Protein 2PY8 (pdb70)

Organism: Synechocystis sp. (strain ATCC 27184 / PCC 6803 / Kazusa) (NCBI:txid1111708)

Sequence (460 aa):
QTKHIAQATVKVLQSYLTYQAVLRIQSELGETNPPQAIWLNQYLASHSIQNGETFLTELLDENKELVLRILAVREDIAESVLDFLPGMTRNSLAESNIAHRRHLLERLTRTVAEVDNFPSQTKHIAQATVKVLQSYLTYQAVLRIQSELGETNPPQAIWLNQYLASHSIQNGETFLTELLDENKELVLRILAVREDIAESVLDFLPGMTRNSLAESNIAHRRHLLERLTRTVAEQTKHIAQATVKVLQSYLTYQAVLRIQSELGETNPPQAIWLNQYLASHSIQNGETFLTELLDENKELVLRILAVREDIAESVLDFLPGMTRNSLAESNIAHRRHLLERLTRTVAEVDNFPSETSQTKHIAQATVKVLQSYLTYQAVLRIQSELGETNPPQAIWLNQYLASHSIQNGETFLTELLDENKELVLRILAVREDIAESVLDFLPGMTRNSLAESNIAHRRH

Radius of gyration: 33.24 Å; Cα contacts (8 Å, |Δi|>4): 296; chains: 4; bounding box: 84×90×62 Å

InterPro domains:
  IPR003435 Chaperonin-like RbcX [PF02341] (3-113)
  IPR003435 Chaperonin-like RbcX [PTHR33791] (8-128)
  IPR038052 Chaperonin-like RbcX superfamily [G3DSA:1.10.1200.210] (3-117)
  IPR038052 Chaperonin-like RbcX superfamily [SSF158615] (5-117)
  IPR046381 RuBisCO chaperone RbcX [MF_00855] (3-136)

Secondary structure (DSSP, 8-state):
-HHHHHHHHHHHHHHHHHHHHHHHHHHHHHHH-HHHHHHHHHHHHHS--SSHHHHHHHHHTT-HHHHHHHHHHHHHHHHHHGGGHHHHHHHHHHHHHHHHHHHHHHHHHHHHHHHHTS--/-HHHHHHHHHHHHHHHHHHHHHHHHHHHHTTS-HHHHHHHHHHHHHS--SSHHHHHHHHHTT-HHHHHHHHHHHHHHHHHHGGGHHHHHHHHHHHHHHHHHHHHHHHHHHHHH-/-HHHHHHHHHHHHHHHHHHHHHHHHHHHHHHH-HHHHHHHHHHHHHS--SSHHHHHHHHTTT-HHHHHHHHHHHHHHHHHHGGGHHHHHHHHHHHHHHHHHHHHHHHHHHHHHHHHTTTSS--/-HHHHHHHHHHHHHHHHHHHHHHHHHHHHHHH-HHHHHHHHHHHHHS--SSHHHHHHHHTTT-HHHHHHHHHHHHHHHHHHTTTHHHHHHHHHHHHHHHHT--

Structure (mmCIF, N/CA/C/O backbone):
data_2PY8
#
_entry.id   2PY8
#
_cell.length_a   129.832
_cell.length_b   129.832
_cell.length_c   92.742
_cell.angle_alpha   90.000
_cell.angle_beta   90.000
_cell.angle_gamma   90.000
#
_symmetry.space_group_name_H-M   'P 43 21 2'
#
loop_
_entity.id
_entity.type
_entity.pdbx_description
1 polymer 'Hypothetical protein rbcX'
2 non-polymer 'CHLORIDE ION'
3 non-polymer 2-{2-[2-(2-{2-[2-(2-ETHOXY-ETHOXY)-ETHOXY]-ETHOXY}-ETHOXY)-ETHOXY]-ETHOXY}-ETHANOL
4 water water
#
loop_
_atom_site.group_PDB
_atom_site.id
_atom_site.type_symbol
_atom_site.label_atom_id
_atom_site.label_alt_id
_atom_site.label_comp_id
_atom_site.label_asym_id
_atom_site.label_entity_id
_atom_site.label_seq_id
_atom_site.pdbx_PDB_ins_code
_atom_site.Cartn_x
_atom_site.Cartn_y
_atom_site.Cartn_z
_atom_site.occupancy
_atom_site.B_iso_or_equiv
_atom_site.auth_seq_id
_atom_site.auth_comp_id
_atom_site.auth_asym_id
_atom_site.auth_atom_id
_atom_site.pdbx_PDB_model_num
ATOM 1 N N . GLN A 1 2 ? 29.822 52.284 38.395 1.00 109.79 2 GLN A N 1
ATOM 2 C CA . GLN A 1 2 ? 28.666 51.594 39.038 1.00 107.61 2 GLN A CA 1
ATOM 3 C C . GLN A 1 2 ? 29.203 50.380 39.815 1.00 107.60 2 GLN A C 1
ATOM 4 O O . GLN A 1 2 ? 30.407 50.298 40.085 1.00 105.56 2 GLN A O 1
ATOM 10 N N . THR A 1 3 ? 28.314 49.452 40.174 1.00 104.34 3 THR A N 1
ATOM 11 C CA . THR A 1 3 ? 28.682 48.214 40.870 1.00 100.77 3 THR A CA 1
ATOM 12 C C . THR A 1 3 ? 29.669 47.329 40.098 1.00 98.17 3 THR A C 1
ATOM 13 O O . THR A 1 3 ? 30.692 46.910 40.640 1.00 94.91 3 THR A O 1
ATOM 17 N N . LYS A 1 4 ? 29.354 47.034 38.840 1.00 97.80 4 LYS A N 1
ATOM 18 C CA . LYS A 1 4 ? 30.170 46.107 38.052 1.00 95.92 4 LYS A CA 1
ATOM 19 C C . LYS A 1 4 ? 31.595 46.640 37.846 1.00 89.96 4 LYS A C 1
ATOM 20 O O . LYS A 1 4 ? 32.562 45.877 37.913 1.00 80.57 4 LYS A O 1
ATOM 26 N N . HIS A 1 5 ? 31.718 47.947 37.616 1.00 88.07 5 HIS A N 1
ATOM 27 C CA . HIS A 1 5 ? 33.027 48.591 37.449 1.00 86.98 5 HIS A CA 1
ATOM 28 C C . HIS A 1 5 ? 33.907 48.486 38.695 1.00 80.59 5 HIS A C 1
ATOM 29 O O . HIS A 1 5 ? 35.128 48.319 38.589 1.00 79.52 5 HIS A O 1
ATOM 36 N N . ILE A 1 6 ? 33.295 48.577 39.869 1.00 74.92 6 ILE A N 1
ATOM 37 C CA . ILE A 1 6 ? 34.033 48.399 41.113 1.00 73.39 6 ILE A CA 1
ATOM 38 C C . ILE A 1 6 ? 34.554 46.967 41.203 1.00 70.15 6 ILE A C 1
ATOM 39 O O . ILE A 1 6 ? 35.706 46.743 41.574 1.00 69.47 6 ILE A O 1
ATOM 44 N N . ALA A 1 7 ? 33.696 46.010 40.865 1.00 68.34 7 ALA A N 1
ATOM 45 C CA . ALA A 1 7 ? 34.072 44.599 40.866 1.00 68.26 7 ALA A CA 1
ATOM 46 C C . ALA A 1 7 ? 35.242 44.343 39.912 1.00 66.32 7 ALA A C 1
ATOM 47 O O . ALA A 1 7 ? 36.184 43.646 40.263 1.00 69.82 7 ALA A O 1
ATOM 49 N N . GLN A 1 8 ? 35.177 44.913 38.710 1.00 68.60 8 GLN A N 1
ATOM 50 C CA . GLN A 1 8 ? 36.250 44.762 37.722 1.00 68.92 8 GLN A CA 1
ATOM 51 C C . GLN A 1 8 ? 37.556 45.301 38.277 1.00 71.19 8 GLN A C 1
ATOM 52 O O . GLN A 1 8 ? 38.592 44.625 38.250 1.00 75.07 8 GLN A O 1
ATOM 58 N N . ALA A 1 9 ? 37.498 46.520 38.803 1.00 68.76 9 ALA A N 1
ATOM 59 C CA . ALA A 1 9 ? 38.665 47.150 39.380 1.00 63.16 9 ALA A CA 1
ATOM 60 C C . ALA A 1 9 ? 39.263 46.267 40.479 1.00 68.18 9 ALA A C 1
ATOM 61 O O . ALA A 1 9 ? 40.490 46.098 40.563 1.00 67.83 9 ALA A O 1
ATOM 63 N N . THR A 1 10 ? 38.388 45.698 41.304 1.00 65.11 10 THR A N 1
ATOM 64 C CA . THR A 1 10 ? 38.798 44.838 42.404 1.00 66.65 10 THR A CA 1
ATOM 65 C C . THR A 1 10 ? 39.463 43.554 41.901 1.00 65.15 10 THR A C 1
ATOM 66 O O . THR A 1 10 ? 40.419 43.066 42.493 1.00 62.04 10 THR A O 1
ATOM 70 N N . VAL A 1 11 ? 38.959 43.010 40.807 1.00 64.60 11 VAL A N 1
ATOM 71 C CA . VAL A 1 11 ? 39.535 41.788 40.264 1.00 66.46 11 VAL A CA 1
ATOM 72 C C . VAL A 1 11 ? 40.988 42.010 39.819 1.00 67.86 11 VAL A C 1
ATOM 73 O O . VAL A 1 11 ? 41.851 41.202 40.147 1.00 65.30 11 VAL A O 1
ATOM 77 N N . LYS A 1 12 ? 41.252 43.114 39.117 1.00 68.71 12 LYS A N 1
ATOM 78 C CA . LYS A 1 12 ? 42.614 43.449 38.675 1.00 72.71 12 LYS A CA 1
ATOM 79 C C . LYS A 1 12 ? 43.580 43.545 39.839 1.00 71.05 12 LYS A C 1
ATOM 80 O O . LYS A 1 12 ? 44.703 43.036 39.772 1.00 69.55 12 LYS A O 1
ATOM 86 N N . VAL A 1 13 ? 43.137 44.204 40.903 1.00 70.38 13 VAL A N 1
ATOM 87 C CA . VAL A 1 13 ? 43.954 44.347 42.096 1.00 66.65 13 VAL A CA 1
ATOM 88 C C . VAL A 1 13 ? 44.226 42.967 42.676 1.00 61.48 13 VAL A C 1
ATOM 89 O O . VAL A 1 13 ? 45.352 42.648 42.999 1.00 65.79 13 VAL A O 1
ATOM 93 N N . LEU A 1 14 ? 43.185 42.152 42.779 1.00 64.11 14 LEU A N 1
ATOM 94 C CA . LEU A 1 14 ? 43.303 40.791 43.296 1.00 66.69 14 LEU A CA 1
ATOM 95 C C . LEU A 1 14 ? 44.319 40.023 42.469 1.00 66.82 14 LEU A C 1
ATOM 96 O O . LEU A 1 14 ? 45.266 39.441 42.990 1.00 65.76 14 LEU A O 1
ATOM 101 N N . GLN A 1 15 ? 44.118 40.047 41.161 1.00 69.29 15 GLN A N 1
ATOM 102 C CA . GLN A 1 15 ? 44.981 39.331 40.236 1.00 67.07 15 GLN A CA 1
ATOM 103 C C . GLN A 1 15 ? 46.421 39.793 40.350 1.00 65.46 15 GLN A C 1
ATOM 104 O O . GLN A 1 15 ? 47.347 38.986 40.299 1.00 66.51 15 GLN A O 1
ATOM 110 N N . SER A 1 16 ? 46.623 41.093 40.487 1.00 62.90 16 SER A N 1
ATOM 111 C CA . SER A 1 16 ? 47.978 41.598 40.633 1.00 65.92 16 SER A CA 1
ATOM 112 C C . SER A 1 16 ? 48.590 41.096 41.918 1.00 62.23 16 SER A C 1
ATOM 113 O O . SER A 1 16 ? 49.740 40.703 41.941 1.00 67.81 16 SER A O 1
ATOM 116 N N . TYR A 1 17 ? 47.812 41.109 42.987 1.00 61.77 17 TYR A N 1
ATOM 117 C CA . TYR A 1 17 ? 48.312 40.656 44.269 1.00 64.83 17 TYR A CA 1
ATOM 118 C C . TYR A 1 17 ? 48.713 39.170 44.217 1.00 62.78 17 TYR A C 1
ATOM 119 O O . TYR A 1 17 ? 49.750 38.793 44.750 1.00 64.59 17 TYR A O 1
ATOM 128 N N . LEU A 1 18 ? 47.905 38.349 43.553 1.00 65.68 18 LEU A N 1
ATOM 129 C CA . LEU A 1 18 ? 48.223 36.923 43.362 1.00 69.87 18 LEU A CA 1
ATOM 130 C C . LEU A 1 18 ? 49.483 36.709 42.505 1.00 69.22 18 LEU A C 1
ATOM 131 O O . LEU A 1 18 ? 50.257 35.764 42.736 1.00 62.14 18 LEU A O 1
ATOM 136 N N . THR A 1 19 ? 49.693 37.592 41.533 1.00 63.07 19 THR A N 1
ATOM 137 C CA . THR A 1 19 ? 50.895 37.551 40.723 1.00 60.36 19 THR A CA 1
ATOM 138 C C . THR A 1 19 ? 52.125 37.803 41.609 1.00 65.90 19 THR A C 1
ATOM 139 O O . THR A 1 19 ? 53.142 37.103 41.500 1.00 67.29 19 THR A O 1
ATOM 143 N N . TYR A 1 20 ? 52.030 38.793 42.492 1.00 66.14 20 TYR A N 1
ATOM 144 C CA . TYR A 1 20 ? 53.120 39.112 43.416 1.00 68.31 20 TYR A CA 1
ATOM 145 C C . TYR A 1 20 ? 53.440 37.903 44.289 1.00 67.09 20 TYR A C 1
ATOM 146 O O . TYR A 1 20 ? 54.608 37.510 44.462 1.00 63.35 20 TYR A O 1
ATOM 155 N N . GLN A 1 21 ? 52.376 37.315 44.819 1.00 61.88 21 GLN A N 1
ATOM 156 C CA . GLN A 1 21 ? 52.468 36.165 45.697 1.00 66.09 21 GLN A CA 1
ATOM 157 C C . GLN A 1 21 ? 53.151 35.010 44.977 1.00 61.49 21 GLN A C 1
ATOM 158 O O . GLN A 1 21 ? 54.063 34.388 45.513 1.00 67.43 21 GLN A O 1
ATOM 164 N N . ALA A 1 22 ? 52.748 34.748 43.741 1.00 63.96 22 ALA A N 1
ATOM 165 C CA . ALA A 1 22 ? 53.364 33.679 42.957 1.00 62.24 22 ALA A CA 1
ATOM 166 C C . ALA A 1 22 ? 54.866 33.920 42.737 1.00 67.06 22 ALA A C 1
ATOM 167 O O . ALA A 1 22 ? 55.672 32.984 42.787 1.00 67.81 22 ALA A O 1
ATOM 169 N N . VAL A 1 23 ? 55.235 35.174 42.483 1.00 69.67 23 VAL A N 1
ATOM 170 C CA . VAL A 1 23 ? 56.641 35.540 42.314 1.00 68.37 23 VAL A CA 1
ATOM 171 C C . VAL A 1 23 ? 57.432 35.260 43.594 1.00 67.20 23 VAL A C 1
ATOM 172 O O . VAL A 1 23 ? 58.544 34.749 43.527 1.00 67.12 23 VAL A O 1
ATOM 176 N N . LEU A 1 24 ? 56.862 35.577 44.753 1.00 71.93 24 LEU A N 1
ATOM 177 C CA . LEU A 1 24 ? 57.549 35.302 46.021 1.00 74.77 24 LEU A CA 1
ATOM 178 C C . LEU A 1 24 ? 57.782 33.815 46.221 1.00 76.36 24 LEU A C 1
ATOM 179 O O . LEU A 1 24 ? 58.886 33.410 46.588 1.00 80.54 24 LEU A O 1
ATOM 184 N N . ARG A 1 25 ? 56.766 32.996 45.953 1.00 74.00 25 ARG A N 1
ATOM 185 C CA . ARG A 1 25 ? 56.923 31.546 46.087 1.00 72.07 25 ARG A CA 1
ATOM 186 C C . ARG A 1 25 ? 58.058 31.033 45.219 1.00 68.90 25 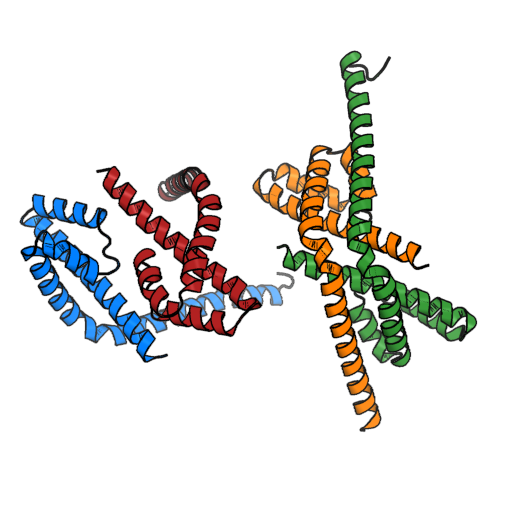ARG A C 1
ATOM 187 O O . ARG A 1 25 ? 58.865 30.236 45.674 1.00 73.19 25 ARG A O 1
ATOM 195 N N . ILE A 1 26 ? 58.112 31.493 43.972 1.00 69.00 26 ILE A N 1
ATOM 196 C CA . ILE A 1 26 ? 59.167 31.091 43.034 1.00 69.33 26 ILE A CA 1
ATOM 197 C C . ILE A 1 26 ? 60.544 31.590 43.486 1.00 73.75 26 ILE A C 1
ATOM 198 O O . ILE A 1 26 ? 61.550 30.942 43.244 1.00 73.70 26 ILE A O 1
ATOM 203 N N . GLN A 1 27 ? 60.566 32.737 44.157 1.00 80.36 27 GLN A N 1
ATOM 204 C CA . GLN A 1 27 ? 61.792 33.328 44.673 1.00 84.95 27 GLN A CA 1
ATOM 205 C C . GLN A 1 27 ? 62.381 32.427 45.767 1.00 86.40 27 GLN A C 1
ATOM 206 O O . GLN A 1 27 ? 63.583 32.168 45.786 1.00 82.63 27 GLN A O 1
ATOM 212 N N . SER A 1 28 ? 61.516 31.963 46.671 1.00 88.19 28 SER A N 1
ATOM 213 C CA . SER A 1 28 ? 61.878 30.995 47.709 1.00 87.89 28 SER A CA 1
ATOM 214 C C . SER A 1 28 ? 62.411 29.674 47.153 1.00 90.20 28 SER A C 1
ATOM 215 O O . SER A 1 28 ? 63.435 29.169 47.615 1.00 94.41 28 SER A O 1
ATOM 218 N N . GLU A 1 29 ? 61.709 29.113 46.172 1.00 90.15 29 GLU A N 1
ATOM 219 C CA . GLU A 1 29 ? 62.072 27.809 45.612 1.00 88.71 29 GLU A CA 1
ATOM 220 C C . GLU A 1 29 ? 63.420 27.866 44.902 1.00 89.40 29 GLU A C 1
ATOM 221 O O . GLU A 1 29 ? 64.241 26.961 45.053 1.00 92.98 29 GLU A O 1
ATOM 227 N N . LEU A 1 30 ? 63.645 28.934 44.140 1.00 87.53 30 LEU A N 1
ATOM 228 C CA . LEU A 1 30 ? 64.944 29.177 43.517 1.00 86.39 30 LEU A CA 1
ATOM 229 C C . LEU A 1 30 ? 66.007 29.373 44.600 1.00 88.63 30 LEU A C 1
ATOM 230 O O . LEU A 1 30 ? 67.181 29.035 44.407 1.00 87.26 30 LEU A O 1
ATOM 235 N N . GLY A 1 31 ? 65.579 29.913 45.741 1.00 89.13 31 GLY A N 1
ATOM 236 C CA . GLY A 1 31 ? 66.439 30.090 46.908 1.00 92.94 31 GLY A CA 1
ATOM 237 C C . GLY A 1 31 ? 67.031 28.801 47.454 1.00 95.76 31 GLY A C 1
ATOM 238 O O . GLY A 1 31 ? 67.890 28.842 48.330 1.00 93.65 31 GLY A O 1
ATOM 239 N N . GLU A 1 32 ? 66.547 27.663 46.959 1.00 99.18 32 GLU A N 1
ATOM 240 C CA . GLU A 1 32 ? 67.112 26.360 47.279 1.00 101.35 32 GLU A CA 1
ATOM 241 C C . GLU A 1 32 ? 67.791 25.749 46.072 1.00 101.58 32 GLU A C 1
ATOM 242 O O . GLU A 1 32 ? 68.928 25.302 46.161 1.00 105.31 32 GLU A O 1
ATOM 248 N N . THR A 1 33 ? 67.096 25.735 44.941 1.00 100.22 33 THR A N 1
ATOM 249 C CA . THR A 1 33 ? 67.568 25.006 43.772 1.00 100.42 33 THR A CA 1
ATOM 250 C C . THR A 1 33 ? 68.604 25.761 42.939 1.00 101.92 33 THR A C 1
ATOM 251 O O . THR A 1 33 ? 69.469 25.131 42.321 1.00 102.67 33 THR A O 1
ATOM 255 N N . ASN A 1 34 ? 68.526 27.093 42.918 1.00 100.63 34 ASN A N 1
ATOM 256 C CA . ASN A 1 34 ? 69.327 27.893 41.980 1.00 98.69 34 ASN A CA 1
ATOM 257 C C . ASN A 1 34 ? 69.580 29.327 42.487 1.00 96.49 34 ASN A C 1
ATOM 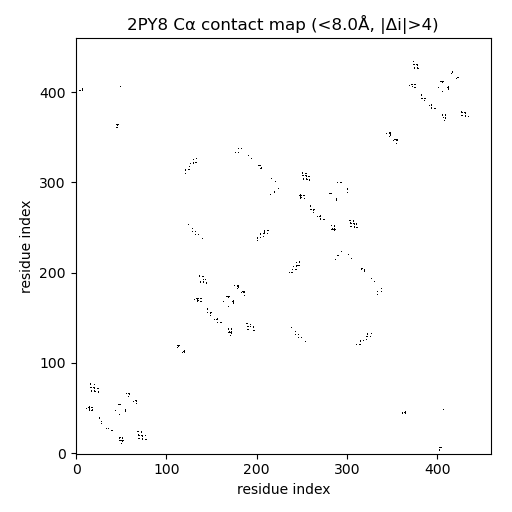258 O O . ASN A 1 34 ? 69.027 30.285 41.951 1.00 96.98 34 ASN A O 1
ATOM 263 N N . PRO A 1 35 ? 70.439 29.478 43.515 1.00 95.57 35 PRO A N 1
ATOM 264 C CA . PRO A 1 35 ? 70.661 30.784 44.160 1.00 97.08 35 PRO A CA 1
ATOM 265 C C . PRO A 1 35 ? 71.036 31.943 43.227 1.00 95.34 35 PRO A C 1
ATOM 266 O O . PRO A 1 35 ? 70.613 33.069 43.477 1.00 96.17 35 PRO A O 1
ATOM 270 N N . PRO A 1 36 ? 71.852 31.693 42.189 1.00 96.06 36 PRO A N 1
ATOM 271 C CA . PRO A 1 36 ? 72.073 32.749 41.193 1.00 95.19 36 PRO A CA 1
ATOM 272 C C . PRO A 1 36 ? 70.790 33.334 40.569 1.00 93.95 36 PRO A C 1
ATOM 273 O O . PRO A 1 36 ? 70.703 34.548 40.398 1.00 91.19 36 PRO A O 1
ATOM 277 N N . GLN A 1 37 ? 69.818 32.483 40.232 1.00 94.27 37 GLN A N 1
ATOM 278 C CA . GLN A 1 37 ? 68.538 32.946 39.661 1.00 93.10 37 GLN A CA 1
ATOM 279 C C . GLN A 1 37 ? 67.705 33.690 40.713 1.00 88.46 37 GLN A C 1
ATOM 280 O O . GLN A 1 37 ? 67.104 34.722 40.421 1.00 84.01 37 GLN A O 1
ATOM 286 N N . ALA A 1 38 ? 67.692 33.168 41.934 1.00 85.11 38 ALA A N 1
ATOM 287 C CA . ALA A 1 38 ? 66.998 33.813 43.051 1.00 87.02 38 ALA A CA 1
ATOM 288 C C . ALA A 1 38 ? 67.447 35.263 43.252 1.00 85.30 38 ALA A C 1
ATOM 289 O O . ALA A 1 38 ? 66.627 36.153 43.488 1.00 82.68 38 ALA A O 1
ATOM 291 N N . ILE A 1 39 ? 68.758 35.484 43.175 1.00 86.10 39 ILE A N 1
ATOM 292 C CA . ILE A 1 39 ? 69.322 36.827 43.302 1.00 84.80 39 ILE A CA 1
ATOM 293 C C . ILE A 1 39 ? 68.993 37.663 42.048 1.00 84.90 39 ILE A C 1
ATOM 294 O O . ILE A 1 39 ? 68.652 38.843 42.164 1.00 87.85 39 ILE A O 1
ATOM 299 N N . TRP A 1 40 ? 69.042 37.048 40.867 1.00 78.82 40 TRP A N 1
ATOM 300 C CA . TRP A 1 40 ? 68.676 37.751 39.629 1.00 81.36 40 TRP A CA 1
ATOM 301 C C . TRP A 1 40 ? 67.223 38.220 39.631 1.00 81.30 40 TRP A C 1
ATOM 302 O O . TRP A 1 40 ? 66.920 39.307 39.129 1.00 80.86 40 TRP A O 1
ATOM 313 N N . LEU A 1 41 ? 66.331 37.387 40.167 1.00 80.82 41 LEU A N 1
ATOM 314 C CA . LEU A 1 41 ? 64.906 37.715 40.223 1.00 80.15 41 LEU A CA 1
ATOM 315 C C . LEU A 1 41 ? 64.683 38.840 41.221 1.00 78.53 41 LEU A C 1
ATOM 316 O O . LEU A 1 41 ? 63.920 39.766 40.953 1.00 72.96 41 LEU A O 1
ATOM 321 N N . ASN A 1 42 ? 65.360 38.752 42.367 1.00 83.35 42 ASN A N 1
ATOM 322 C CA . ASN A 1 42 ? 65.338 39.814 43.371 1.00 80.63 42 ASN A CA 1
ATOM 323 C C . ASN A 1 42 ? 65.676 41.156 42.761 1.00 79.04 42 ASN A C 1
ATOM 324 O O . ASN A 1 42 ? 64.960 42.131 42.960 1.00 81.12 42 ASN A O 1
ATOM 329 N N . GLN A 1 43 ? 66.784 41.196 42.029 1.00 79.55 43 GLN A N 1
ATOM 330 C CA . GLN A 1 43 ? 67.220 42.421 41.365 1.00 84.95 43 GLN A CA 1
ATOM 331 C C . GLN A 1 43 ? 66.241 42.853 40.276 1.00 83.72 43 GLN A C 1
ATOM 332 O O . GLN A 1 43 ? 66.004 44.046 40.087 1.00 85.64 43 GLN A O 1
ATOM 338 N N . TYR A 1 44 ? 65.660 41.892 39.567 1.00 79.98 44 TYR A N 1
ATOM 339 C CA . TYR A 1 44 ? 64.673 42.228 38.556 1.00 76.42 44 TYR A CA 1
ATOM 340 C C . TYR A 1 44 ? 63.469 42.893 39.223 1.00 74.98 44 TYR A C 1
ATOM 341 O O . TYR A 1 44 ? 62.926 43.864 38.701 1.00 73.71 44 TYR A O 1
ATOM 350 N N . LEU A 1 45 ? 63.075 42.380 40.384 1.00 75.72 45 LEU A N 1
ATOM 351 C CA . LEU A 1 45 ? 61.896 42.884 41.101 1.00 79.39 45 LEU A CA 1
ATOM 352 C C . LEU A 1 45 ? 62.120 44.279 41.704 1.00 79.57 45 LEU A C 1
ATOM 353 O O . LEU A 1 45 ? 61.185 45.078 41.811 1.00 82.61 45 LEU A O 1
ATOM 358 N N . ALA A 1 46 ? 63.363 44.568 42.085 1.00 78.54 46 ALA A N 1
ATOM 359 C CA . ALA A 1 46 ? 63.738 45.890 42.591 1.00 81.44 46 ALA A CA 1
ATOM 360 C C . ALA A 1 46 ? 63.718 46.946 41.486 1.00 82.26 46 ALA A C 1
ATOM 361 O O . ALA A 1 46 ? 63.506 48.129 41.757 1.00 86.57 46 ALA A O 1
ATOM 363 N N . SER A 1 47 ? 63.939 46.504 40.251 1.00 83.67 47 SER A N 1
ATOM 364 C CA . SER A 1 47 ? 64.016 47.376 39.079 1.00 84.69 47 SER A CA 1
ATOM 365 C C . SER A 1 47 ? 62.721 47.417 38.245 1.00 82.62 47 SER A C 1
ATOM 366 O O . SER A 1 47 ? 62.629 48.197 37.297 1.00 85.30 47 SER A O 1
ATOM 369 N N . HIS A 1 48 ? 61.738 46.579 38.571 1.00 79.26 48 HIS A N 1
ATOM 370 C CA . HIS A 1 48 ? 60.487 46.510 37.787 1.00 75.81 48 HIS A CA 1
ATOM 371 C C . HIS A 1 48 ? 59.282 46.379 38.706 1.00 72.94 48 HIS A C 1
ATOM 372 O O . HIS A 1 48 ? 59.182 45.426 39.476 1.00 74.06 48 HIS A O 1
ATOM 379 N N . SER A 1 49 ? 58.371 47.345 38.622 1.00 73.60 49 SER A N 1
ATOM 380 C CA . SER A 1 49 ? 57.166 47.351 39.444 1.00 72.10 49 SER A CA 1
ATOM 381 C C . SER A 1 49 ? 56.305 46.117 39.194 1.00 70.03 49 SER A C 1
ATOM 382 O O . SER A 1 49 ? 56.030 45.764 38.045 1.00 67.34 49 SER A O 1
ATOM 385 N N . ILE A 1 50 ? 55.878 45.477 40.275 1.00 68.57 50 ILE A N 1
ATOM 386 C CA . ILE A 1 50 ? 54.926 44.375 40.202 1.00 72.93 50 ILE A CA 1
ATOM 387 C C . ILE A 1 50 ? 53.510 44.824 40.609 1.00 72.21 50 ILE A C 1
ATOM 388 O O . ILE A 1 50 ? 52.646 43.990 40.849 1.00 81.07 50 ILE A O 1
ATOM 393 N N . GLN A 1 51 ? 53.267 46.134 40.657 1.00 72.59 51 GLN A N 1
ATOM 394 C CA . GLN A 1 51 ? 51.953 46.663 41.060 1.00 78.50 51 GLN A CA 1
ATOM 395 C C . GLN A 1 51 ? 50.861 46.340 40.033 1.00 77.63 51 GLN A C 1
ATOM 396 O O . GLN A 1 51 ? 49.709 46.141 40.389 1.00 75.92 51 GLN A O 1
ATOM 402 N N . ASN A 1 52 ? 51.222 46.319 38.761 1.00 75.12 52 ASN A N 1
ATOM 403 C CA . ASN A 1 52 ? 50.345 45.763 37.757 1.00 77.00 52 ASN A CA 1
ATOM 404 C C . ASN A 1 52 ? 50.999 44.462 37.323 1.00 69.52 52 ASN A C 1
ATOM 405 O O . ASN A 1 52 ? 52.014 44.469 36.637 1.00 63.86 52 ASN A O 1
ATOM 410 N N . GLY A 1 53 ? 50.424 43.347 37.749 1.00 65.32 53 GLY A N 1
ATOM 411 C CA . GLY A 1 53 ? 50.987 42.044 37.430 1.00 69.28 53 GLY A CA 1
ATOM 412 C C . GLY A 1 53 ? 51.085 41.748 35.942 1.00 67.05 53 GLY A C 1
ATOM 413 O O . GLY A 1 53 ? 52.038 41.116 35.505 1.00 66.44 53 GLY A O 1
ATOM 414 N N . GLU A 1 54 ? 50.115 42.216 35.162 1.00 62.34 54 GLU A N 1
ATOM 415 C CA . GLU A 1 54 ? 50.085 41.915 33.733 1.00 63.04 54 GLU A CA 1
ATOM 416 C C . GLU A 1 54 ? 51.222 42.577 32.962 1.00 62.05 54 GLU A C 1
ATOM 417 O O . GLU A 1 54 ? 51.902 41.927 32.168 1.00 63.56 54 GLU A O 1
ATOM 423 N N . THR A 1 55 ? 51.457 43.860 33.203 1.00 62.71 55 THR A N 1
ATOM 424 C CA . THR A 1 55 ? 52.564 44.533 32.535 1.00 62.07 55 THR A CA 1
ATOM 425 C C . THR A 1 55 ? 53.899 43.989 33.049 1.00 59.88 55 THR A C 1
ATOM 426 O O . THR A 1 55 ? 54.882 43.906 32.304 1.00 56.40 55 THR A O 1
ATOM 430 N N . PHE A 1 56 ? 53.938 43.616 34.322 1.00 60.74 56 PHE A N 1
ATOM 431 C CA . PHE A 1 56 ? 55.140 43.009 34.866 1.00 63.53 56 PHE A CA 1
ATOM 432 C C . PHE A 1 56 ? 55.426 41.735 34.086 1.00 65.90 56 PHE A C 1
ATOM 433 O O . PHE A 1 56 ? 56.537 41.558 33.563 1.00 64.79 56 PHE A O 1
ATOM 441 N N . LEU A 1 57 ? 54.419 40.868 33.977 1.00 59.27 57 LEU A N 1
ATOM 442 C CA . LEU A 1 57 ? 54.600 39.606 33.258 1.00 63.75 57 LEU A CA 1
ATOM 443 C C . LEU A 1 57 ? 54.926 39.832 31.782 1.00 65.34 57 LEU A C 1
ATOM 444 O O . LEU A 1 57 ? 55.851 39.212 31.253 1.00 65.39 57 LEU A O 1
ATOM 449 N N . THR A 1 58 ? 54.177 40.720 31.130 1.00 62.35 58 THR A N 1
ATOM 450 C CA . THR A 1 58 ? 54.413 41.053 29.724 1.00 58.89 58 THR A CA 1
ATOM 451 C C . THR A 1 58 ? 55.858 41.459 29.490 1.00 60.23 58 THR A C 1
ATOM 452 O O . THR A 1 58 ? 56.529 40.884 28.650 1.00 64.11 58 THR A O 1
ATOM 456 N N . GLU A 1 59 ? 56.360 42.411 30.267 1.00 65.94 59 GLU A N 1
ATOM 457 C CA . GLU A 1 59 ? 57.743 42.862 30.102 1.00 71.00 59 GLU A CA 1
ATOM 458 C C . GLU A 1 59 ? 58.787 41.750 30.387 1.00 68.19 59 GLU A C 1
ATOM 459 O O . GLU A 1 59 ? 59.792 41.658 29.699 1.00 68.76 59 GLU A O 1
ATOM 465 N N . LEU A 1 60 ? 58.521 40.897 31.374 1.00 69.85 60 LEU A N 1
ATOM 466 C CA . LEU A 1 60 ? 59.412 39.780 31.726 1.00 67.15 60 LEU A CA 1
ATOM 467 C C . LEU A 1 60 ? 59.428 38.735 30.631 1.00 67.95 60 LEU A C 1
ATOM 468 O O . LEU A 1 60 ? 60.458 38.113 30.374 1.00 68.27 60 LEU A O 1
ATOM 473 N N . LEU A 1 61 ? 58.280 38.534 29.989 1.00 63.61 61 LEU A N 1
ATOM 474 C CA . LEU A 1 61 ? 58.144 37.493 28.972 1.00 63.19 61 LEU A CA 1
ATOM 475 C C . LEU A 1 61 ? 59.189 37.641 27.883 1.00 66.07 61 LEU A C 1
ATOM 476 O O . LEU A 1 61 ? 59.642 36.640 27.332 1.00 71.19 61 LEU A O 1
ATOM 481 N N . ASP A 1 62 ? 59.575 38.881 27.577 1.00 68.12 62 ASP A N 1
ATOM 482 C CA . ASP A 1 62 ? 60.559 39.152 26.522 1.00 71.77 62 ASP A CA 1
ATOM 483 C C . ASP A 1 62 ? 61.998 38.873 26.946 1.00 69.83 62 ASP A C 1
ATOM 484 O O . ASP A 1 62 ? 62.878 38.843 26.098 1.00 75.14 62 ASP A O 1
ATOM 489 N N . GLU A 1 63 ? 62.245 38.703 28.240 1.00 70.22 63 GLU A N 1
ATOM 490 C CA . GLU A 1 63 ? 63.594 38.428 28.737 1.00 75.60 63 GLU A CA 1
ATOM 491 C C . GLU A 1 63 ? 63.791 36.998 29.263 1.00 70.95 63 GLU A C 1
ATOM 492 O O . GLU A 1 63 ? 64.866 36.431 29.114 1.00 72.98 63 GLU A O 1
ATOM 498 N N . ASN A 1 64 ? 62.779 36.428 29.910 1.00 70.19 64 ASN A N 1
ATOM 499 C CA . ASN A 1 64 ? 62.861 35.042 30.383 1.00 65.38 64 ASN A CA 1
ATOM 500 C C . ASN A 1 64 ? 61.482 34.403 30.376 1.00 59.18 64 ASN A C 1
ATOM 501 O O . ASN A 1 64 ? 60.757 34.446 31.372 1.00 57.69 64 ASN A O 1
ATOM 506 N N . LYS A 1 65 ? 61.134 33.805 29.243 1.00 60.55 65 LYS A N 1
ATOM 507 C CA . LYS A 1 65 ? 59.789 33.254 29.047 1.00 65.71 65 LYS A CA 1
ATOM 508 C C . LYS A 1 65 ? 59.494 32.040 29.931 1.00 67.47 65 LYS A C 1
ATOM 509 O O . LYS A 1 65 ? 58.362 31.872 30.378 1.00 68.78 65 LYS A O 1
ATOM 515 N N . GLU A 1 66 ? 60.515 31.222 30.202 1.00 68.92 66 GLU A N 1
ATOM 516 C CA . GLU A 1 66 ? 60.334 30.009 31.014 1.00 66.86 66 GLU A CA 1
ATOM 517 C C . GLU A 1 66 ? 59.882 30.398 32.412 1.00 66.35 66 GLU A C 1
ATOM 518 O O . GLU A 1 66 ? 59.113 29.680 33.051 1.00 64.97 66 GLU A O 1
ATOM 524 N N . LEU A 1 67 ? 60.358 31.549 32.879 1.00 69.21 67 LEU A N 1
ATOM 525 C CA . LEU A 1 67 ? 60.052 32.037 34.228 1.00 66.90 67 LEU A CA 1
ATOM 526 C C . LEU A 1 67 ? 58.624 32.592 34.319 1.00 65.00 67 LEU A C 1
ATOM 527 O O . LEU A 1 67 ? 57.953 32.424 35.339 1.00 65.17 67 LEU A O 1
ATOM 532 N N . VAL A 1 68 ? 58.164 33.262 33.265 1.00 59.79 68 VAL A N 1
ATOM 533 C CA . VAL A 1 68 ? 56.792 33.741 33.236 1.00 61.21 68 VAL A CA 1
ATOM 534 C C . VAL A 1 68 ? 55.856 32.545 33.280 1.00 58.09 68 VAL A C 1
ATOM 535 O O . VAL A 1 68 ? 54.916 32.519 34.062 1.00 60.42 68 VAL A O 1
ATOM 539 N N . LEU A 1 69 ? 56.136 31.529 32.475 1.00 59.64 69 LEU A N 1
ATOM 540 C CA . LEU A 1 69 ? 55.282 30.339 32.488 1.00 61.68 69 LEU A CA 1
ATOM 541 C C . LEU A 1 69 ? 55.208 29.740 33.890 1.00 61.82 69 LEU A C 1
ATOM 542 O O . LEU A 1 69 ? 54.134 29.368 34.360 1.00 60.12 69 LEU A O 1
ATOM 547 N N . ARG A 1 70 ? 56.345 29.683 34.573 1.00 63.16 70 ARG A N 1
ATOM 548 C CA . ARG A 1 70 ? 56.378 29.157 35.929 1.00 68.39 70 ARG A CA 1
ATOM 549 C C . ARG A 1 70 ? 55.539 30.037 36.850 1.00 63.39 70 ARG A C 1
ATOM 550 O O . ARG A 1 70 ? 54.776 29.530 37.653 1.00 61.10 70 ARG A O 1
ATOM 558 N N . ILE A 1 71 ? 55.649 31.353 36.700 1.00 62.83 71 ILE A N 1
ATOM 559 C CA . ILE A 1 71 ? 54.855 32.279 37.519 1.00 63.23 71 ILE A CA 1
ATOM 560 C C . ILE A 1 71 ? 53.369 32.093 37.224 1.00 61.17 71 ILE A C 1
ATOM 561 O O . ILE A 1 71 ? 52.550 32.062 38.143 1.00 55.55 71 ILE A O 1
ATOM 566 N N . LEU A 1 72 ? 53.028 31.952 35.946 1.00 57.32 72 LEU A N 1
ATOM 567 C CA . LEU A 1 72 ? 51.640 31.722 35.581 1.00 58.91 72 LEU A CA 1
ATOM 568 C C . LEU A 1 72 ? 51.118 30.430 36.206 1.00 58.65 72 LEU A C 1
ATOM 569 O O . LEU A 1 72 ? 50.026 30.423 36.783 1.00 63.19 72 LEU A O 1
ATOM 574 N N . ALA A 1 73 ? 51.894 29.351 36.122 1.00 57.47 73 ALA A N 1
ATOM 575 C CA . ALA A 1 73 ? 51.452 28.056 36.662 1.00 58.81 73 ALA A CA 1
ATOM 576 C C . ALA A 1 73 ? 51.210 28.161 38.157 1.00 60.34 73 ALA A C 1
ATOM 577 O O . ALA A 1 73 ? 50.159 27.742 38.639 1.00 65.50 73 ALA A O 1
ATOM 579 N N . VAL A 1 74 ? 52.166 28.746 38.881 1.00 61.61 74 VAL A N 1
ATOM 580 C CA . VAL A 1 74 ? 52.072 28.846 40.345 1.00 63.80 74 VAL A CA 1
ATOM 581 C C . VAL A 1 74 ? 50.977 29.810 40.775 1.00 64.20 74 VAL A C 1
ATOM 582 O O . VAL A 1 74 ? 50.331 29.610 41.804 1.00 67.11 74 VAL A O 1
ATOM 586 N N . ARG A 1 75 ? 50.766 30.860 39.989 1.00 66.00 75 ARG A N 1
ATOM 587 C CA . ARG A 1 75 ? 49.678 31.789 40.260 1.00 61.72 75 ARG A CA 1
ATOM 588 C C . ARG A 1 75 ? 48.345 31.044 40.196 1.00 62.75 75 ARG A C 1
ATOM 589 O O . ARG A 1 75 ? 47.472 31.250 41.032 1.00 65.07 75 ARG A O 1
ATOM 597 N N . GLU A 1 76 ? 48.200 30.171 39.204 1.00 69.19 76 GLU A N 1
ATOM 598 C CA . GLU A 1 76 ? 46.986 29.364 39.063 1.00 73.99 76 GLU A CA 1
ATOM 599 C C . GLU A 1 76 ? 46.758 28.481 40.296 1.00 69.42 76 GLU A C 1
ATOM 600 O O . GLU A 1 76 ? 45.640 28.402 40.790 1.00 69.53 76 GLU A O 1
ATOM 606 N N . ASP A 1 77 ? 47.812 27.827 40.789 1.00 70.71 77 ASP A N 1
ATOM 607 C CA . ASP A 1 77 ? 47.700 26.971 41.990 1.00 73.64 77 ASP A CA 1
ATOM 608 C C . ASP A 1 77 ? 47.245 27.804 43.170 1.00 67.99 77 ASP A C 1
ATOM 609 O O . ASP A 1 77 ? 46.424 27.348 43.970 1.00 70.96 77 ASP A O 1
ATOM 614 N N . ILE A 1 78 ? 47.779 29.018 43.287 1.00 63.63 78 ILE A N 1
ATOM 615 C CA . ILE A 1 78 ? 47.439 29.873 44.425 1.00 61.28 78 ILE A CA 1
ATOM 616 C C . ILE A 1 78 ? 45.999 30.350 44.318 1.00 62.01 78 ILE A C 1
ATOM 617 O O . ILE A 1 78 ? 45.243 30.239 45.275 1.00 67.63 78 ILE A O 1
ATOM 622 N N . ALA A 1 79 ? 45.614 30.840 43.144 1.00 66.52 79 ALA A N 1
ATOM 623 C CA . ALA A 1 79 ? 44.235 31.277 42.899 1.00 65.36 79 ALA A CA 1
ATOM 624 C C . ALA A 1 79 ? 43.223 30.188 43.239 1.00 69.28 79 ALA A C 1
ATOM 625 O O . ALA A 1 79 ? 42.229 30.439 43.936 1.00 63.86 79 ALA A O 1
ATOM 627 N N . GLU A 1 80 ? 43.468 28.979 42.740 1.00 68.62 80 GLU A N 1
ATOM 628 C CA . GLU A 1 80 ? 42.541 27.873 42.986 1.00 72.35 80 GLU A CA 1
ATOM 629 C C . GLU A 1 80 ? 42.480 27.483 44.454 1.00 69.40 80 GLU A C 1
ATOM 630 O O . GLU A 1 80 ? 41.422 27.098 44.936 1.00 70.67 80 GLU A O 1
ATOM 636 N N . SER A 1 81 ? 43.596 27.595 45.168 1.00 66.21 81 SER A N 1
ATOM 637 C CA . SER A 1 81 ? 43.622 27.191 46.575 1.00 72.45 81 SER A CA 1
ATOM 638 C C . SER A 1 81 ? 43.082 28.282 47.526 1.00 74.84 81 SER A C 1
ATOM 639 O O . SER A 1 81 ? 42.921 28.033 48.723 1.00 75.86 81 SER A O 1
ATOM 642 N N . VAL A 1 82 ? 42.788 29.470 46.988 1.00 70.36 82 VAL A N 1
ATOM 643 C CA . VAL A 1 82 ? 42.392 30.623 47.796 1.00 69.21 82 VAL A CA 1
ATOM 644 C C . VAL A 1 82 ? 41.071 31.333 47.416 1.00 68.00 82 VAL A C 1
ATOM 645 O O . VAL A 1 82 ? 40.341 31.780 48.309 1.00 65.87 82 VAL A O 1
ATOM 649 N N . LEU A 1 83 ? 40.751 31.424 46.124 1.00 63.02 83 LEU A N 1
ATOM 650 C CA . LEU A 1 83 ? 39.613 32.253 45.667 1.00 64.78 83 LEU A CA 1
ATOM 651 C C . LEU A 1 83 ? 38.260 31.981 46.349 1.00 66.23 83 LEU A C 1
ATOM 652 O O . LEU A 1 83 ? 37.535 32.918 46.699 1.00 66.69 83 LEU A O 1
ATOM 657 N N . ASP A 1 84 ? 37.930 30.718 46.564 1.00 64.89 84 ASP A N 1
ATOM 658 C CA . ASP A 1 84 ? 36.609 30.374 47.087 1.00 67.14 84 ASP A CA 1
ATOM 659 C C . ASP A 1 84 ? 36.452 30.649 48.573 1.00 69.39 84 ASP A C 1
ATOM 660 O O . ASP A 1 84 ? 35.328 30.673 49.081 1.00 74.33 84 ASP A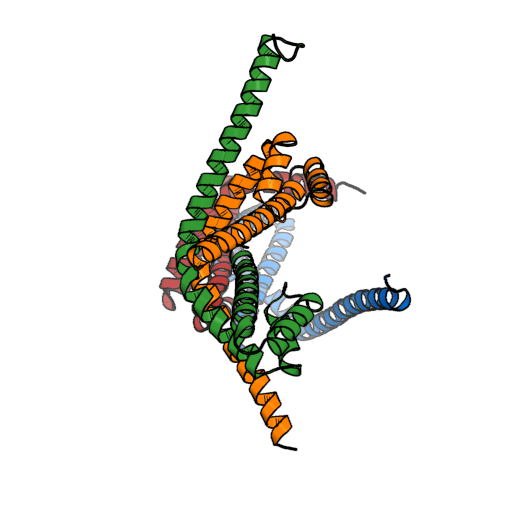 O 1
ATOM 665 N N . PHE A 1 85 ? 37.561 30.872 49.269 1.00 72.38 85 PHE A N 1
ATOM 666 C CA . PHE A 1 85 ? 37.521 31.246 50.696 1.00 67.57 85 PHE A CA 1
ATOM 667 C C . PHE A 1 85 ? 37.445 32.756 50.939 1.00 64.46 85 PHE A C 1
ATOM 668 O O . PHE A 1 85 ? 37.089 33.209 52.050 1.00 68.48 85 PHE A O 1
ATOM 676 N N . LEU A 1 86 ? 37.750 33.540 49.908 1.00 61.78 86 LEU A N 1
ATOM 677 C CA . LEU A 1 86 ? 37.868 34.985 50.049 1.00 63.57 86 LEU A CA 1
ATOM 678 C C . LEU A 1 86 ? 36.578 35.727 50.427 1.00 65.18 86 LEU A C 1
ATOM 679 O O . LEU A 1 86 ? 36.620 36.641 51.266 1.00 63.74 86 LEU A O 1
ATOM 684 N N . PRO A 1 87 ? 35.446 35.376 49.797 1.00 59.64 87 PRO A N 1
ATOM 685 C CA . PRO A 1 87 ? 34.186 36.011 50.184 1.00 61.40 87 PRO A CA 1
ATOM 686 C C . PRO A 1 87 ? 33.879 35.813 51.667 1.00 65.12 87 PRO A C 1
ATOM 687 O O . PRO A 1 87 ? 33.564 36.777 52.374 1.00 66.85 87 PRO A O 1
ATOM 691 N N . GLY A 1 88 ? 33.981 34.570 52.132 1.00 66.09 88 GLY A N 1
ATOM 692 C CA . GLY A 1 88 ? 33.710 34.246 53.540 1.00 65.28 88 GLY A CA 1
ATOM 693 C C . GLY A 1 88 ? 34.689 34.907 54.498 1.00 62.75 88 GLY A C 1
ATOM 694 O O . GLY A 1 88 ? 34.273 35.513 55.473 1.00 72.67 88 GLY A O 1
ATOM 695 N N . MET A 1 89 ? 35.985 34.809 54.213 1.00 64.08 89 MET A N 1
ATOM 696 C CA . MET A 1 89 ? 37.025 35.340 55.106 1.00 64.48 89 MET A CA 1
ATOM 697 C C . MET A 1 89 ? 36.972 36.847 55.215 1.00 65.07 89 MET A C 1
ATOM 698 O O . MET A 1 89 ? 37.246 37.411 56.300 1.00 62.30 89 MET A O 1
ATOM 703 N N . THR A 1 90 ? 36.618 37.496 54.105 1.00 61.63 90 THR A N 1
ATOM 704 C CA . THR A 1 90 ? 36.504 38.951 54.064 1.00 65.65 90 THR A CA 1
ATOM 705 C C . THR A 1 90 ? 35.299 39.399 54.889 1.00 68.39 90 THR A C 1
ATOM 706 O O . THR A 1 90 ? 35.377 40.386 55.622 1.00 66.67 90 THR A O 1
ATOM 710 N N . ARG A 1 91 ? 34.191 38.670 54.786 1.00 69.53 91 ARG A N 1
ATOM 711 C CA . ARG A 1 91 ? 33.020 38.988 55.616 1.00 70.67 91 ARG A CA 1
ATOM 712 C C . ARG A 1 91 ? 33.350 38.920 57.100 1.00 67.97 91 ARG A C 1
ATOM 713 O O . ARG A 1 91 ? 32.937 39.798 57.871 1.00 69.08 91 ARG A O 1
ATOM 721 N N . ASN A 1 92 ? 34.097 37.892 57.496 1.00 64.31 92 ASN A N 1
ATOM 722 C CA . ASN A 1 92 ? 34.528 37.777 58.896 1.00 69.12 92 ASN A CA 1
ATOM 723 C C . ASN A 1 92 ? 35.511 38.879 59.293 1.00 66.28 92 ASN A C 1
ATOM 724 O O . ASN A 1 92 ? 35.475 39.377 60.421 1.00 70.60 92 ASN A O 1
ATOM 729 N N . SER A 1 93 ? 36.374 39.261 58.360 1.00 64.08 93 SER A N 1
ATOM 730 C CA . SER A 1 93 ? 37.334 40.323 58.589 1.00 63.77 93 SER A CA 1
ATOM 731 C C . SER A 1 93 ? 36.599 41.656 58.733 1.00 62.28 93 SER A C 1
ATOM 732 O O . SER A 1 93 ? 36.957 42.458 59.584 1.00 62.49 93 SER A O 1
ATOM 735 N N . LEU A 1 94 ? 35.574 41.878 57.907 1.00 63.39 94 LEU A N 1
ATOM 736 C CA . LEU A 1 94 ? 34.773 43.103 57.968 1.00 63.72 94 LEU A CA 1
ATOM 737 C C . LEU A 1 94 ? 34.003 43.163 59.303 1.00 67.50 94 LEU A C 1
ATOM 738 O O . LEU A 1 94 ? 33.903 44.230 59.937 1.00 66.15 94 LEU A O 1
ATOM 743 N N . ALA A 1 95 ? 33.466 42.019 59.726 1.00 59.77 95 ALA A N 1
ATOM 744 C CA . ALA A 1 95 ? 32.824 41.917 61.027 1.00 57.47 95 ALA A CA 1
ATOM 745 C C . ALA A 1 95 ? 33.782 42.280 62.157 1.00 59.69 95 ALA A C 1
ATOM 746 O O . ALA A 1 95 ? 33.392 42.991 63.101 1.00 66.20 95 ALA A O 1
ATOM 748 N N . GLU A 1 96 ? 35.034 41.821 62.069 1.00 62.92 96 GLU A N 1
ATOM 749 C CA . GLU A 1 96 ? 36.031 42.165 63.104 1.00 69.78 96 GLU A CA 1
ATOM 750 C C . GLU A 1 96 ? 36.310 43.650 63.099 1.00 69.78 96 GLU A C 1
ATOM 751 O O . GLU A 1 96 ? 36.462 44.278 64.169 1.00 64.80 96 GLU A O 1
ATOM 757 N N . SER A 1 97 ? 36.397 44.192 61.883 1.00 64.20 97 SER A N 1
ATOM 758 C CA . SER A 1 97 ? 36.594 45.614 61.656 1.00 64.48 97 SER A CA 1
ATOM 759 C C . SER A 1 97 ? 35.516 46.473 62.319 1.00 64.59 97 SER A C 1
ATOM 760 O O . SER A 1 97 ? 35.850 47.405 63.056 1.00 69.30 97 SER A O 1
ATOM 763 N N . ASN A 1 98 ? 34.243 46.164 62.060 1.00 64.71 98 ASN A N 1
ATOM 764 C CA . ASN A 1 98 ? 33.114 46.864 62.707 1.00 69.27 98 ASN A CA 1
ATOM 765 C C . ASN A 1 98 ? 33.205 46.794 64.238 1.00 68.03 98 ASN A C 1
ATOM 766 O O . ASN A 1 98 ? 32.942 47.774 64.925 1.00 65.60 98 ASN A O 1
ATOM 771 N N . ILE A 1 99 ? 33.562 45.628 64.759 1.00 60.86 99 ILE A N 1
ATOM 772 C CA . ILE A 1 99 ? 33.742 45.459 66.190 1.00 62.18 99 ILE A CA 1
ATOM 773 C C . ILE A 1 99 ? 34.874 46.368 66.686 1.00 62.15 99 ILE A C 1
ATOM 774 O O . ILE A 1 99 ? 34.716 47.094 67.676 1.00 67.53 99 ILE A O 1
ATOM 779 N N . ALA A 1 100 ? 35.999 46.374 65.979 1.00 61.14 100 ALA A N 1
ATOM 780 C CA . ALA A 1 100 ? 37.160 47.119 66.463 1.00 58.93 100 ALA A CA 1
ATOM 781 C C . ALA A 1 100 ? 36.841 48.610 66.462 1.00 61.41 100 ALA A C 1
ATOM 782 O O . ALA A 1 100 ? 37.191 49.319 67.403 1.00 59.47 100 ALA A O 1
ATOM 784 N N . HIS A 1 101 ? 36.136 49.065 65.426 1.00 59.14 101 HIS A N 1
ATOM 785 C CA . HIS A 1 101 ? 35.791 50.476 65.292 1.00 63.37 101 HIS A CA 1
ATOM 786 C C . HIS A 1 101 ? 34.681 50.898 66.256 1.00 63.87 101 HIS A C 1
ATOM 787 O O . HIS A 1 101 ? 34.756 51.957 66.896 1.00 59.08 101 HIS A O 1
ATOM 794 N N . ARG A 1 102 ? 33.667 50.062 66.391 1.00 64.38 102 ARG A N 1
ATOM 795 C CA . ARG A 1 102 ? 32.695 50.282 67.439 1.00 66.52 102 ARG A CA 1
ATOM 796 C C . ARG A 1 102 ? 33.378 50.331 68.827 1.00 67.58 102 ARG A C 1
ATOM 797 O O . ARG A 1 102 ? 33.009 51.175 69.650 1.00 64.76 102 ARG A O 1
ATOM 805 N N . ARG A 1 103 ? 34.337 49.433 69.096 1.00 66.20 103 ARG A N 1
ATOM 806 C CA . ARG A 1 103 ? 35.068 49.441 70.394 1.00 65.47 103 ARG A CA 1
ATOM 807 C C . ARG A 1 103 ? 35.791 50.771 70.620 1.00 60.74 103 ARG A C 1
ATOM 808 O O . ARG A 1 103 ? 35.857 51.271 71.744 1.00 60.37 103 ARG A O 1
ATOM 816 N N . HIS A 1 104 ? 36.334 51.325 69.542 1.00 63.94 104 HIS A N 1
ATOM 817 C CA . HIS A 1 104 ? 37.020 52.607 69.561 1.00 68.73 104 HIS A CA 1
ATOM 818 C C . HIS A 1 104 ? 35.992 53.662 69.953 1.00 70.21 104 HIS A C 1
ATOM 819 O O . HIS A 1 104 ? 36.267 54.518 70.800 1.00 70.34 104 HIS A O 1
ATOM 826 N N . LEU A 1 105 ? 34.799 53.571 69.358 1.00 70.02 105 LEU A N 1
ATOM 827 C CA . LEU A 1 105 ? 33.683 54.456 69.702 1.00 71.23 105 LEU A CA 1
ATOM 828 C C . LEU A 1 105 ? 33.319 54.382 71.168 1.00 69.55 105 LEU A C 1
ATOM 829 O O . LEU A 1 105 ? 33.029 55.414 71.767 1.00 71.86 105 LEU A O 1
ATOM 834 N N . LEU A 1 106 ? 33.313 53.172 71.732 1.00 63.58 106 LEU A N 1
ATOM 835 C CA . LEU A 1 106 ? 33.004 52.996 73.133 1.00 60.35 106 LEU A CA 1
ATOM 836 C C . LEU A 1 106 ? 34.088 53.634 73.980 1.00 61.76 106 LEU A C 1
ATOM 837 O O . LEU A 1 106 ? 33.811 54.187 75.039 1.00 69.83 106 LEU A O 1
ATOM 842 N N . GLU A 1 107 ? 35.325 53.581 73.516 1.00 68.05 107 GLU A N 1
ATOM 843 C CA . GLU A 1 107 ? 36.403 54.246 74.243 1.00 73.20 107 GLU A CA 1
ATOM 844 C C . GLU A 1 107 ? 36.105 55.756 74.332 1.00 67.12 107 GLU A C 1
ATOM 845 O O . GLU A 1 107 ? 36.309 56.380 75.370 1.00 65.13 107 GLU A O 1
ATOM 851 N N . ARG A 1 108 ? 35.581 56.326 73.253 1.00 66.62 108 ARG A N 1
ATOM 852 C CA . ARG A 1 108 ? 35.255 57.761 73.220 1.00 70.96 108 ARG A CA 1
ATOM 853 C C . ARG A 1 108 ? 34.075 58.053 74.150 1.00 74.08 108 ARG A C 1
ATOM 854 O O . ARG A 1 108 ? 34.170 58.838 75.101 1.00 71.34 108 ARG A O 1
ATOM 862 N N . LEU A 1 109 ? 32.971 57.376 73.870 1.00 76.19 109 LEU A N 1
ATOM 863 C CA . LEU A 1 109 ? 31.751 57.454 74.658 1.00 72.24 109 LEU A CA 1
ATOM 864 C C . LEU A 1 109 ? 32.049 57.401 76.150 1.00 74.11 109 LEU A C 1
ATOM 865 O O . LEU A 1 109 ? 31.481 58.162 76.931 1.00 74.37 109 LEU A O 1
ATOM 870 N N . THR A 1 110 ? 32.934 56.484 76.540 1.00 71.48 110 THR A N 1
ATOM 871 C CA . THR A 1 110 ? 33.315 56.308 77.940 1.00 65.19 110 THR A CA 1
ATOM 872 C C . THR A 1 110 ? 33.982 57.543 78.537 1.00 65.26 110 THR A C 1
ATOM 873 O O . THR A 1 110 ? 33.714 57.904 79.667 1.00 68.80 110 THR A O 1
ATOM 877 N N . ARG A 1 111 ? 34.844 58.190 77.765 1.00 69.93 111 ARG A N 1
ATOM 878 C CA . ARG A 1 111 ? 35.475 59.423 78.200 1.00 76.71 111 ARG A CA 1
ATOM 879 C C . ARG A 1 111 ? 34.452 60.565 78.288 1.00 69.27 111 ARG A C 1
ATOM 880 O O . ARG A 1 111 ? 34.545 61.426 79.170 1.00 68.61 111 ARG A O 1
ATOM 888 N N . THR A 1 112 ? 33.487 60.578 77.372 1.00 66.06 112 THR A N 1
ATOM 889 C CA . THR A 1 112 ? 32.459 61.612 77.366 1.00 66.27 112 THR A CA 1
ATOM 890 C C . THR A 1 112 ? 31.536 61.464 78.580 1.00 66.87 112 THR A C 1
ATOM 891 O O . THR A 1 112 ? 31.109 62.467 79.167 1.00 68.14 112 THR A O 1
ATOM 895 N N . VAL A 1 113 ? 31.277 60.223 78.983 1.00 62.81 113 VAL A N 1
ATOM 896 C CA . VAL A 1 113 ? 30.507 59.956 80.186 1.00 59.05 113 VAL A CA 1
ATOM 897 C C . VAL A 1 113 ? 31.210 60.492 81.435 1.00 63.90 113 VAL A C 1
ATOM 898 O O . VAL A 1 113 ? 30.559 61.059 82.313 1.00 62.96 113 VAL A O 1
ATOM 902 N N . ALA A 1 114 ? 32.529 60.332 81.526 1.00 63.46 114 ALA A N 1
ATOM 903 C CA . ALA A 1 114 ? 33.271 60.871 82.677 1.00 61.41 114 ALA A CA 1
ATOM 904 C C . ALA A 1 114 ? 33.245 62.411 82.646 1.00 62.02 114 ALA A C 1
ATOM 905 O O . ALA A 1 114 ? 33.145 63.073 83.667 1.00 61.02 114 ALA A O 1
ATOM 907 N N . GLU A 1 115 ? 33.335 62.962 81.440 1.00 62.11 115 GLU A N 1
ATOM 908 C CA . GLU A 1 115 ? 33.249 64.398 81.239 1.00 63.42 115 GLU A CA 1
ATOM 909 C C . GLU A 1 115 ? 31.894 64.973 81.690 1.00 66.60 115 GLU A C 1
ATOM 910 O O . GLU A 1 115 ? 31.855 65.992 82.372 1.00 67.99 115 GLU A O 1
ATOM 916 N N . VAL A 1 116 ? 30.794 64.322 81.309 1.00 63.26 116 VAL A N 1
ATOM 917 C CA . VAL A 1 116 ? 29.470 64.804 81.692 1.00 66.53 116 VAL A CA 1
ATOM 918 C C . VAL A 1 116 ? 29.245 64.607 83.179 1.00 68.98 116 VAL A C 1
ATOM 919 O O . VAL A 1 116 ? 28.760 65.504 83.854 1.00 69.31 116 VAL A O 1
ATOM 923 N N . ASP A 1 117 ? 29.632 63.435 83.676 1.00 75.53 117 ASP A N 1
ATOM 924 C CA . ASP A 1 117 ? 29.431 63.053 85.070 1.00 75.93 117 ASP A CA 1
ATOM 925 C C . ASP A 1 117 ? 30.233 63.907 86.065 1.00 75.19 117 ASP A C 1
ATOM 926 O O . ASP A 1 117 ? 29.801 64.068 87.207 1.00 81.28 117 ASP A O 1
ATOM 931 N N . ASN A 1 118 ? 31.393 64.425 85.655 1.00 77.27 118 ASN A N 1
ATOM 932 C CA . ASN A 1 118 ? 32.286 65.207 86.546 1.00 80.17 118 ASN A CA 1
ATOM 933 C C . ASN A 1 118 ? 32.538 66.642 86.008 1.00 85.65 118 ASN A C 1
ATOM 934 O O . ASN A 1 118 ? 33.550 67.281 86.338 1.00 88.12 118 ASN A O 1
ATOM 939 N N . PHE A 1 119 ? 31.584 67.143 85.219 1.00 80.70 119 PHE A N 1
ATOM 940 C CA . PHE A 1 119 ? 31.735 68.359 84.403 1.00 77.45 119 PHE A CA 1
ATOM 941 C C . PHE A 1 119 ? 32.319 69.592 85.112 1.00 79.13 119 PHE A C 1
ATOM 942 O O . PHE A 1 119 ? 31.888 69.923 86.221 1.00 79.75 119 PHE A O 1
ATOM 950 N N . PRO A 1 120 ? 33.312 70.268 84.482 1.00 86.73 120 PRO A N 1
ATOM 951 C CA . PRO A 1 120 ? 34.028 69.923 83.228 1.00 92.04 120 PRO A CA 1
ATOM 952 C C . PRO A 1 120 ? 35.217 68.955 83.441 1.00 97.08 120 PRO A C 1
ATOM 953 O O . PRO A 1 120 ? 36.277 69.368 83.924 1.00 99.23 120 PRO A O 1
ATOM 957 N N . SER A 1 121 ? 35.024 67.682 83.084 1.00 101.40 121 SER A N 1
ATOM 958 C CA . SER A 1 121 ? 36.044 66.626 83.242 1.00 101.01 121 SER A CA 1
ATOM 959 C C . SER A 1 121 ? 36.414 66.371 84.711 1.00 103.03 121 SER A C 1
ATOM 960 O O . SER A 1 121 ? 37.311 67.010 85.270 1.00 102.00 121 SER A O 1
ATOM 963 N N . GLN B 1 2 ? 29.773 112.617 55.646 1.00 85.46 2 GLN B N 1
ATOM 964 C CA . GLN B 1 2 ? 29.423 111.306 56.277 1.00 80.96 2 GLN B CA 1
ATOM 965 C C . GLN B 1 2 ? 30.111 110.111 55.597 1.00 77.24 2 GLN B C 1
ATOM 966 O O . GLN B 1 2 ? 30.864 109.390 56.239 1.00 76.71 2 GLN B O 1
ATOM 972 N N . THR B 1 3 ? 29.851 109.927 54.300 1.00 71.74 3 THR B N 1
ATOM 973 C CA . THR B 1 3 ? 30.341 108.782 53.519 1.00 68.95 3 THR B CA 1
ATOM 974 C C . THR B 1 3 ? 31.859 108.614 53.607 1.00 65.53 3 THR B C 1
ATOM 975 O O . THR B 1 3 ? 32.354 107.520 53.835 1.00 68.12 3 THR B O 1
ATOM 979 N N . LYS B 1 4 ? 32.589 109.707 53.438 1.00 62.51 4 LYS B N 1
ATOM 980 C CA . LYS B 1 4 ? 34.036 109.665 53.479 1.00 65.92 4 LYS B CA 1
ATOM 981 C C . LYS B 1 4 ? 34.467 109.189 54.869 1.00 64.89 4 LYS B C 1
ATOM 982 O O . LYS B 1 4 ? 35.310 108.282 55.007 1.00 60.00 4 LYS B O 1
ATOM 988 N N . HIS B 1 5 ? 33.855 109.787 55.889 1.00 55.88 5 HIS B N 1
ATOM 989 C CA . HIS B 1 5 ? 34.193 109.491 57.263 1.00 55.81 5 HIS B CA 1
ATOM 990 C C . HIS B 1 5 ? 33.882 108.056 57.629 1.00 53.14 5 HIS B C 1
ATOM 991 O O . HIS B 1 5 ? 34.669 107.431 58.335 1.00 49.40 5 HIS B O 1
ATOM 998 N N . ILE B 1 6 ? 32.781 107.512 57.108 1.00 51.37 6 ILE B N 1
ATOM 999 C CA . ILE B 1 6 ? 32.443 106.124 57.391 1.00 53.89 6 ILE B CA 1
ATOM 1000 C C . ILE B 1 6 ? 33.410 105.179 56.694 1.00 54.68 6 ILE B C 1
ATOM 1001 O O . ILE B 1 6 ? 33.820 104.182 57.260 1.00 56.96 6 ILE B O 1
ATOM 1006 N N . ALA B 1 7 ? 33.728 105.487 55.445 1.00 52.24 7 ALA B N 1
ATOM 1007 C CA . ALA B 1 7 ? 34.715 104.738 54.700 1.00 54.44 7 ALA B CA 1
ATOM 1008 C C . ALA B 1 7 ? 36.049 104.669 55.473 1.00 54.82 7 ALA B C 1
ATOM 1009 O O . ALA B 1 7 ? 36.591 103.584 55.681 1.00 59.30 7 ALA B O 1
ATOM 1011 N N . GLN B 1 8 ? 36.554 105.817 55.918 1.00 55.79 8 GLN B N 1
ATOM 1012 C CA . GLN B 1 8 ? 37.836 105.876 56.646 1.00 54.59 8 GLN B CA 1
ATOM 1013 C C . GLN B 1 8 ? 37.785 105.047 57.923 1.00 57.72 8 GLN B C 1
ATOM 1014 O O . GLN B 1 8 ? 38.744 104.336 58.257 1.00 53.53 8 GLN B O 1
ATOM 1020 N N . ALA B 1 9 ? 36.660 105.158 58.637 1.00 48.05 9 ALA B N 1
ATOM 1021 C CA . ALA B 1 9 ? 36.454 104.433 59.874 1.00 49.58 9 ALA B CA 1
ATOM 1022 C C . ALA B 1 9 ? 36.459 102.918 59.615 1.00 53.57 9 ALA B C 1
ATOM 1023 O O . ALA B 1 9 ? 37.039 102.142 60.393 1.00 51.85 9 ALA B O 1
ATOM 1025 N N . THR B 1 10 ? 35.846 102.530 58.503 1.00 51.04 10 THR B N 1
ATOM 1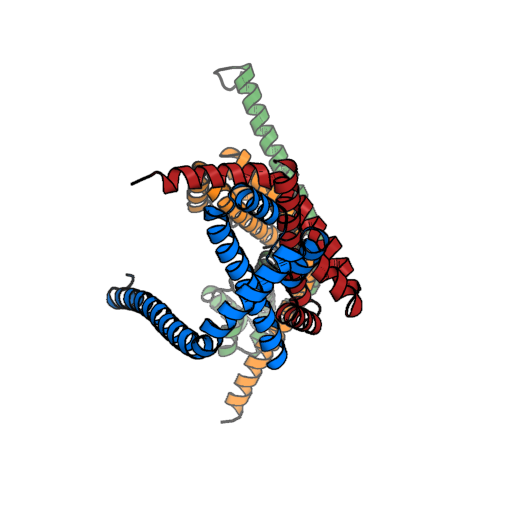026 C CA . THR B 1 10 ? 35.732 101.134 58.103 1.00 55.51 10 THR B CA 1
ATOM 1027 C C . THR B 1 10 ? 37.093 100.563 57.691 1.00 53.79 10 THR B C 1
ATOM 1028 O O . THR B 1 10 ? 37.400 99.412 57.975 1.00 52.94 10 THR B O 1
ATOM 1032 N N . VAL B 1 11 ? 37.892 101.373 57.008 1.00 54.40 11 VAL B N 1
ATOM 1033 C CA . VAL B 1 11 ? 39.245 100.990 56.642 1.00 51.50 11 VAL B CA 1
ATOM 1034 C C . VAL B 1 11 ? 40.080 100.694 57.887 1.00 55.51 11 VAL B C 1
ATOM 1035 O O . VAL B 1 11 ? 40.804 99.705 57.890 1.00 57.45 11 VAL B O 1
ATOM 1039 N N . LYS B 1 12 ? 39.929 101.486 58.956 1.00 53.73 12 LYS B N 1
ATOM 1040 C CA . LYS B 1 12 ? 40.697 101.240 60.206 1.00 58.66 12 LYS B CA 1
ATOM 1041 C C . LYS B 1 12 ? 40.341 99.917 60.864 1.00 54.68 12 LYS B C 1
ATOM 1042 O O . LYS B 1 12 ? 41.213 99.151 61.264 1.00 61.82 12 LYS B O 1
ATOM 1048 N N . VAL B 1 13 ? 39.050 99.666 60.977 1.00 54.58 13 VAL B N 1
ATOM 1049 C CA . VAL B 1 13 ? 38.556 98.394 61.458 1.00 58.41 13 VAL B CA 1
ATOM 1050 C C . VAL B 1 13 ? 39.094 97.227 60.613 1.00 57.22 13 VAL B C 1
ATOM 1051 O O . VAL B 1 13 ? 39.501 96.213 61.154 1.00 56.18 13 VAL B O 1
ATOM 1055 N N . LEU B 1 14 ? 39.102 97.392 59.297 1.00 58.33 14 LEU B N 1
ATOM 1056 C CA . LEU B 1 14 ? 39.509 96.331 58.374 1.00 59.05 14 LEU B CA 1
ATOM 1057 C C . LEU B 1 14 ? 41.005 96.021 58.554 1.00 60.13 14 LEU B C 1
ATOM 1058 O O . LEU B 1 14 ? 41.441 94.860 58.630 1.00 55.48 14 LEU B O 1
ATOM 1063 N N . GLN B 1 15 ? 41.789 97.087 58.597 1.00 53.46 15 GLN B N 1
ATOM 1064 C CA . GLN B 1 15 ? 43.206 96.973 58.744 1.00 54.58 15 GLN B CA 1
ATOM 1065 C C . GLN B 1 15 ? 43.553 96.329 60.071 1.00 54.67 15 GLN B C 1
ATOM 1066 O O . GLN B 1 15 ? 44.404 95.441 60.142 1.00 58.30 15 GLN B O 1
ATOM 1072 N N . SER B 1 16 ? 42.886 96.749 61.129 1.00 53.02 16 SER B N 1
ATOM 1073 C CA . SER B 1 16 ? 43.110 96.109 62.412 1.00 59.90 16 SER B CA 1
ATOM 1074 C C . SER B 1 16 ? 42.759 94.622 62.368 1.00 56.59 16 SER B C 1
ATOM 1075 O O . SER B 1 16 ? 43.478 93.812 62.902 1.00 56.62 16 SER B O 1
ATOM 1078 N N . TYR B 1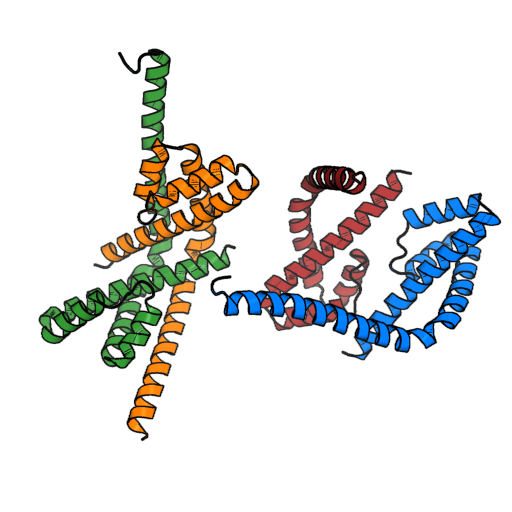 17 ? 41.672 94.261 61.707 1.00 53.08 17 TYR B N 1
ATOM 1079 C CA . TYR B 1 17 ? 41.319 92.859 61.606 1.00 55.15 17 TYR B CA 1
ATOM 1080 C C . TYR B 1 17 ? 42.392 92.086 60.856 1.00 52.86 17 TYR B C 1
ATOM 1081 O O . TYR B 1 17 ? 42.766 91.006 61.297 1.00 58.74 17 TYR B O 1
ATOM 1090 N N . LEU B 1 18 ? 42.896 92.631 59.743 1.00 53.89 18 LEU B N 1
ATOM 1091 C CA . LEU B 1 18 ? 43.991 91.994 59.014 1.00 56.71 18 LEU B CA 1
ATOM 1092 C C . LEU B 1 18 ? 45.258 91.870 59.862 1.00 53.91 18 LEU B C 1
ATOM 1093 O O . LEU B 1 18 ? 45.946 90.866 59.791 1.00 56.94 18 LEU B O 1
ATOM 1098 N N . THR B 1 19 ? 45.526 92.859 60.702 1.00 53.02 19 THR B N 1
ATOM 1099 C CA . THR B 1 19 ? 46.642 92.800 61.667 1.00 51.66 19 THR B CA 1
ATOM 1100 C C . THR B 1 19 ? 46.507 91.585 62.578 1.00 55.39 19 THR B C 1
ATOM 1101 O O . THR B 1 19 ? 47.447 90.812 62.726 1.00 56.80 19 THR B O 1
ATOM 1105 N N . TYR B 1 20 ? 45.327 91.393 63.152 1.00 57.71 20 TYR B N 1
ATOM 1106 C CA . TYR B 1 20 ? 45.055 90.231 64.019 1.00 58.02 20 TYR B CA 1
ATOM 1107 C C . TYR B 1 20 ? 45.218 88.907 63.277 1.00 54.53 20 TYR B C 1
ATOM 1108 O O . TYR B 1 20 ? 45.774 87.934 63.787 1.00 56.04 20 TYR B O 1
ATOM 1117 N N . GLN B 1 21 ? 44.723 88.893 62.060 1.00 52.40 21 GLN B N 1
ATOM 1118 C CA . GLN B 1 21 ? 44.807 87.717 61.210 1.00 57.58 21 GLN B CA 1
ATOM 1119 C C . GLN B 1 21 ? 46.294 87.380 60.951 1.00 61.38 21 GLN B C 1
ATOM 1120 O O . GLN B 1 21 ? 46.721 86.201 61.021 1.00 55.48 21 GLN B O 1
ATOM 1126 N N . ALA B 1 22 ? 47.092 88.424 60.736 1.00 59.34 22 ALA B N 1
ATOM 1127 C CA . ALA B 1 22 ? 48.526 88.263 60.563 1.00 56.66 22 ALA B CA 1
ATOM 1128 C C . ALA B 1 22 ? 49.191 87.746 61.841 1.00 54.57 22 ALA B C 1
ATOM 1129 O O . ALA B 1 22 ? 50.089 86.899 61.779 1.00 56.00 22 ALA B O 1
ATOM 1131 N N . VAL B 1 23 ? 48.759 88.252 62.994 1.00 53.65 23 VAL B N 1
ATOM 1132 C CA . VAL B 1 23 ? 49.312 87.806 64.278 1.00 56.75 23 VAL B CA 1
ATOM 1133 C C . VAL B 1 23 ? 49.020 86.308 64.501 1.00 53.48 23 VAL B C 1
ATOM 1134 O O . VAL B 1 23 ? 49.894 85.579 64.929 1.00 55.18 23 VAL B O 1
ATOM 1138 N N . LEU B 1 24 ? 47.808 85.854 64.189 1.00 52.85 24 LEU B N 1
ATOM 1139 C CA . LEU B 1 24 ? 47.487 84.432 64.277 1.00 53.48 24 LEU B CA 1
ATOM 1140 C C . LEU B 1 24 ? 48.418 83.564 63.422 1.00 54.43 24 LEU B C 1
ATOM 1141 O O . LEU B 1 24 ? 48.957 82.565 63.911 1.00 53.67 24 LEU B O 1
ATOM 1146 N N . ARG B 1 25 ? 48.590 83.928 62.153 1.00 54.25 25 ARG B N 1
ATOM 1147 C CA . ARG B 1 25 ? 49.498 83.193 61.268 1.00 58.75 25 ARG B CA 1
ATOM 1148 C C . ARG B 1 25 ? 50.876 83.047 61.937 1.00 61.27 25 ARG B C 1
ATOM 1149 O O . ARG B 1 25 ? 51.468 81.971 61.952 1.00 57.62 25 ARG B O 1
ATOM 1157 N N . ILE B 1 26 ? 51.365 84.143 62.506 1.00 59.08 26 ILE B N 1
ATOM 1158 C CA . ILE B 1 26 ? 52.670 84.156 63.134 1.00 56.93 26 ILE B CA 1
ATOM 1159 C C . ILE B 1 26 ? 52.667 83.368 64.440 1.00 61.63 26 ILE B C 1
ATOM 1160 O O . ILE B 1 26 ? 53.673 82.749 64.778 1.00 59.43 26 ILE B O 1
ATOM 1165 N N . GLN B 1 27 ? 51.556 83.355 65.174 1.00 61.74 27 GLN B N 1
ATOM 1166 C CA . GLN B 1 27 ? 51.496 82.470 66.338 1.00 63.23 27 GLN B CA 1
ATOM 1167 C C . GLN B 1 27 ? 51.741 81.028 65.881 1.00 63.08 27 GLN B C 1
ATOM 1168 O O . GLN B 1 27 ? 52.500 80.290 66.525 1.00 54.60 27 GLN B O 1
ATOM 1174 N N . SER B 1 28 ? 51.115 80.643 64.766 1.00 61.86 28 SER B N 1
ATOM 1175 C CA . SER B 1 28 ? 51.298 79.313 64.188 1.00 63.70 28 SER B CA 1
ATOM 1176 C C . SER B 1 28 ? 52.750 79.066 63.834 1.00 64.72 28 SER B C 1
ATOM 1177 O O . SER B 1 28 ? 53.361 78.138 64.357 1.00 66.99 28 SER B O 1
ATOM 1180 N N . GLU B 1 29 ? 53.306 79.910 62.967 1.00 66.85 29 GLU B N 1
ATOM 1181 C CA . GLU B 1 29 ? 54.686 79.740 62.500 1.00 72.54 29 GLU B CA 1
ATOM 1182 C C . GLU B 1 29 ? 55.692 79.597 63.641 1.00 71.00 29 GLU B C 1
ATOM 1183 O O . GLU B 1 29 ? 56.570 78.731 63.596 1.00 68.67 29 GLU B O 1
ATOM 1189 N N . LEU B 1 30 ? 55.565 80.446 64.654 1.00 69.83 30 LEU B N 1
ATOM 1190 C CA . LEU B 1 30 ? 56.451 80.380 65.816 1.00 76.68 30 LEU B CA 1
ATOM 1191 C C . LEU B 1 30 ? 56.171 79.122 66.652 1.00 79.18 30 LEU B C 1
ATOM 1192 O O . LEU B 1 30 ? 57.066 78.599 67.313 1.00 81.43 30 LEU B O 1
ATOM 1197 N N . GLY B 1 31 ? 54.933 78.632 66.594 1.00 83.68 31 GLY B N 1
ATOM 1198 C CA . GLY B 1 31 ? 54.544 77.385 67.257 1.00 86.34 31 GLY B CA 1
ATOM 1199 C C . GLY B 1 31 ? 55.263 76.151 66.731 1.00 90.90 31 GLY B C 1
ATOM 1200 O O . GLY B 1 31 ? 55.071 75.052 67.260 1.00 91.30 31 GLY B O 1
ATOM 1201 N N . GLU B 1 32 ? 56.055 76.326 65.669 1.00 94.31 32 GLU B N 1
ATOM 1202 C CA . GLU B 1 32 ? 56.998 75.310 65.197 1.00 95.83 32 GLU B CA 1
ATOM 1203 C C . GLU B 1 32 ? 58.427 75.817 65.379 1.00 93.42 32 GLU B C 1
ATOM 1204 O O . GLU B 1 32 ? 59.203 75.242 66.135 1.00 92.43 32 GLU B O 1
ATOM 1210 N N . THR B 1 33 ? 58.753 76.910 64.695 1.00 92.13 33 THR B N 1
ATOM 1211 C CA . THR B 1 33 ? 60.107 77.460 64.688 1.00 91.79 33 THR B CA 1
ATOM 1212 C C . THR B 1 33 ? 60.658 77.801 66.074 1.00 94.58 33 THR B C 1
ATOM 1213 O O . THR B 1 33 ? 61.570 77.128 66.555 1.00 96.66 33 THR B O 1
ATOM 1217 N N . ASN B 1 34 ? 60.105 78.830 66.711 1.00 94.24 34 ASN B N 1
ATOM 1218 C CA . ASN B 1 34 ? 60.657 79.363 67.955 1.00 95.86 34 ASN B CA 1
ATOM 1219 C C . ASN B 1 34 ? 59.594 79.457 69.063 1.00 97.55 34 ASN B C 1
ATOM 1220 O O . ASN B 1 34 ? 59.093 80.547 69.351 1.00 99.69 34 ASN B O 1
ATOM 1225 N N . PRO B 1 35 ? 59.247 78.315 69.694 1.00 98.98 35 PRO B N 1
ATOM 1226 C CA . PRO B 1 35 ? 58.238 78.310 70.766 1.00 99.10 35 PRO B CA 1
ATOM 1227 C C . PRO B 1 35 ? 58.503 79.304 71.909 1.00 99.96 35 PRO B C 1
ATOM 1228 O O . PRO B 1 35 ? 57.548 79.859 72.448 1.00 99.85 35 PRO B O 1
ATOM 1232 N N . PRO B 1 36 ? 59.778 79.504 72.307 1.00 101.40 36 PRO B N 1
ATOM 1233 C CA . PRO B 1 36 ? 60.115 80.613 73.215 1.00 100.50 36 PRO B CA 1
ATOM 1234 C C . PRO B 1 36 ? 59.525 81.976 72.828 1.00 97.38 36 PRO B C 1
ATOM 1235 O O . PRO B 1 36 ? 59.100 82.722 73.709 1.00 94.37 36 PRO B O 1
ATOM 1239 N N . GLN B 1 37 ? 59.520 82.301 71.536 1.00 94.06 37 GLN B N 1
ATOM 1240 C CA . GLN B 1 37 ? 58.901 83.541 71.058 1.00 91.98 37 GLN B CA 1
ATOM 1241 C C . GLN B 1 37 ? 57.380 83.381 70.930 1.00 87.24 37 GLN B C 1
ATOM 1242 O O . GLN B 1 37 ? 56.643 84.346 71.111 1.00 86.25 37 GLN B O 1
ATOM 1248 N N . ALA B 1 38 ? 56.914 82.171 70.621 1.00 82.21 38 ALA B N 1
ATOM 1249 C CA . ALA B 1 38 ? 55.476 81.898 70.527 1.00 81.04 38 ALA B CA 1
ATOM 1250 C C . ALA B 1 38 ? 54.787 82.125 71.873 1.00 79.48 38 ALA B C 1
ATOM 1251 O O . ALA B 1 38 ? 53.751 82.787 71.957 1.00 73.06 38 ALA B O 1
ATOM 1253 N N . ILE B 1 39 ? 55.373 81.569 72.926 1.00 80.66 39 ILE B N 1
ATOM 1254 C CA . ILE B 1 39 ? 54.848 81.747 74.276 1.00 80.52 39 ILE B CA 1
ATOM 1255 C C . ILE B 1 39 ? 54.866 83.246 74.643 1.00 78.63 39 ILE B C 1
ATOM 1256 O O . ILE B 1 39 ? 53.895 83.762 75.198 1.00 78.22 39 ILE B O 1
ATOM 1261 N N . TRP B 1 40 ? 55.943 83.941 74.275 1.00 71.96 40 TRP B N 1
ATOM 1262 C CA . TRP B 1 40 ? 56.101 85.368 74.564 1.00 74.30 40 TRP B CA 1
ATOM 1263 C C . TRP B 1 40 ? 55.026 86.214 73.874 1.00 72.62 40 TRP B C 1
ATOM 1264 O O . TRP B 1 40 ? 54.434 87.100 74.485 1.00 72.33 40 TRP B O 1
ATOM 1275 N N . LEU B 1 41 ? 54.800 85.938 72.597 1.00 64.62 41 LEU B N 1
ATOM 1276 C CA . LEU B 1 41 ? 53.771 86.622 71.837 1.00 64.52 41 LEU B CA 1
ATOM 1277 C C . LEU B 1 41 ? 52.403 86.414 72.492 1.00 64.00 41 LEU B C 1
ATOM 1278 O O . LEU B 1 41 ? 51.659 87.363 72.654 1.00 65.87 41 LEU B O 1
ATOM 1283 N N . ASN B 1 42 ? 52.085 85.189 72.892 1.00 64.98 42 ASN B N 1
ATOM 1284 C CA . ASN B 1 42 ? 50.818 84.935 73.583 1.00 71.19 42 ASN B CA 1
ATOM 1285 C C . ASN B 1 42 ? 50.647 85.709 74.864 1.00 70.60 42 ASN B C 1
ATOM 1286 O O . ASN B 1 42 ? 49.556 86.195 75.158 1.00 78.46 42 ASN B O 1
ATOM 1291 N N . GLN B 1 43 ? 51.715 85.798 75.637 1.00 67.81 43 GLN B N 1
ATOM 1292 C CA . GLN B 1 43 ? 51.692 86.579 76.854 1.00 70.61 43 GLN B CA 1
ATOM 1293 C C . GLN B 1 43 ? 51.555 88.061 76.523 1.00 64.38 43 GLN B C 1
ATOM 1294 O O . GLN B 1 43 ? 50.826 88.784 77.194 1.00 67.82 43 GLN B O 1
ATOM 1300 N N . TYR B 1 44 ? 52.207 88.497 75.454 1.00 57.89 44 TYR B N 1
ATOM 1301 C CA . TYR B 1 44 ? 52.133 89.884 75.054 1.00 58.64 44 TYR B CA 1
ATOM 1302 C C . TYR B 1 44 ? 50.707 90.247 74.640 1.00 62.27 44 TYR B C 1
ATOM 1303 O O . TYR B 1 44 ? 50.199 91.309 74.990 1.00 64.50 44 TYR B O 1
ATOM 1312 N N . LEU B 1 45 ? 50.068 89.345 73.912 1.00 59.87 45 LEU B N 1
ATOM 1313 C CA . LEU B 1 45 ? 48.702 89.521 73.494 1.00 61.51 45 LEU B CA 1
ATOM 1314 C C . LEU B 1 45 ? 47.755 89.593 74.677 1.00 58.59 45 LEU B C 1
ATOM 1315 O O . LEU B 1 45 ? 46.774 90.313 74.631 1.00 71.15 45 LEU B O 1
ATOM 1320 N N . ALA B 1 46 ? 48.043 88.840 75.719 1.00 56.16 46 ALA B N 1
ATOM 1321 C CA . ALA B 1 46 ? 47.177 88.786 76.881 1.00 60.71 46 ALA B CA 1
ATOM 1322 C C . ALA B 1 46 ? 47.019 90.128 77.575 1.00 63.60 46 ALA B C 1
ATOM 1323 O O . ALA B 1 46 ? 46.044 90.332 78.300 1.00 69.95 46 ALA B O 1
ATOM 1325 N N . SER B 1 47 ? 48.006 91.006 77.425 1.00 63.48 47 SER B N 1
ATOM 1326 C CA . SER B 1 47 ? 48.001 92.274 78.148 1.00 62.86 47 SER B CA 1
ATOM 1327 C C . SER B 1 47 ? 48.140 93.472 77.239 1.00 56.17 47 SER B C 1
ATOM 1328 O O . SER B 1 47 ? 48.329 94.583 77.717 1.00 62.20 47 SER B O 1
ATOM 1331 N N . HIS B 1 48 ? 48.066 93.249 75.932 1.00 51.49 48 HIS B N 1
ATOM 1332 C CA . HIS B 1 48 ? 48.097 94.335 74.967 1.00 54.20 48 HIS B CA 1
ATOM 1333 C C . HIS B 1 48 ? 46.998 94.085 73.950 1.00 59.93 48 HIS B C 1
ATOM 1334 O O . HIS B 1 48 ? 46.950 93.039 73.303 1.00 66.72 48 HIS B O 1
ATOM 1341 N N . SER B 1 49 ? 46.115 95.060 73.821 1.00 64.53 49 SER B N 1
ATOM 1342 C CA . SER B 1 49 ? 44.972 94.961 72.947 1.00 63.46 49 SER B CA 1
ATOM 1343 C C . SER B 1 49 ? 45.410 95.056 71.506 1.00 64.71 49 SER B C 1
ATOM 1344 O O . SER B 1 49 ? 46.272 95.844 71.168 1.00 66.63 49 SER B O 1
ATOM 1347 N N . ILE B 1 50 ? 44.761 94.265 70.664 1.00 67.05 50 ILE B N 1
ATOM 1348 C CA . ILE B 1 50 ? 45.025 94.232 69.242 1.00 69.69 50 ILE B CA 1
ATOM 1349 C C . ILE B 1 50 ? 43.827 94.820 68.487 1.00 72.58 50 ILE B C 1
ATOM 1350 O O . ILE B 1 50 ? 43.718 94.675 67.274 1.00 76.86 50 ILE B O 1
ATOM 1355 N N . GLN B 1 51 ? 42.949 95.506 69.217 1.00 73.70 51 GLN B N 1
ATOM 1356 C CA . GLN B 1 51 ? 41.756 96.116 68.636 1.00 73.36 51 GLN B CA 1
ATOM 1357 C C . GLN B 1 51 ? 42.086 97.308 67.762 1.00 73.44 51 GLN B C 1
ATOM 1358 O O . GLN B 1 51 ? 41.415 97.538 66.750 1.00 81.51 51 GLN B O 1
ATOM 1364 N N . ASN B 1 52 ? 43.088 98.082 68.171 1.00 68.74 52 ASN B N 1
ATOM 1365 C CA . ASN B 1 52 ? 43.703 99.063 67.287 1.00 59.87 52 ASN B CA 1
ATOM 1366 C C . ASN B 1 52 ? 45.055 98.509 66.800 1.00 65.26 52 ASN B C 1
ATOM 1367 O O . ASN B 1 52 ? 46.076 98.595 67.484 1.00 60.85 52 ASN B O 1
ATOM 1372 N N . GLY B 1 53 ? 45.053 97.939 65.601 1.00 67.72 53 GLY B N 1
ATOM 1373 C CA . GLY B 1 53 ? 46.255 97.354 65.046 1.00 63.18 53 GLY B CA 1
ATOM 1374 C C . GLY B 1 53 ? 47.455 98.281 65.086 1.00 66.59 53 GLY B C 1
ATOM 1375 O O . GLY B 1 53 ? 48.560 97.822 65.379 1.00 70.38 53 GLY B O 1
ATOM 1376 N N . GLU B 1 54 ? 47.252 99.578 64.813 1.00 62.37 54 GLU B N 1
ATOM 1377 C CA . GLU B 1 54 ? 48.379 100.512 64.682 1.00 61.36 54 GLU B CA 1
ATOM 1378 C C . GLU B 1 54 ? 49.020 100.814 66.019 1.00 58.09 54 GLU B C 1
ATOM 1379 O O . GLU B 1 54 ? 50.224 100.796 66.124 1.00 57.45 54 GLU B O 1
ATOM 1385 N N . THR B 1 55 ? 48.203 101.094 67.020 1.00 56.17 55 THR B N 1
ATOM 1386 C CA . THR B 1 55 ? 48.677 101.286 68.385 1.00 56.10 55 THR B CA 1
ATOM 1387 C C . THR B 1 55 ? 49.356 100.013 68.893 1.00 55.27 55 THR B C 1
ATOM 1388 O O . THR B 1 55 ? 50.373 100.068 69.549 1.00 60.40 55 THR B O 1
ATOM 1392 N N . PHE B 1 56 ? 48.787 98.861 68.573 1.00 55.60 56 PHE B N 1
ATOM 1393 C CA . PHE B 1 56 ? 49.356 97.594 68.980 1.00 59.25 56 PHE B CA 1
ATOM 1394 C C . PHE B 1 56 ? 50.765 97.431 68.382 1.00 56.43 56 PHE B C 1
ATOM 1395 O O . PHE B 1 56 ? 51.707 97.064 69.075 1.00 48.18 56 PHE B O 1
ATOM 1403 N N . LEU B 1 57 ? 50.879 97.692 67.092 1.00 50.02 57 LEU B N 1
ATOM 1404 C CA . LEU B 1 57 ? 52.161 97.588 66.395 1.00 58.31 57 LEU B CA 1
ATOM 1405 C C . LEU B 1 57 ? 53.175 98.628 66.881 1.00 57.07 57 LEU B C 1
ATOM 1406 O O . LEU B 1 57 ? 54.345 98.297 67.072 1.00 56.80 57 LEU B O 1
ATOM 1411 N N . THR B 1 58 ? 52.715 99.862 67.105 1.00 57.99 58 THR B N 1
ATOM 1412 C CA . THR B 1 58 ? 53.582 100.956 67.546 1.00 54.71 58 THR B CA 1
ATOM 1413 C C . THR B 1 58 ? 54.213 100.615 68.868 1.00 54.18 58 THR B C 1
ATOM 1414 O O . THR B 1 58 ? 55.398 100.819 69.023 1.00 59.59 58 THR B O 1
ATOM 1418 N N . GLU B 1 59 ? 53.442 100.078 69.815 1.00 55.75 59 GLU B N 1
ATOM 1419 C CA . GLU B 1 59 ? 53.999 99.701 71.121 1.00 62.09 59 GLU B CA 1
ATOM 1420 C C . GLU B 1 59 ? 54.855 98.443 71.027 1.00 59.82 59 GLU B C 1
ATOM 1421 O O . GLU B 1 59 ? 55.863 98.335 71.718 1.00 58.06 59 GLU B O 1
ATOM 1427 N N . LEU B 1 60 ? 54.474 97.504 70.166 1.00 53.34 60 LEU B N 1
ATOM 1428 C CA . LEU B 1 60 ? 55.267 96.284 69.992 1.00 58.61 60 LEU B CA 1
ATOM 1429 C C . LEU B 1 60 ? 56.651 96.608 69.398 1.00 53.07 60 LEU B C 1
ATOM 1430 O O . LEU B 1 60 ? 57.661 96.048 69.805 1.00 54.02 60 LEU B O 1
ATOM 1435 N N . LEU B 1 61 ? 56.682 97.551 68.470 1.00 52.81 61 LEU B N 1
ATOM 1436 C CA . LEU B 1 61 ? 57.915 97.959 67.797 1.00 58.80 61 LEU B CA 1
ATOM 1437 C C . LEU B 1 61 ? 59.009 98.386 68.779 1.00 57.17 61 LEU B C 1
ATOM 1438 O O . LEU B 1 61 ? 60.179 98.166 68.497 1.00 65.74 61 LEU B O 1
ATOM 1443 N N . ASP B 1 62 ? 58.637 98.949 69.930 1.00 55.97 62 ASP B N 1
ATOM 1444 C CA . ASP B 1 62 ? 59.608 99.266 70.997 1.00 60.62 62 ASP B CA 1
ATOM 1445 C C . ASP B 1 62 ? 60.065 98.059 71.807 1.00 60.81 62 ASP B C 1
ATOM 1446 O O . ASP B 1 62 ? 61.040 98.151 72.552 1.00 57.83 62 ASP B O 1
ATOM 1451 N N . GLU B 1 63 ? 59.374 96.935 71.651 1.00 64.15 63 GLU B N 1
ATOM 1452 C CA . GLU B 1 63 ? 59.600 95.756 72.480 1.00 63.84 63 GLU B CA 1
ATOM 1453 C C . GLU B 1 63 ? 60.201 94.627 71.671 1.00 61.22 63 GLU B C 1
ATOM 1454 O O . GLU B 1 63 ? 61.029 93.894 72.171 1.00 60.19 63 GLU B O 1
ATOM 1460 N N . ASN B 1 64 ? 59.744 94.446 70.433 1.00 58.51 64 ASN B N 1
ATOM 1461 C CA . ASN B 1 64 ? 60.270 93.382 69.592 1.00 60.08 64 ASN B CA 1
ATOM 1462 C C . ASN B 1 64 ? 60.118 93.756 68.136 1.00 61.40 64 ASN B C 1
ATOM 1463 O O . ASN B 1 64 ? 59.162 93.346 67.471 1.00 61.76 64 ASN B O 1
ATOM 1468 N N . LYS B 1 65 ? 61.077 94.530 67.636 1.00 57.10 65 LYS B N 1
ATOM 1469 C CA . LYS B 1 65 ? 60.986 95.072 66.280 1.00 56.66 65 LYS B CA 1
ATOM 1470 C C . LYS B 1 65 ? 60.857 93.969 65.246 1.00 56.68 65 LYS B C 1
ATOM 1471 O O . LYS B 1 65 ? 60.122 94.115 64.284 1.00 55.67 65 LYS B O 1
ATOM 1477 N N . GLU B 1 66 ? 61.564 92.861 65.449 1.00 60.14 66 GLU B N 1
ATOM 1478 C CA . GLU B 1 66 ? 61.502 91.731 64.513 1.00 58.73 66 GLU B CA 1
ATOM 1479 C C . GLU B 1 66 ? 60.071 91.225 64.315 1.00 56.94 66 GLU B C 1
ATOM 1480 O O . GLU B 1 66 ? 59.642 91.015 63.188 1.00 55.04 66 GLU B O 1
ATOM 1486 N N . LEU B 1 67 ? 59.336 91.034 65.408 1.00 55.29 67 LEU B N 1
ATOM 1487 C CA . LEU B 1 67 ? 57.948 90.583 65.307 1.00 61.20 67 LEU B CA 1
ATOM 1488 C C . LEU B 1 67 ? 57.125 91.526 64.449 1.00 58.98 67 LEU B C 1
ATOM 1489 O O . LEU B 1 67 ? 56.413 91.082 63.559 1.00 57.44 67 LEU B O 1
ATOM 1494 N N . VAL B 1 68 ? 57.241 92.826 64.718 1.00 53.46 68 VAL B N 1
ATOM 1495 C CA . VAL B 1 68 ? 56.476 93.820 63.984 1.00 54.17 68 VAL B CA 1
ATOM 1496 C C . VAL B 1 68 ? 56.740 93.748 62.498 1.00 52.41 68 VAL B C 1
ATOM 1497 O O . VAL B 1 68 ? 55.807 93.769 61.715 1.00 56.73 68 VAL B O 1
ATOM 1501 N N . LEU B 1 69 ? 57.998 93.630 62.107 1.00 54.50 69 LEU B N 1
ATOM 1502 C CA . LEU B 1 69 ? 58.313 93.531 60.686 1.00 57.82 69 LEU B CA 1
ATOM 1503 C C . LEU B 1 69 ? 57.710 92.277 60.071 1.00 55.36 69 LEU B C 1
ATOM 1504 O O . LEU B 1 69 ? 57.172 92.324 58.964 1.00 59.05 69 LEU B O 1
ATOM 1509 N N . ARG B 1 70 ? 57.795 91.160 60.785 1.00 53.41 70 ARG B N 1
ATOM 1510 C CA . ARG B 1 70 ? 57.193 89.912 60.308 1.00 61.04 70 ARG B CA 1
ATOM 1511 C C . ARG B 1 70 ? 55.648 90.095 60.202 1.00 57.45 70 ARG B C 1
ATOM 1512 O O . ARG B 1 70 ? 55.013 89.674 59.223 1.00 56.23 70 ARG B O 1
ATOM 1520 N N . ILE B 1 71 ? 55.061 90.779 61.177 1.00 49.05 71 ILE B N 1
ATOM 1521 C CA . ILE B 1 71 ? 53.629 91.047 61.146 1.00 54.67 71 ILE B CA 1
ATOM 1522 C C . ILE B 1 71 ? 53.258 91.949 59.968 1.00 54.95 71 ILE B C 1
ATOM 1523 O O . ILE B 1 71 ? 52.310 91.652 59.248 1.00 58.48 71 ILE B O 1
ATOM 1528 N N . LEU B 1 72 ? 54.030 93.010 59.740 1.00 56.18 72 LEU B N 1
ATOM 1529 C CA . LEU B 1 72 ? 53.783 93.904 58.607 1.00 53.29 72 LEU B CA 1
ATOM 1530 C C . LEU B 1 72 ? 53.853 93.162 57.288 1.00 55.81 72 LEU B C 1
ATOM 1531 O O . LEU B 1 72 ? 53.043 93.419 56.406 1.00 59.77 72 LEU B O 1
ATOM 1536 N N . ALA B 1 73 ? 54.799 92.232 57.150 1.00 54.91 73 ALA B N 1
ATOM 1537 C CA . ALA B 1 73 ? 54.961 91.518 55.875 1.00 53.92 73 ALA B CA 1
ATOM 1538 C C . ALA B 1 73 ? 53.828 90.539 55.634 1.00 53.72 73 ALA B C 1
ATOM 1539 O O . ALA B 1 73 ? 53.322 90.440 54.525 1.00 54.93 73 ALA B O 1
ATOM 1541 N N . VAL B 1 74 ? 53.453 89.793 56.668 1.00 55.33 74 VAL B N 1
ATOM 1542 C CA . VAL B 1 74 ? 52.381 88.821 56.528 1.00 54.37 74 VAL B CA 1
ATOM 1543 C C . VAL B 1 74 ? 51.041 89.522 56.324 1.00 50.95 74 VAL B C 1
ATOM 1544 O O . VAL B 1 74 ? 50.193 89.022 55.611 1.00 52.49 74 VAL B O 1
ATOM 1548 N N . ARG B 1 75 ? 50.857 90.673 56.955 1.00 56.10 75 ARG B N 1
ATOM 1549 C CA . ARG B 1 75 ? 49.616 91.435 56.798 1.00 59.61 75 ARG B CA 1
ATOM 1550 C C . ARG B 1 75 ? 49.465 91.921 55.373 1.00 58.48 75 ARG B C 1
ATOM 1551 O O . ARG B 1 75 ? 48.352 91.969 54.855 1.00 60.67 75 ARG B O 1
ATOM 1559 N N . GLU B 1 76 ? 50.586 92.258 54.736 1.00 61.94 76 GLU B N 1
ATOM 1560 C CA . GLU B 1 76 ? 50.606 92.619 53.319 1.00 64.47 76 GLU B CA 1
ATOM 1561 C C . GLU B 1 76 ? 50.188 91.470 52.419 1.00 65.63 76 GLU B C 1
ATOM 1562 O O . GLU B 1 76 ? 49.509 91.685 51.401 1.00 64.90 76 GLU B O 1
ATOM 1568 N N . ASP B 1 77 ? 50.670 90.267 52.730 1.00 61.28 77 ASP B N 1
ATOM 1569 C CA . ASP B 1 77 ? 50.306 89.097 51.941 1.00 64.33 77 ASP B CA 1
ATOM 1570 C C . ASP B 1 77 ? 48.812 88.804 52.125 1.00 58.69 77 ASP B C 1
ATOM 1571 O O . ASP B 1 77 ? 48.119 88.497 51.171 1.00 53.32 77 ASP B O 1
ATOM 1576 N N . ILE B 1 78 ? 48.309 88.929 53.348 1.00 52.03 78 ILE B N 1
ATOM 1577 C CA . ILE B 1 78 ? 46.924 88.617 53.580 1.00 59.08 78 ILE B CA 1
ATOM 1578 C C . ILE B 1 78 ? 46.079 89.628 52.801 1.00 64.11 78 ILE B C 1
ATOM 1579 O O . ILE B 1 78 ? 45.218 89.248 51.959 1.00 58.28 78 ILE B O 1
ATOM 1584 N N . ALA B 1 79 ? 46.400 90.913 53.024 1.00 62.02 79 ALA B N 1
ATOM 1585 C CA . ALA B 1 79 ? 45.653 92.017 52.368 1.00 64.90 79 ALA B CA 1
ATOM 1586 C C . ALA B 1 79 ? 45.529 91.805 50.929 1.00 57.83 79 ALA B C 1
ATOM 1587 O O . ALA B 1 79 ? 44.418 91.839 50.400 1.00 66.66 79 ALA B O 1
ATOM 1589 N N . GLU B 1 80 ? 46.669 91.576 50.287 1.00 64.72 80 GLU B N 1
ATOM 1590 C CA . GLU B 1 80 ? 46.702 91.438 48.833 1.00 53.23 80 GLU B CA 1
ATOM 1591 C C . GLU B 1 80 ? 45.950 90.207 48.362 1.00 49.86 80 GLU B C 1
ATOM 1592 O O . GLU B 1 80 ? 45.257 90.269 47.346 1.00 64.41 80 GLU B O 1
ATOM 1598 N N . SER B 1 81 ? 46.059 89.083 49.088 1.00 51.18 81 SER B N 1
ATOM 1599 C CA . SER B 1 81 ? 45.278 87.899 48.709 1.00 54.80 81 SER B CA 1
ATOM 1600 C C . SER B 1 81 ? 43.745 88.062 48.864 1.00 60.57 81 SER B C 1
ATOM 1601 O O . SER B 1 81 ? 42.983 87.318 48.248 1.00 64.50 81 SER B O 1
ATOM 1604 N N . VAL B 1 82 ? 43.310 89.044 49.659 1.00 54.21 82 VAL B N 1
ATOM 1605 C CA . VAL B 1 82 ? 41.921 89.170 50.068 1.00 61.16 82 VAL B CA 1
ATOM 1606 C C . VAL B 1 82 ? 41.169 90.426 49.552 1.00 61.69 82 VAL B C 1
ATOM 1607 O O . VAL B 1 82 ? 40.032 90.322 49.102 1.00 56.98 82 VAL B O 1
ATOM 1611 N N . LEU B 1 83 ? 41.826 91.595 49.580 1.00 62.92 83 LEU B N 1
ATOM 1612 C CA . LEU B 1 83 ? 41.129 92.904 49.437 1.00 65.56 83 LEU B CA 1
ATOM 1613 C C . LEU B 1 83 ? 40.155 93.011 48.298 1.00 50.79 83 LEU B C 1
ATOM 1614 O O . LEU B 1 83 ? 39.057 93.502 48.434 1.00 58.81 83 LEU B O 1
ATOM 1619 N N . ASP B 1 84 ? 40.601 92.550 47.156 1.00 59.24 84 ASP B N 1
ATOM 1620 C CA . ASP B 1 84 ? 39.882 92.689 45.889 1.00 59.42 84 ASP B CA 1
ATOM 1621 C C . ASP B 1 84 ? 38.642 91.811 45.804 1.00 59.46 84 ASP B C 1
ATOM 1622 O O . ASP B 1 84 ? 37.837 91.976 44.892 1.00 59.07 84 ASP B O 1
ATOM 1627 N N . PHE B 1 85 ? 38.495 90.864 46.727 1.00 62.38 85 PHE B N 1
ATOM 1628 C CA . PHE B 1 85 ? 37.334 89.988 46.760 1.00 56.27 85 PHE B CA 1
ATOM 1629 C C . PHE B 1 85 ? 36.262 90.523 47.695 1.00 58.79 85 PHE B C 1
ATOM 1630 O O . PHE B 1 85 ? 35.083 90.144 47.583 1.00 54.79 85 PHE B O 1
ATOM 1638 N N . LEU B 1 86 ? 36.656 91.386 48.634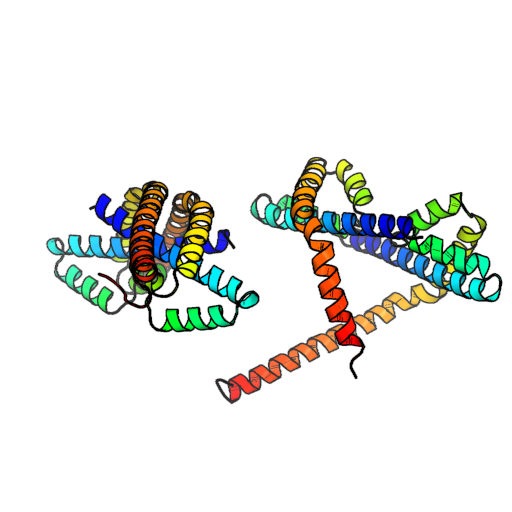 1.00 54.83 86 LEU B N 1
ATOM 1639 C CA . LEU B 1 86 ? 35.733 91.819 49.659 1.00 54.53 86 LEU B CA 1
ATOM 1640 C C . LEU B 1 86 ? 34.492 92.572 49.155 1.00 54.26 86 LEU B C 1
ATOM 1641 O O . LEU B 1 86 ? 33.416 92.385 49.694 1.00 56.18 86 LEU B O 1
ATOM 1646 N N . PRO B 1 87 ? 34.635 93.479 48.194 1.00 50.35 87 PRO B N 1
ATOM 1647 C CA . PRO B 1 87 ? 33.418 94.140 47.766 1.00 53.66 87 PRO B CA 1
ATOM 1648 C C . PRO B 1 87 ? 32.332 93.152 47.297 1.00 59.91 87 PRO B C 1
ATOM 1649 O O . PRO B 1 87 ? 31.183 93.185 47.846 1.00 57.54 87 PRO B O 1
ATOM 1653 N N . GLY B 1 88 ? 32.710 92.293 46.311 1.00 54.58 88 GLY B N 1
ATOM 1654 C CA . GLY B 1 88 ? 31.800 91.253 45.811 1.00 54.76 88 GLY B CA 1
ATOM 1655 C C . GLY B 1 88 ? 31.294 90.289 46.892 1.00 56.90 88 GLY B C 1
ATOM 1656 O O . GLY B 1 88 ? 30.088 90.083 47.035 1.00 59.05 88 GLY B O 1
ATOM 1657 N N . MET B 1 89 ? 32.201 89.704 47.668 1.00 53.10 89 MET B N 1
ATOM 1658 C CA . MET B 1 89 ? 31.816 88.713 48.653 1.00 46.93 89 MET B CA 1
ATOM 1659 C C . MET B 1 89 ? 30.871 89.326 49.671 1.00 52.99 89 MET B C 1
ATOM 1660 O O . MET B 1 89 ? 29.902 88.675 50.119 1.00 50.30 89 MET B O 1
ATOM 1665 N N . THR B 1 90 ? 31.139 90.579 50.045 1.00 48.46 90 THR B N 1
ATOM 1666 C CA . THR B 1 90 ? 30.279 91.277 50.998 1.00 45.27 90 THR B CA 1
ATOM 1667 C C . THR B 1 90 ? 28.908 91.569 50.384 1.00 48.47 90 THR B C 1
ATOM 1668 O O . THR B 1 90 ? 27.894 91.423 51.052 1.00 50.21 90 THR B O 1
ATOM 1672 N N . ARG B 1 91 ? 28.857 91.964 49.114 1.00 50.08 91 ARG B N 1
ATOM 1673 C CA . ARG B 1 91 ? 27.549 92.172 48.474 1.00 53.46 91 ARG B CA 1
ATOM 1674 C C . ARG B 1 91 ? 26.713 90.889 48.475 1.00 54.82 91 ARG B C 1
ATOM 1675 O O . ARG B 1 91 ? 25.518 90.919 48.789 1.00 56.42 91 ARG B O 1
ATOM 1683 N N . ASN B 1 92 ? 27.357 89.773 48.128 1.00 57.55 92 ASN B N 1
ATOM 1684 C CA . ASN B 1 92 ? 26.708 88.461 48.137 1.00 55.16 92 ASN B CA 1
ATOM 1685 C C . ASN B 1 92 ? 26.180 88.110 49.521 1.00 51.41 92 ASN B C 1
ATOM 1686 O O . ASN B 1 92 ? 25.067 87.642 49.651 1.00 56.89 92 ASN B O 1
ATOM 1691 N N . SER B 1 93 ? 26.978 88.370 50.542 1.00 48.97 93 SER B N 1
ATOM 1692 C CA . SER B 1 93 ? 26.593 88.072 51.912 1.00 51.78 93 SER B CA 1
ATOM 1693 C C . SER B 1 93 ? 25.438 88.983 52.365 1.00 49.79 93 SER B C 1
ATOM 1694 O O . SER B 1 93 ? 24.530 88.536 53.043 1.00 51.12 93 SER B O 1
ATOM 1697 N N . LEU B 1 94 ? 25.479 90.250 51.980 1.00 46.87 94 LEU B N 1
ATOM 1698 C CA . LEU B 1 94 ? 24.408 91.186 52.286 1.00 52.39 94 LEU B CA 1
ATOM 1699 C C . LEU B 1 94 ? 23.107 90.767 51.630 1.00 56.18 94 LEU B C 1
ATOM 1700 O O . LEU B 1 94 ? 22.052 90.807 52.266 1.00 59.28 94 LEU B O 1
ATOM 1705 N N . ALA B 1 95 ? 23.178 90.346 50.368 1.00 51.08 95 ALA B N 1
ATOM 1706 C CA . ALA B 1 95 ? 21.965 89.970 49.654 1.00 56.75 95 ALA B CA 1
ATOM 1707 C C . ALA B 1 95 ? 21.334 88.778 50.368 1.00 56.30 95 ALA B C 1
ATOM 1708 O O . ALA B 1 95 ? 20.118 88.761 50.622 1.00 55.63 95 ALA B O 1
ATOM 1710 N N . GLU B 1 96 ? 22.179 87.815 50.744 1.00 56.46 96 GLU B N 1
ATOM 1711 C CA . GLU B 1 96 ? 21.727 86.612 51.426 1.00 56.96 96 GLU B CA 1
ATOM 1712 C C . GLU B 1 96 ? 21.168 86.948 52.807 1.00 58.96 96 GLU B C 1
ATOM 1713 O O . GLU B 1 96 ? 20.166 86.353 53.253 1.00 54.30 96 GLU B O 1
ATOM 1719 N N . SER B 1 97 ? 21.817 87.893 53.494 1.00 55.25 97 SER B N 1
ATOM 1720 C CA . SER B 1 97 ? 21.341 88.329 54.807 1.00 52.18 97 SER B CA 1
ATOM 1721 C C . SER B 1 97 ? 19.917 88.852 54.668 1.00 49.97 97 SER B C 1
ATOM 1722 O O . SER B 1 97 ? 19.006 88.427 55.360 1.00 49.82 97 SER B O 1
ATOM 1725 N N . ASN B 1 98 ? 19.740 89.775 53.739 1.00 52.70 98 ASN B N 1
ATOM 1726 C CA . ASN B 1 98 ? 18.451 90.387 53.503 1.00 51.64 98 ASN B CA 1
ATOM 1727 C C . ASN B 1 98 ? 17.339 89.381 53.226 1.00 47.63 98 ASN B C 1
ATOM 1728 O O . ASN B 1 98 ? 16.244 89.512 53.766 1.00 48.68 98 ASN B O 1
ATOM 1733 N N . ILE B 1 99 ? 17.620 88.381 52.392 1.00 51.10 99 ILE B N 1
ATOM 1734 C CA . ILE B 1 99 ? 16.622 87.368 52.037 1.00 49.33 99 ILE B CA 1
ATOM 1735 C C . ILE B 1 99 ? 16.246 86.575 53.275 1.00 51.37 99 ILE B C 1
ATOM 1736 O O . ILE B 1 99 ? 15.077 86.277 53.482 1.00 56.65 99 ILE B O 1
ATOM 1741 N N . ALA B 1 100 ? 17.235 86.293 54.120 1.00 51.03 100 ALA B N 1
ATOM 1742 C CA . ALA B 1 100 ? 17.028 85.513 55.340 1.00 49.17 100 ALA B CA 1
ATOM 1743 C C . ALA B 1 100 ? 16.157 86.242 56.318 1.00 50.25 100 ALA B C 1
ATOM 1744 O O . ALA B 1 100 ? 15.179 85.676 56.801 1.00 50.00 100 ALA B O 1
ATOM 1746 N N . HIS B 1 101 ? 16.493 87.495 56.616 1.00 53.28 101 HIS B N 1
ATOM 1747 C CA . HIS B 1 101 ? 15.703 88.252 57.602 1.00 52.54 101 HIS B CA 1
ATOM 1748 C C . HIS B 1 101 ? 14.296 88.507 57.089 1.00 52.15 101 HIS B C 1
ATOM 1749 O O . HIS B 1 101 ? 13.336 88.504 57.849 1.00 52.95 101 HIS B O 1
ATOM 1756 N N . ARG B 1 102 ? 14.183 88.675 55.786 1.00 48.79 102 ARG B N 1
ATOM 1757 C CA . ARG B 1 102 ? 12.888 88.918 55.165 1.00 52.83 102 ARG B CA 1
ATOM 1758 C C . ARG B 1 102 ? 12.004 87.681 55.282 1.00 52.24 102 ARG B C 1
ATOM 1759 O O . ARG B 1 102 ? 10.822 87.796 55.578 1.00 51.68 102 ARG B O 1
ATOM 1767 N N . ARG B 1 103 ? 12.590 86.500 55.056 1.00 57.46 103 ARG B N 1
ATOM 1768 C CA . ARG B 1 103 ? 11.880 85.229 55.216 1.00 55.82 103 ARG B CA 1
ATOM 1769 C C . ARG B 1 103 ? 11.445 85.032 56.664 1.00 51.68 103 ARG B C 1
ATOM 1770 O O . ARG B 1 103 ? 10.307 84.651 56.924 1.00 54.00 103 ARG B O 1
ATOM 1778 N N . HIS B 1 104 ? 12.335 85.303 57.606 1.00 51.65 104 HIS B N 1
ATOM 1779 C CA . HIS B 1 104 ? 11.997 85.116 59.018 1.00 55.91 104 HIS B CA 1
ATOM 1780 C C . HIS B 1 104 ? 10.860 86.052 59.417 1.00 54.80 104 HIS B C 1
ATOM 17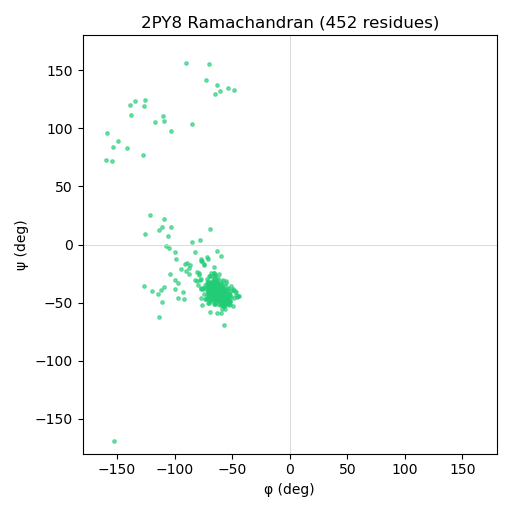81 O O . HIS B 1 104 ? 9.932 85.665 60.140 1.00 58.49 104 HIS B O 1
ATOM 1788 N N . LEU B 1 105 ? 10.918 87.266 58.890 1.00 54.16 105 LEU B N 1
ATOM 1789 C CA . LEU B 1 105 ? 9.945 88.296 59.180 1.00 54.38 105 LEU B CA 1
ATOM 1790 C C . LEU B 1 105 ? 8.562 87.895 58.680 1.00 53.01 105 LEU B C 1
ATOM 1791 O O . LEU B 1 105 ? 7.564 88.075 59.380 1.00 52.55 105 LEU B O 1
ATOM 1796 N N . LEU B 1 106 ? 8.519 87.329 57.478 1.00 54.69 106 LEU B N 1
ATOM 1797 C CA . LEU B 1 106 ? 7.276 86.805 56.878 1.00 51.30 106 LEU B CA 1
ATOM 1798 C C . LEU B 1 106 ? 6.697 85.614 57.609 1.00 49.73 106 LEU B C 1
ATOM 1799 O O . LEU B 1 106 ? 5.470 85.506 57.744 1.00 57.58 106 LEU B O 1
ATOM 1804 N N . GLU B 1 107 ? 7.556 84.691 58.043 1.00 54.25 107 GLU B N 1
ATOM 1805 C CA . GLU B 1 107 ? 7.087 83.524 58.803 1.00 57.06 107 GLU B CA 1
ATOM 1806 C C . GLU B 1 107 ? 6.363 84.045 60.031 1.00 49.42 107 GLU B C 1
ATOM 1807 O O . GLU B 1 107 ? 5.295 83.563 60.368 1.00 57.90 107 GLU B O 1
ATOM 1813 N N . ARG B 1 108 ? 6.953 85.042 60.682 1.00 51.09 108 ARG B N 1
ATOM 1814 C CA . ARG B 1 108 ? 6.384 85.661 61.878 1.00 51.84 108 ARG B CA 1
ATOM 1815 C C . ARG B 1 108 ? 5.002 86.268 61.637 1.00 50.46 108 ARG B C 1
ATOM 1816 O O . ARG B 1 108 ? 4.053 85.939 62.331 1.00 51.38 108 ARG B O 1
ATOM 1824 N N . LEU B 1 109 ? 4.887 87.162 60.658 1.00 50.95 109 LEU B N 1
ATOM 1825 C CA . LEU B 1 109 ? 3.603 87.783 60.364 1.00 48.08 109 LEU B CA 1
ATOM 1826 C C . LEU B 1 109 ? 2.567 86.750 59.951 1.00 45.57 109 LEU B C 1
ATOM 1827 O O . LEU B 1 109 ? 1.386 86.890 60.237 1.00 38.79 109 LEU B O 1
ATOM 1832 N N . THR B 1 110 ? 3.023 85.726 59.234 1.00 52.41 110 THR B N 1
ATOM 1833 C CA . THR B 1 110 ? 2.114 84.701 58.731 1.00 52.63 110 THR B CA 1
ATOM 1834 C C . THR B 1 110 ? 1.518 83.935 59.885 1.00 57.04 110 THR B C 1
ATOM 1835 O O . THR B 1 110 ? 0.303 83.785 59.950 1.00 67.29 110 THR B O 1
ATOM 1839 N N . ARG B 1 111 ? 2.358 83.465 60.805 1.00 66.39 111 ARG B N 1
ATOM 1840 C CA . ARG B 1 111 ? 1.860 82.809 62.031 1.00 74.98 111 ARG B CA 1
ATOM 1841 C C . ARG B 1 111 ? 0.989 83.759 62.830 1.00 71.48 111 ARG B C 1
ATOM 1842 O O . ARG B 1 111 ? -0.088 83.380 63.279 1.00 73.33 111 ARG B O 1
ATOM 1850 N N . THR B 1 112 ? 1.462 84.991 63.000 1.00 71.02 112 THR B N 1
ATOM 1851 C CA . THR B 1 112 ? 0.755 85.975 63.805 1.00 74.65 112 THR B CA 1
ATOM 1852 C C . THR B 1 112 ? -0.528 86.486 63.136 1.00 76.57 112 THR B C 1
ATOM 1853 O O . THR B 1 112 ? -1.330 87.160 63.781 1.00 81.54 112 THR B O 1
ATOM 1857 N N . VAL B 1 113 ? -0.726 86.165 61.857 1.00 76.04 113 VAL B N 1
ATOM 1858 C CA . VAL B 1 113 ? -1.984 86.476 61.155 1.00 75.95 113 VAL B CA 1
ATOM 1859 C C . VAL B 1 113 ? -2.871 85.230 60.967 1.00 78.94 113 VAL B C 1
ATOM 1860 O O . VAL B 1 113 ? -4.097 85.351 60.858 1.00 75.53 113 VAL B O 1
ATOM 1864 N N . ALA B 1 114 ? -2.260 84.042 60.952 1.00 83.40 114 ALA B N 1
ATOM 1865 C CA . ALA B 1 114 ? -2.982 82.791 60.649 1.00 85.06 114 ALA B CA 1
ATOM 1866 C C . ALA B 1 114 ? -3.899 82.299 61.777 1.00 88.47 114 ALA B C 1
ATOM 1867 O O . ALA B 1 114 ? -5.052 81.930 61.523 1.00 87.42 114 ALA B O 1
ATOM 1869 N N . GLU B 1 115 ? -3.388 82.287 63.010 1.00 91.05 115 GLU B N 1
ATOM 1870 C CA . GLU B 1 115 ? -4.143 81.784 64.166 1.00 92.49 115 GLU B CA 1
ATOM 1871 C C . GLU B 1 115 ? -4.821 80.442 63.855 1.00 95.68 115 GLU B C 1
ATOM 1872 O O . GLU B 1 115 ? -5.557 79.889 64.676 1.00 98.26 115 GLU B O 1
ATOM 1878 N N . GLN C 1 2 ? 43.854 78.654 53.251 1.00 98.20 2 GLN C N 1
ATOM 1879 C CA . GLN C 1 2 ? 43.464 79.554 54.377 1.00 99.84 2 GLN C CA 1
ATOM 1880 C C . GLN C 1 2 ? 42.818 80.850 53.887 1.00 95.94 2 GLN C C 1
ATOM 1881 O O . GLN C 1 2 ? 41.928 81.392 54.541 1.00 93.66 2 GLN C O 1
ATOM 1887 N N . THR C 1 3 ? 43.282 81.336 52.739 1.00 89.59 3 THR C N 1
ATOM 1888 C CA . THR C 1 3 ? 42.867 82.629 52.195 1.00 86.04 3 THR C CA 1
ATOM 1889 C C . THR C 1 3 ? 41.353 82.808 52.113 1.00 78.96 3 THR C C 1
ATOM 1890 O O . THR C 1 3 ? 40.837 83.865 52.451 1.00 75.22 3 THR C O 1
ATOM 1894 N N . LYS C 1 4 ? 40.652 81.777 51.663 1.00 75.69 4 LYS C N 1
ATOM 1895 C CA . LYS C 1 4 ? 39.213 81.865 51.511 1.00 78.52 4 LYS C CA 1
ATOM 1896 C C . LYS C 1 4 ? 38.553 82.047 52.879 1.00 77.17 4 LYS C C 1
ATOM 1897 O O . LYS C 1 4 ? 37.638 82.863 53.028 1.00 67.43 4 LYS C O 1
ATOM 1903 N N . HIS C 1 5 ? 39.037 81.310 53.878 1.00 73.21 5 HIS C N 1
ATOM 1904 C CA . HIS C 1 5 ? 38.474 81.401 55.218 1.00 74.76 5 HIS C CA 1
ATOM 1905 C C . HIS C 1 5 ? 38.672 82.775 55.830 1.00 70.72 5 HIS C C 1
ATOM 1906 O O . HIS C 1 5 ? 37.799 83.261 56.536 1.00 71.61 5 HIS C O 1
ATOM 1913 N N . ILE C 1 6 ? 39.813 83.396 55.553 1.00 65.58 6 ILE C N 1
ATOM 1914 C CA . ILE C 1 6 ? 40.095 84.725 56.079 1.00 66.46 6 ILE C CA 1
ATOM 1915 C C . ILE C 1 6 ? 39.181 85.755 55.421 1.00 64.60 6 ILE C C 1
ATOM 1916 O O . ILE C 1 6 ? 38.653 86.636 56.092 1.00 63.50 6 ILE C O 1
ATOM 1921 N N . ALA C 1 7 ? 39.016 85.639 54.109 1.00 59.69 7 ALA C N 1
ATOM 1922 C CA . ALA C 1 7 ? 38.081 86.483 53.359 1.00 60.46 7 ALA C CA 1
ATOM 1923 C C . ALA C 1 7 ? 36.657 86.344 53.928 1.00 59.30 7 ALA C C 1
ATOM 1924 O O . ALA C 1 7 ? 35.978 87.350 54.208 1.00 56.54 7 ALA C O 1
ATOM 1926 N N . GLN C 1 8 ? 36.230 85.100 54.131 1.00 56.01 8 GLN C N 1
ATOM 1927 C CA . GLN C 1 8 ? 34.891 84.830 54.635 1.00 58.09 8 GLN C CA 1
ATOM 1928 C C . GLN C 1 8 ? 34.692 85.476 56.000 1.00 58.56 8 GLN C C 1
ATOM 1929 O O . GLN C 1 8 ? 33.655 86.113 56.241 1.00 53.32 8 GLN C O 1
ATOM 1935 N N . ALA C 1 9 ? 35.695 85.335 56.874 1.00 55.27 9 ALA C N 1
ATOM 1936 C CA . ALA C 1 9 ? 35.627 85.899 58.216 1.00 52.17 9 ALA C CA 1
ATOM 1937 C C . ALA C 1 9 ? 35.658 87.424 58.186 1.00 55.34 9 ALA C C 1
ATOM 1938 O O . ALA C 1 9 ? 34.938 88.083 58.952 1.00 64.43 9 ALA C O 1
ATOM 1940 N N . THR C 1 10 ? 36.489 87.979 57.314 1.00 51.98 10 THR C N 1
ATOM 1941 C CA . THR C 1 10 ? 36.591 89.432 57.143 1.00 53.38 10 THR C CA 1
ATOM 1942 C C . THR C 1 10 ? 35.267 90.011 56.664 1.00 52.59 10 THR C C 1
ATOM 1943 O O . THR C 1 10 ? 34.872 91.077 57.102 1.00 54.09 10 THR C O 1
ATOM 1947 N N . VAL C 1 11 ? 34.583 89.297 55.771 1.00 52.04 11 VAL C N 1
ATOM 1948 C CA . VAL C 1 11 ? 33.261 89.713 55.317 1.00 52.07 11 VAL C CA 1
ATOM 1949 C C . VAL C 1 11 ? 32.289 89.864 56.508 1.00 56.19 11 VAL C C 1
ATOM 1950 O O . VAL C 1 11 ? 31.649 90.896 56.660 1.00 52.47 11 VAL C O 1
ATOM 1954 N N . LYS C 1 12 ? 32.222 88.862 57.373 1.00 56.28 12 LYS C N 1
ATOM 1955 C CA . LYS C 1 12 ? 31.347 88.940 58.558 1.00 58.17 12 LYS C CA 1
ATOM 1956 C C . LYS C 1 12 ? 31.642 90.146 59.440 1.00 55.41 12 LYS C C 1
ATOM 1957 O O . LYS C 1 12 ? 30.724 90.796 59.928 1.00 56.86 12 LYS C O 1
ATOM 1963 N N . VAL C 1 13 ? 32.919 90.457 59.623 1.00 56.53 13 VAL C N 1
ATOM 1964 C CA . VAL C 1 13 ? 33.301 91.635 60.376 1.00 52.31 13 VAL C CA 1
ATOM 1965 C C . VAL C 1 13 ? 32.820 92.914 59.683 1.00 55.22 13 VAL C C 1
ATOM 1966 O O . VAL C 1 13 ? 32.226 93.777 60.316 1.00 57.84 13 VAL C O 1
ATOM 1970 N N . LEU C 1 14 ? 33.030 93.025 58.381 1.00 55.50 14 LEU C N 1
ATOM 1971 C CA . LEU C 1 14 ? 32.565 94.210 57.659 1.00 59.70 14 LEU C CA 1
ATOM 1972 C C . LEU C 1 14 ? 31.043 94.367 57.729 1.00 54.71 14 LEU C C 1
ATOM 1973 O O . LEU C 1 14 ? 30.528 95.454 57.977 1.00 49.25 14 LEU C O 1
ATOM 1978 N N . GLN C 1 15 ? 30.344 93.283 57.462 1.00 52.61 15 GLN C N 1
ATOM 1979 C CA . GLN C 1 15 ? 28.894 93.278 57.463 1.00 58.22 15 GLN C CA 1
ATOM 1980 C C . GLN C 1 15 ? 28.376 93.773 58.822 1.00 56.99 15 GLN C C 1
ATOM 1981 O O . GLN C 1 15 ? 27.567 94.670 58.872 1.00 54.26 15 GLN C O 1
ATOM 1987 N N . SER C 1 16 ? 28.893 93.235 59.914 1.00 57.54 16 SER C N 1
ATOM 1988 C CA . SER C 1 16 ? 28.491 93.703 61.235 1.00 56.44 16 SER C CA 1
ATOM 1989 C C . SER C 1 16 ? 28.846 95.157 61.474 1.00 57.27 16 SER C C 1
ATOM 1990 O O . SER C 1 16 ? 28.070 95.877 62.065 1.00 62.07 16 SER C O 1
ATOM 1993 N N . TYR C 1 17 ? 30.029 95.588 61.049 1.00 54.41 17 TYR C N 1
ATOM 1994 C CA . TYR C 1 17 ? 30.388 96.978 61.226 1.00 51.49 17 TYR C CA 1
ATOM 1995 C C . TYR C 1 17 ? 29.397 97.856 60.482 1.00 52.24 17 TYR C C 1
ATOM 1996 O O . TYR C 1 17 ? 28.937 98.862 61.019 1.00 53.19 17 TYR C O 1
ATOM 2005 N N . LEU C 1 18 ? 29.059 97.465 59.256 1.00 50.85 18 LEU C N 1
ATOM 2006 C CA . LEU C 1 18 ? 28.092 98.210 58.454 1.00 52.69 18 LEU C CA 1
ATOM 2007 C C . LEU C 1 18 ? 26.700 98.213 59.074 1.00 53.13 18 LEU C C 1
ATOM 2008 O O . LEU C 1 18 ? 25.987 99.195 58.941 1.00 56.07 18 LEU C O 1
ATOM 2013 N N . THR C 1 19 ? 26.316 97.151 59.775 1.00 52.22 19 THR C N 1
ATOM 2014 C CA . THR C 1 19 ? 25.021 97.177 60.412 1.00 53.51 19 THR C CA 1
ATOM 2015 C C . THR C 1 19 ? 25.032 98.121 61.622 1.00 54.13 19 THR C C 1
ATOM 2016 O O . THR C 1 19 ? 24.045 98.803 61.870 1.00 47.87 19 THR C O 1
ATOM 2020 N N . TYR C 1 20 ? 26.142 98.169 62.354 1.00 54.99 20 TYR C N 1
ATOM 2021 C CA . TYR C 1 20 ? 26.317 99.152 63.420 1.00 55.34 20 TYR C CA 1
ATOM 2022 C C . TYR C 1 20 ? 26.136 100.561 62.880 1.00 57.78 20 TYR C C 1
ATOM 2023 O O . TYR C 1 20 ? 25.351 101.348 63.443 1.00 54.06 20 TYR C O 1
ATOM 2032 N N . GLN C 1 21 ? 26.842 100.862 61.785 1.00 51.78 21 GLN C N 1
ATOM 2033 C CA . GLN C 1 21 ? 26.764 102.186 61.140 1.00 51.32 21 GLN C CA 1
ATOM 2034 C C . GLN C 1 21 ? 25.325 102.534 60.759 1.00 54.63 21 GLN C C 1
ATOM 2035 O O . GLN C 1 21 ? 24.881 103.674 60.935 1.00 53.53 21 GLN C O 1
ATOM 2041 N N . ALA C 1 22 ? 24.601 101.536 60.266 1.00 53.49 22 ALA C N 1
ATOM 2042 C CA . ALA C 1 22 ? 23.205 101.714 59.865 1.00 55.77 22 ALA C CA 1
ATOM 2043 C C . ALA C 1 22 ? 22.362 102.002 61.085 1.00 51.52 22 ALA C C 1
ATOM 2044 O O . ALA C 1 22 ? 21.539 102.895 61.078 1.00 48.12 22 ALA C O 1
ATOM 2046 N N . VAL C 1 23 ? 22.567 101.241 62.149 1.00 52.49 23 VAL C N 1
ATOM 2047 C CA . VAL C 1 23 ? 21.811 101.492 63.361 1.00 53.65 23 VAL C CA 1
ATOM 2048 C C . VAL C 1 23 ? 22.012 102.940 63.841 1.00 55.36 23 VAL C C 1
ATOM 2049 O O . VAL C 1 23 ? 21.035 103.611 64.175 1.00 56.86 23 VAL C O 1
ATOM 2053 N N . LEU C 1 24 ? 23.253 103.434 63.832 1.00 55.73 24 LEU C N 1
ATOM 2054 C CA . LEU C 1 24 ? 23.520 104.813 64.258 1.00 58.02 24 LEU C CA 1
ATOM 2055 C C . LEU C 1 24 ? 22.831 105.839 63.350 1.00 57.39 24 LEU C C 1
ATOM 2056 O O . LEU C 1 24 ? 22.234 106.801 63.839 1.00 54.84 24 LEU C O 1
ATOM 2061 N N . ARG C 1 25 ? 22.884 105.640 62.038 1.00 57.95 25 ARG C N 1
ATOM 2062 C CA . ARG C 1 25 ? 22.230 106.604 61.139 1.00 62.54 25 ARG C CA 1
ATOM 2063 C C . ARG C 1 25 ? 20.729 106.634 61.410 1.00 61.79 25 ARG C C 1
ATOM 2064 O O . ARG C 1 25 ? 20.124 107.702 61.481 1.00 59.63 25 ARG C O 1
ATOM 2072 N N . ILE C 1 26 ? 20.139 105.450 61.557 1.00 54.87 26 ILE C N 1
ATOM 2073 C CA . ILE C 1 26 ? 18.728 105.346 61.865 1.00 56.71 26 ILE C CA 1
ATOM 2074 C C . ILE C 1 26 ? 18.388 106.049 63.164 1.00 57.80 26 ILE C C 1
ATOM 2075 O O . ILE C 1 26 ? 17.415 106.806 63.206 1.00 59.89 26 ILE C O 1
ATOM 2080 N N . GLN C 1 27 ? 19.196 105.851 64.203 1.00 58.77 27 GLN C N 1
ATOM 2081 C CA . GLN C 1 27 ? 18.850 106.428 65.507 1.00 64.77 27 GLN C CA 1
ATOM 2082 C C . GLN C 1 27 ? 18.941 107.952 65.450 1.00 61.30 27 GLN C C 1
ATOM 2083 O O . GLN C 1 27 ? 18.146 108.633 66.088 1.00 53.04 27 GLN C O 1
ATOM 2089 N N . SER C 1 28 ? 19.846 108.483 64.633 1.00 60.62 28 SER C N 1
ATOM 2090 C CA . SER C 1 28 ? 19.925 109.928 64.468 1.00 66.57 28 SER C CA 1
ATOM 2091 C C . SER C 1 28 ? 18.712 110.484 63.708 1.00 65.71 28 SER C C 1
ATOM 2092 O O . SER C 1 28 ? 18.184 111.527 64.089 1.00 67.61 28 SER C O 1
ATOM 2095 N N . GLU C 1 29 ? 18.260 109.787 62.666 1.00 65.11 29 GLU C N 1
ATOM 2096 C CA . GLU C 1 29 ? 17.081 110.216 61.900 1.00 68.11 29 GLU C CA 1
ATOM 2097 C C . GLU C 1 29 ? 15.843 110.210 62.785 1.00 66.93 29 GLU C C 1
ATOM 2098 O O . GLU C 1 29 ? 14.994 111.087 62.665 1.00 70.36 29 GLU C O 1
ATOM 2104 N N . LEU C 1 30 ? 15.740 109.211 63.660 1.00 65.20 30 LEU C N 1
ATOM 2105 C CA . LEU C 1 30 ? 14.640 109.132 64.619 1.00 64.80 30 LEU C CA 1
ATOM 2106 C C . LEU C 1 30 ? 14.690 110.285 65.611 1.00 65.68 30 LEU C C 1
ATOM 2107 O O . LEU C 1 30 ? 13.663 110.664 66.162 1.00 71.88 30 LEU C O 1
ATOM 2112 N N . GLY C 1 31 ? 15.886 110.827 65.835 1.00 69.27 31 GLY C N 1
ATOM 2113 C CA . GLY C 1 31 ? 16.096 111.979 66.710 1.00 73.86 31 GLY C CA 1
ATOM 2114 C C . GLY C 1 31 ? 15.140 113.137 66.498 1.00 77.51 31 GLY C C 1
ATOM 2115 O O . GLY C 1 31 ? 14.677 113.739 67.472 1.00 80.77 31 GLY C O 1
ATOM 2116 N N . GLU C 1 32 ? 14.839 113.453 65.239 1.00 81.68 32 GLU C N 1
ATOM 2117 C CA . GLU C 1 32 ? 13.832 114.485 64.933 1.00 87.96 32 GLU C CA 1
ATOM 2118 C C . GLU C 1 32 ? 12.454 113.910 64.575 1.00 83.86 32 GLU C C 1
ATOM 2119 O O . GLU C 1 32 ? 11.430 114.537 64.844 1.00 87.05 32 GLU C O 1
ATOM 2125 N N . THR C 1 33 ? 12.429 112.723 63.981 1.00 79.62 33 THR C N 1
ATOM 2126 C CA . THR C 1 33 ? 11.176 112.115 63.534 1.00 79.35 33 THR C CA 1
ATOM 2127 C C . THR C 1 33 ? 10.341 111.492 64.648 1.00 79.02 33 THR C C 1
ATOM 2128 O O . THR C 1 33 ? 9.122 111.559 64.607 1.00 81.62 33 THR C O 1
ATOM 2132 N N . ASN C 1 34 ? 10.982 110.871 65.630 1.00 77.95 34 ASN C N 1
ATOM 2133 C CA . ASN C 1 34 ? 10.249 110.166 66.677 1.00 77.18 34 ASN C CA 1
ATOM 2134 C C . ASN C 1 34 ? 11.133 109.992 67.911 1.00 78.72 34 ASN C C 1
ATOM 2135 O O . ASN C 1 34 ? 11.568 108.881 68.216 1.00 79.20 34 ASN C O 1
ATOM 2140 N N . PRO C 1 35 ? 11.383 111.095 68.644 1.00 77.85 35 PRO C N 1
ATOM 2141 C CA . PRO C 1 35 ? 12.343 111.105 69.751 1.00 74.96 35 PRO C CA 1
ATOM 2142 C C . PRO C 1 35 ? 12.171 109.994 70.796 1.00 72.10 35 PRO C C 1
ATOM 2143 O O . PRO C 1 35 ? 13.166 109.552 71.359 1.00 67.13 35 PRO C O 1
ATOM 2147 N N . PRO C 1 36 ? 10.922 109.587 71.100 1.00 71.34 36 PRO C N 1
ATOM 2148 C CA . PRO C 1 36 ? 10.747 108.393 71.934 1.00 70.70 36 PRO C CA 1
ATOM 2149 C C . PRO C 1 36 ? 11.365 107.130 71.338 1.00 71.95 36 PRO C C 1
ATOM 2150 O O . PRO C 1 36 ? 11.961 106.337 72.067 1.00 68.67 36 PRO C O 1
ATOM 2154 N N . GLN C 1 37 ? 11.221 106.936 70.032 1.00 73.95 37 GLN C N 1
ATOM 2155 C CA . GLN C 1 37 ? 11.792 105.755 69.396 1.00 74.93 37 GLN C CA 1
ATOM 2156 C C . GLN C 1 37 ? 13.314 105.866 69.330 1.00 69.29 37 GLN C C 1
ATOM 2157 O O . GLN C 1 37 ? 14.009 104.863 69.405 1.00 69.93 37 GLN C O 1
ATOM 2163 N N . ALA C 1 38 ? 13.831 107.087 69.240 1.00 64.00 38 ALA C N 1
ATOM 2164 C CA . ALA C 1 38 ? 15.270 107.303 69.240 1.00 62.75 38 ALA C CA 1
ATOM 2165 C C . ALA C 1 38 ? 15.905 106.943 70.591 1.00 65.12 38 ALA C C 1
ATOM 2166 O O . ALA C 1 38 ? 16.989 106.347 70.617 1.00 62.82 38 ALA C O 1
ATOM 2168 N N . ILE C 1 39 ? 15.265 107.304 71.706 1.00 61.92 39 ILE C N 1
ATOM 2169 C CA . ILE C 1 39 ? 15.812 106.911 73.010 1.00 69.70 39 ILE C CA 1
ATOM 2170 C C . ILE C 1 39 ? 15.658 105.397 73.220 1.00 65.85 39 ILE C C 1
ATOM 2171 O O . ILE C 1 39 ? 16.561 104.758 73.753 1.00 61.42 39 ILE C O 1
ATOM 2176 N N . TRP C 1 40 ? 14.534 104.835 72.778 1.00 59.51 40 TRP C N 1
ATOM 2177 C CA . TRP C 1 40 ? 14.308 103.393 72.844 1.00 60.04 40 TRP C CA 1
ATOM 2178 C C . TRP C 1 40 ? 15.404 102.591 72.115 1.00 61.96 40 TRP C C 1
ATOM 2179 O O . TRP C 1 40 ? 15.899 101.592 72.643 1.00 64.99 40 TRP C O 1
ATOM 2190 N N . LEU C 1 41 ? 15.774 103.019 70.910 1.00 59.92 41 LEU C N 1
ATOM 2191 C CA . LEU C 1 41 ? 16.752 102.271 70.101 1.00 61.88 41 LEU C CA 1
ATOM 2192 C C . LEU C 1 41 ? 18.115 102.349 70.784 1.00 65.71 41 LEU C C 1
ATOM 2193 O O . LEU C 1 41 ? 18.855 101.359 70.912 1.00 62.15 41 LEU C O 1
ATOM 2198 N N . ASN C 1 42 ? 18.422 103.555 71.222 1.00 61.82 42 ASN C N 1
ATOM 2199 C CA . ASN C 1 42 ? 19.633 103.837 71.937 1.00 61.68 42 ASN C CA 1
ATOM 2200 C C . ASN C 1 42 ? 19.810 102.904 73.135 1.00 60.34 42 ASN C C 1
ATOM 2201 O O . ASN C 1 42 ? 20.868 102.307 73.303 1.00 58.65 42 ASN C O 1
ATOM 2206 N N . GLN C 1 43 ? 18.771 102.787 73.957 1.00 58.39 43 GLN C N 1
ATOM 2207 C CA . GLN C 1 43 ? 18.803 101.924 75.147 1.00 62.01 43 GLN C CA 1
ATOM 2208 C C . GLN C 1 43 ? 18.834 100.430 74.762 1.00 62.88 43 GLN C C 1
ATOM 2209 O O . GLN C 1 43 ? 19.477 99.626 75.433 1.00 58.76 43 GLN C O 1
ATOM 2215 N N . TYR C 1 44 ? 18.177 100.076 73.660 1.00 58.73 44 TYR C N 1
ATOM 2216 C CA . TYR C 1 44 ? 18.242 98.722 73.157 1.00 57.61 44 TYR C CA 1
ATOM 2217 C C . TYR C 1 44 ? 19.681 98.381 72.750 1.00 60.74 44 TYR C C 1
ATOM 2218 O O . TYR C 1 44 ? 20.185 97.304 73.068 1.00 63.47 44 TYR C O 1
ATOM 2227 N N . LEU C 1 45 ? 20.330 99.314 72.057 1.00 62.59 45 LEU C N 1
ATOM 2228 C CA . LEU C 1 45 ? 21.714 99.167 71.628 1.00 63.52 45 LEU C CA 1
ATOM 2229 C C . LEU C 1 45 ? 22.600 98.962 72.854 1.00 66.58 45 LEU C C 1
ATOM 2230 O O . LEU C 1 45 ? 23.445 98.084 72.872 1.00 65.54 45 LEU C O 1
ATOM 2235 N N . ALA C 1 46 ? 22.376 99.756 73.890 1.00 62.53 46 ALA C N 1
ATOM 2236 C CA . ALA C 1 46 ? 23.149 99.651 75.122 1.00 67.35 46 ALA C CA 1
ATOM 2237 C C . ALA C 1 46 ? 23.127 98.264 75.767 1.00 67.39 46 ALA C C 1
ATOM 2238 O O . ALA C 1 46 ? 24.118 97.850 76.386 1.00 70.02 46 ALA C O 1
ATOM 2240 N N . SER C 1 47 ? 21.993 97.579 75.678 1.00 62.51 47 SER C N 1
ATOM 2241 C CA . SER C 1 47 ? 21.840 96.292 76.347 1.00 63.64 47 SER C CA 1
ATOM 2242 C C . SER C 1 47 ? 21.913 95.101 75.394 1.00 59.00 47 SER C C 1
ATOM 2243 O O . SER C 1 47 ? 21.837 93.984 75.843 1.00 59.91 47 SER C O 1
ATOM 2246 N N . HIS C 1 48 ? 22.043 95.332 74.092 1.00 59.87 48 HIS C N 1
ATOM 2247 C CA . HIS C 1 48 ? 22.172 94.235 73.126 1.00 57.47 48 HIS C CA 1
ATOM 2248 C C . HIS C 1 48 ? 23.416 94.409 72.270 1.00 58.71 48 HIS C C 1
ATOM 2249 O O . HIS C 1 48 ? 23.578 95.432 71.592 1.00 68.52 48 HIS C O 1
ATOM 2256 N N . SER C 1 49 ? 24.270 93.389 72.276 1.00 60.31 49 SER C N 1
ATOM 2257 C CA . SER C 1 49 ? 25.518 93.388 71.507 1.00 62.45 49 SER C CA 1
ATOM 2258 C C . SER C 1 49 ? 25.261 93.457 70.015 1.00 62.73 49 SER C C 1
ATOM 2259 O O . SER C 1 49 ? 24.393 92.766 69.499 1.00 62.43 49 SER C O 1
ATOM 2262 N N . ILE C 1 50 ? 26.046 94.284 69.334 1.00 68.45 50 ILE C N 1
ATOM 2263 C CA . ILE C 1 50 ? 25.960 94.428 67.885 1.00 66.10 50 ILE C CA 1
ATOM 2264 C C . ILE C 1 50 ? 27.225 93.903 67.218 1.00 65.52 50 ILE C C 1
ATOM 2265 O O . ILE C 1 50 ? 27.432 94.118 66.023 1.00 75.44 50 ILE C O 1
ATOM 2270 N N . GLN C 1 51 ? 28.050 93.187 67.983 1.00 63.74 51 GLN C N 1
ATOM 2271 C CA . GLN C 1 51 ? 29.311 92.650 67.476 1.00 62.38 51 GLN C CA 1
ATOM 2272 C C . GLN C 1 51 ? 29.072 91.552 66.443 1.00 62.07 51 GLN C C 1
ATOM 2273 O O . GLN C 1 51 ? 29.939 91.264 65.623 1.00 60.13 51 GLN C O 1
ATOM 2279 N N . ASN C 1 52 ? 27.908 90.919 66.519 1.00 55.65 52 ASN C N 1
ATOM 2280 C CA . ASN C 1 52 ? 27.409 90.106 65.437 1.00 52.04 52 ASN C CA 1
ATOM 2281 C C . ASN C 1 52 ? 26.116 90.785 64.968 1.00 57.26 52 ASN C C 1
ATOM 2282 O O . ASN C 1 52 ? 25.081 90.732 65.635 1.00 54.24 52 ASN C O 1
ATOM 2287 N N . GLY C 1 53 ? 26.194 91.450 63.826 1.00 58.97 53 GLY C N 1
ATOM 2288 C CA . GLY C 1 53 ? 25.063 92.213 63.317 1.00 56.66 53 GLY C CA 1
ATOM 2289 C C . GLY C 1 53 ? 23.867 91.347 62.960 1.00 59.98 53 GLY C C 1
ATOM 2290 O O . GLY C 1 53 ? 22.735 91.821 63.022 1.00 62.73 53 GLY C O 1
ATOM 2291 N N . GLU C 1 54 ? 24.117 90.091 62.572 1.00 54.51 54 GLU C N 1
ATOM 2292 C CA . GLU C 1 54 ? 23.057 89.194 62.123 1.00 56.43 54 GLU C CA 1
ATOM 2293 C C . GLU C 1 54 ? 22.162 88.761 63.283 1.00 54.20 54 GLU C C 1
ATOM 2294 O O . GLU C 1 54 ? 20.944 88.889 63.196 1.00 53.06 54 GLU C O 1
ATOM 2300 N N . THR C 1 55 ? 22.763 88.285 64.366 1.00 53.30 55 THR C N 1
ATOM 2301 C CA . THR C 1 55 ? 22.000 87.889 65.552 1.00 55.58 55 THR C CA 1
ATOM 2302 C C . THR C 1 55 ? 21.361 89.112 66.185 1.00 51.88 55 THR C C 1
ATOM 2303 O O . THR C 1 55 ? 20.261 89.019 66.694 1.00 56.65 55 THR C O 1
ATOM 2307 N N . PHE C 1 56 ? 22.021 90.267 66.095 1.00 56.05 56 PHE C N 1
ATOM 2308 C CA . PHE C 1 56 ? 21.437 91.520 66.590 1.00 52.27 56 PHE C CA 1
ATOM 2309 C C . PHE C 1 56 ? 20.121 91.779 65.884 1.00 51.54 56 PHE C C 1
ATOM 2310 O O . PHE C 1 56 ? 19.134 92.062 66.530 1.00 49.15 56 PHE C O 1
ATOM 2318 N N . LEU C 1 57 ? 20.113 91.658 64.568 1.00 52.68 57 LEU C N 1
ATOM 2319 C CA . LEU C 1 57 ? 18.908 91.910 63.782 1.00 54.39 57 LEU C CA 1
ATOM 2320 C C . LEU C 1 57 ? 17.830 90.865 64.026 1.00 54.74 57 LEU C C 1
ATOM 2321 O O . LEU C 1 57 ? 16.639 91.184 64.073 1.00 54.65 57 LEU C O 1
ATOM 2326 N N . THR C 1 58 ? 18.259 89.619 64.190 1.00 52.30 58 THR C N 1
ATOM 2327 C CA . THR C 1 58 ? 17.353 88.516 64.431 1.00 50.78 58 THR C CA 1
ATOM 2328 C C . THR C 1 58 ? 16.600 88.687 65.747 1.00 52.97 58 THR C C 1
ATOM 2329 O O . THR C 1 58 ? 15.403 88.465 65.788 1.00 61.24 58 THR C O 1
ATOM 2333 N N . GLU C 1 59 ? 17.287 89.100 66.802 1.00 57.91 59 GLU C N 1
ATOM 2334 C CA . GLU C 1 59 ? 16.639 89.361 68.085 1.00 63.27 59 GLU C CA 1
ATOM 2335 C C . GLU C 1 59 ? 15.754 90.589 68.010 1.00 61.04 59 GLU C C 1
ATOM 2336 O O . GLU C 1 59 ? 14.674 90.600 68.589 1.00 63.62 59 GLU C O 1
ATOM 2342 N N . LEU C 1 60 ? 16.190 91.612 67.278 1.00 59.20 60 LEU C N 1
ATOM 2343 C CA . LEU C 1 60 ? 15.381 92.828 67.105 1.00 58.24 60 LEU C CA 1
ATOM 2344 C C . LEU C 1 60 ? 14.021 92.522 66.466 1.00 57.84 60 LEU C C 1
ATOM 2345 O O . LEU C 1 60 ? 13.046 93.190 66.793 1.00 61.02 60 LEU C O 1
ATOM 2350 N N . LEU C 1 61 ? 13.962 91.533 65.562 1.00 54.65 61 LEU C N 1
ATOM 2351 C CA . LEU C 1 61 ? 12.698 91.116 64.924 1.00 59.98 61 LEU C CA 1
ATOM 2352 C C . LEU C 1 61 ? 11.535 90.867 65.893 1.00 61.63 61 LEU C C 1
ATOM 2353 O O . LEU C 1 61 ? 10.391 91.190 65.578 1.00 66.02 61 LEU C O 1
ATOM 2358 N N . ASP C 1 62 ? 11.825 90.286 67.055 1.00 60.72 62 ASP C N 1
ATOM 2359 C CA . ASP C 1 62 ? 10.803 90.055 68.077 1.00 63.98 62 ASP C CA 1
ATOM 2360 C C . ASP C 1 62 ? 10.229 91.341 68.662 1.00 64.14 62 ASP C C 1
ATOM 2361 O O . ASP C 1 62 ? 9.130 91.331 69.198 1.00 68.59 62 ASP C O 1
ATOM 2366 N N . GLU C 1 63 ? 10.986 92.430 68.602 1.00 65.39 63 GLU C N 1
ATOM 2367 C CA . GLU C 1 63 ? 10.533 93.701 69.138 1.00 64.62 63 GLU C CA 1
ATOM 2368 C C . GLU C 1 63 ? 10.000 94.625 68.071 1.00 61.35 63 GLU C C 1
ATOM 2369 O O . GLU C 1 63 ? 9.053 95.341 68.330 1.00 53.72 63 GLU C O 1
ATOM 2375 N N . ASN C 1 64 ? 10.617 94.659 66.890 1.00 61.79 64 ASN C N 1
ATOM 2376 C CA . ASN C 1 64 ? 10.217 95.645 65.872 1.00 56.82 64 ASN C CA 1
ATOM 2377 C C . ASN C 1 64 ? 10.614 95.276 64.448 1.00 57.31 64 ASN C C 1
ATOM 2378 O O . ASN C 1 64 ? 11.738 95.543 64.005 1.00 59.05 64 ASN C O 1
ATOM 2383 N N . LYS C 1 65 ? 9.672 94.683 63.729 1.00 51.49 65 LYS C N 1
ATOM 2384 C CA . LYS C 1 65 ? 9.916 94.220 62.366 1.00 59.12 65 LYS C CA 1
ATOM 2385 C C . LYS C 1 65 ? 10.284 95.351 61.399 1.00 58.34 65 LYS C C 1
ATOM 2386 O O . LYS C 1 65 ? 11.224 95.220 60.608 1.00 56.24 65 LYS C O 1
ATOM 2392 N N . GLU C 1 66 ? 9.525 96.446 61.460 1.00 59.73 66 GLU C N 1
ATOM 2393 C CA . GLU C 1 66 ? 9.746 97.618 60.610 1.00 58.83 66 GLU C CA 1
ATOM 2394 C C . GLU C 1 66 ? 11.171 98.172 60.759 1.00 60.68 66 GLU C C 1
ATOM 2395 O O . GLU C 1 66 ? 11.800 98.588 59.779 1.00 57.56 66 GLU C O 1
ATOM 2401 N N . LEU C 1 67 ? 11.663 98.172 61.992 1.00 58.27 67 LEU C N 1
ATOM 2402 C CA . LEU C 1 67 ? 12.929 98.790 62.312 1.00 60.93 67 LEU C CA 1
ATOM 2403 C C . LEU C 1 67 ? 14.056 97.953 61.709 1.00 62.91 67 LEU C C 1
ATOM 2404 O O . LEU C 1 67 ? 15.007 98.492 61.141 1.00 58.94 67 LEU C O 1
ATOM 2409 N N . VAL C 1 68 ? 13.930 96.632 61.813 1.00 56.89 68 VAL C N 1
ATOM 2410 C CA . VAL C 1 68 ? 14.891 95.748 61.191 1.00 59.36 68 VAL C CA 1
ATOM 2411 C C . VAL C 1 68 ? 15.004 96.056 59.709 1.00 59.90 68 VAL C C 1
ATOM 2412 O O . VAL C 1 68 ? 16.102 96.233 59.214 1.00 58.21 68 VAL C O 1
ATOM 2416 N N . LEU C 1 69 ? 13.871 96.141 59.012 1.00 60.66 69 LEU C N 1
ATOM 2417 C CA . LEU C 1 69 ? 13.892 96.451 57.576 1.00 57.70 69 LEU C CA 1
ATOM 2418 C C . LEU C 1 69 ? 14.501 97.819 57.295 1.00 51.66 69 LEU C C 1
ATOM 2419 O O . LEU C 1 69 ? 15.208 97.991 56.316 1.00 52.39 69 LEU C O 1
ATOM 2424 N N . ARG C 1 70 ? 14.206 98.792 58.147 1.00 54.51 70 ARG C N 1
ATOM 2425 C CA . ARG C 1 70 ? 14.777 100.123 57.999 1.00 59.60 70 ARG C CA 1
ATOM 2426 C C . ARG C 1 70 ? 16.305 100.001 58.108 1.00 55.05 70 ARG C C 1
ATOM 2427 O O . ARG C 1 70 ? 17.033 100.626 57.347 1.00 57.53 70 ARG C O 1
ATOM 2435 N N . ILE C 1 71 ? 16.779 99.167 59.032 1.00 54.24 71 ILE C N 1
ATOM 2436 C CA . ILE C 1 71 ? 18.211 99.011 59.255 1.00 50.85 71 ILE C CA 1
ATOM 2437 C C . ILE C 1 71 ? 18.865 98.313 58.077 1.00 56.03 71 ILE C C 1
ATOM 2438 O O . ILE C 1 71 ? 19.932 98.747 57.601 1.00 51.88 71 ILE C O 1
ATOM 2443 N N . LEU C 1 72 ? 18.211 97.271 57.575 1.00 52.97 72 LEU C N 1
ATOM 2444 C CA . LEU C 1 72 ? 18.714 96.558 56.405 1.00 55.24 72 LEU C CA 1
ATOM 2445 C C . LEU C 1 72 ? 18.862 97.468 55.197 1.00 55.55 72 LEU C C 1
ATOM 2446 O O . LEU C 1 72 ? 19.892 97.442 54.510 1.00 56.57 72 LEU C O 1
ATOM 2451 N N . ALA C 1 73 ? 17.852 98.288 54.957 1.00 49.44 73 ALA C N 1
ATOM 2452 C CA . ALA C 1 73 ? 17.847 99.122 53.769 1.00 52.26 73 ALA C CA 1
ATOM 2453 C C . ALA C 1 73 ? 18.960 100.156 53.864 1.00 52.54 73 ALA C C 1
ATOM 2454 O O . ALA C 1 73 ? 19.671 100.395 52.895 1.00 58.38 73 ALA C O 1
ATOM 2456 N N . VAL C 1 74 ? 19.093 100.773 55.031 1.00 52.44 74 VAL C N 1
ATOM 2457 C CA . VAL C 1 74 ? 20.123 101.789 55.247 1.00 52.46 74 VAL C CA 1
ATOM 2458 C C . VAL C 1 74 ? 21.515 101.157 55.212 1.00 49.72 74 VAL C C 1
ATOM 2459 O O . VAL C 1 74 ? 22.480 101.751 54.735 1.00 53.62 74 VAL C O 1
ATOM 2463 N N . ARG C 1 75 ? 21.611 99.928 55.684 1.00 54.29 75 ARG C N 1
ATOM 2464 C CA . ARG C 1 75 ? 22.870 99.212 55.620 1.00 53.74 75 ARG C CA 1
ATOM 2465 C C . ARG C 1 75 ? 23.274 99.022 54.161 1.00 51.19 75 ARG C C 1
ATOM 2466 O O . ARG C 1 75 ? 24.453 99.126 53.836 1.00 54.34 75 ARG C O 1
ATOM 2474 N N . GLU C 1 76 ? 22.311 98.747 53.286 1.00 55.58 76 GLU C N 1
ATOM 2475 C CA . GLU C 1 76 ? 22.626 98.644 51.858 1.00 58.12 76 GLU C CA 1
ATOM 2476 C C . GLU C 1 76 ? 23.145 99.981 51.344 1.00 54.27 76 GLU C C 1
ATOM 2477 O O . GLU C 1 76 ? 24.142 100.014 50.634 1.00 59.45 76 GLU C O 1
ATOM 2483 N N . ASP C 1 77 ? 22.463 101.079 51.684 1.00 53.43 77 ASP C N 1
ATOM 2484 C CA . ASP C 1 77 ? 22.923 102.411 51.263 1.00 57.24 77 ASP C CA 1
ATOM 2485 C C . ASP C 1 77 ? 24.389 102.637 51.630 1.00 57.32 77 ASP C C 1
ATOM 2486 O O . ASP C 1 77 ? 25.176 103.083 50.802 1.00 55.63 77 ASP C O 1
ATOM 2491 N N . ILE C 1 78 ? 24.749 102.333 52.878 1.00 52.83 78 ILE C N 1
ATOM 2492 C CA . ILE C 1 78 ? 26.078 102.643 53.331 1.00 53.20 78 ILE C CA 1
ATOM 2493 C C . ILE C 1 78 ? 27.060 101.733 52.614 1.00 55.28 78 ILE C C 1
ATOM 2494 O O . ILE C 1 78 ? 28.066 102.201 52.121 1.00 50.42 78 ILE C O 1
ATOM 2499 N N . ALA C 1 79 ? 26.741 100.446 52.523 1.00 53.99 79 ALA C N 1
ATOM 2500 C CA . ALA C 1 79 ? 27.614 99.505 51.859 1.00 52.27 79 ALA C CA 1
ATOM 2501 C C . ALA C 1 79 ? 27.879 99.944 50.411 1.00 52.94 79 ALA C C 1
ATOM 2502 O O . ALA C 1 79 ? 29.022 100.090 49.987 1.00 54.25 79 ALA C O 1
ATOM 2504 N N . GLU C 1 80 ? 26.838 100.190 49.645 1.00 49.55 80 GLU C N 1
ATOM 2505 C CA . GLU C 1 80 ? 27.066 100.583 48.250 1.00 53.24 80 GLU C CA 1
ATOM 2506 C C . GLU C 1 80 ? 27.885 101.869 48.131 1.00 53.81 80 GLU C C 1
ATOM 2507 O O . GLU C 1 80 ? 28.662 102.034 47.196 1.00 51.06 80 GLU C O 1
ATOM 2513 N N . SER C 1 81 ? 27.739 102.774 49.094 1.00 52.72 81 SER C N 1
ATOM 2514 C CA . SER C 1 81 ? 28.469 104.045 49.024 1.00 54.49 81 SER C CA 1
ATOM 2515 C C . SER C 1 81 ? 29.950 103.849 49.358 1.00 58.26 81 SER C C 1
ATOM 2516 O O . SER C 1 81 ? 30.790 104.688 49.015 1.00 62.96 81 SER C O 1
ATOM 2519 N N . VAL C 1 82 ? 30.272 102.722 49.990 1.00 47.63 82 VAL C N 1
ATOM 2520 C CA . VAL C 1 82 ? 31.596 102.529 50.559 1.00 51.30 82 VAL C CA 1
ATOM 2521 C C . VAL C 1 82 ? 32.433 101.332 50.016 1.00 53.43 82 VAL C C 1
ATOM 2522 O O . VAL C 1 82 ? 33.649 101.460 49.800 1.00 50.37 82 VAL C O 1
ATOM 2526 N N . LEU C 1 83 ? 31.787 100.191 49.777 1.00 49.76 83 LEU C N 1
ATOM 2527 C CA . LEU C 1 83 ? 32.506 98.938 49.440 1.00 55.96 83 LEU C CA 1
ATOM 2528 C C . LEU C 1 83 ? 33.605 99.027 48.398 1.00 50.77 83 LEU C C 1
ATOM 2529 O O . LEU C 1 83 ? 34.672 98.445 48.553 1.00 59.88 83 LEU C O 1
ATOM 2534 N N . ASP C 1 84 ? 33.352 99.741 47.330 1.00 56.24 84 ASP C N 1
ATOM 2535 C CA . ASP C 1 84 ? 34.291 99.764 46.196 1.00 58.82 84 ASP C CA 1
ATOM 2536 C C . ASP C 1 84 ? 35.534 100.585 46.474 1.00 59.51 84 ASP C C 1
ATOM 2537 O O . ASP C 1 84 ? 36.531 100.477 45.755 1.00 59.13 84 ASP C O 1
ATOM 2542 N N . PHE C 1 85 ? 35.461 101.417 47.505 1.00 58.81 85 PHE C N 1
ATOM 2543 C CA . PHE C 1 85 ? 36.567 102.265 47.869 1.00 55.01 85 PHE C CA 1
ATOM 2544 C C . PHE C 1 85 ? 37.527 101.548 48.796 1.00 57.05 85 PHE C C 1
ATOM 2545 O O . PHE C 1 85 ? 38.679 101.974 48.940 1.00 58.10 85 PHE C O 1
ATOM 2553 N N . LEU C 1 86 ? 37.077 100.450 49.409 1.00 55.13 86 LEU C N 1
ATOM 2554 C CA . LEU C 1 86 ? 37.828 99.836 50.484 1.00 55.64 86 LEU C CA 1
ATOM 2555 C C . LEU C 1 86 ? 39.166 99.205 50.064 1.00 55.97 86 LEU C C 1
ATOM 2556 O O . LEU C 1 86 ? 40.133 99.290 50.813 1.00 49.89 86 LEU C O 1
ATOM 2561 N N . PRO C 1 87 ? 39.203 98.503 48.918 1.00 55.98 87 PRO C N 1
ATOM 2562 C CA . PRO C 1 87 ? 40.482 97.961 48.455 1.00 56.40 87 PRO C CA 1
ATOM 2563 C C . PRO C 1 87 ? 41.550 99.035 48.293 1.00 54.92 87 PRO C C 1
ATOM 2564 O O . PRO C 1 87 ? 42.661 98.884 48.794 1.00 56.75 87 PRO C O 1
ATOM 2568 N N . GLY C 1 88 ? 41.207 100.114 47.594 1.00 56.54 88 GLY C N 1
ATOM 2569 C CA . GLY C 1 88 ? 42.161 101.195 47.314 1.00 54.75 88 GLY C CA 1
ATOM 2570 C C . GLY C 1 88 ? 42.561 101.937 48.576 1.00 55.88 88 GLY C C 1
ATOM 2571 O O . GLY C 1 88 ? 43.749 102.177 48.813 1.00 63.72 88 GLY C O 1
ATOM 2572 N N . MET C 1 89 ? 41.572 102.295 49.391 1.00 53.00 89 MET C N 1
ATOM 2573 C CA . MET C 1 89 ? 41.818 103.091 50.588 1.00 51.18 89 MET C CA 1
ATOM 2574 C C . MET C 1 89 ? 42.581 102.295 51.603 1.00 50.55 89 MET C C 1
ATOM 2575 O O . MET C 1 89 ? 43.396 102.857 52.331 1.00 58.48 89 MET C O 1
ATOM 2580 N N . THR C 1 90 ? 42.327 100.988 51.654 1.00 47.36 90 THR C N 1
ATOM 2581 C CA . THR C 1 90 ? 43.053 100.120 52.560 1.00 54.59 90 THR C CA 1
ATOM 2582 C C . THR C 1 90 ? 44.521 99.991 52.129 1.00 51.60 90 THR C C 1
ATOM 2583 O O . THR C 1 90 ? 45.392 99.967 52.962 1.00 57.89 90 THR C O 1
ATOM 2587 N N . ARG C 1 91 ? 44.782 99.913 50.829 1.00 57.58 91 ARG C N 1
ATOM 2588 C CA . ARG C 1 91 ? 46.160 99.870 50.340 1.00 59.28 91 ARG C CA 1
ATOM 2589 C C . ARG C 1 91 ? 46.912 101.147 50.686 1.00 57.90 91 ARG C C 1
ATOM 2590 O O . ARG C 1 91 ? 48.074 101.089 51.101 1.00 61.74 91 ARG C O 1
ATOM 2598 N N . ASN C 1 92 ? 46.244 102.289 50.507 1.00 54.02 92 ASN C N 1
ATOM 2599 C CA . ASN C 1 92 ? 46.819 103.580 50.896 1.00 55.27 92 ASN C CA 1
ATOM 2600 C C . ASN C 1 92 ? 47.130 103.623 52.367 1.00 48.31 92 ASN C C 1
ATOM 2601 O O . ASN C 1 92 ? 48.219 104.040 52.767 1.00 55.29 92 ASN C O 1
ATOM 2606 N N . SER C 1 93 ? 46.167 103.185 53.159 1.00 50.20 93 SER C N 1
ATOM 2607 C CA . SER C 1 93 ? 46.319 103.127 54.615 1.00 50.80 93 SER C CA 1
ATOM 2608 C C . SER C 1 93 ? 47.448 102.189 55.027 1.00 48.24 93 SER C C 1
ATOM 2609 O O . SER C 1 93 ? 48.207 102.532 55.918 1.00 59.18 93 SER C O 1
ATOM 2612 N N . LEU C 1 94 ? 47.599 101.044 54.363 1.00 51.56 94 LEU C N 1
ATOM 2613 C CA . LEU C 1 94 ? 48.730 100.146 54.631 1.00 49.70 94 LEU C CA 1
ATOM 2614 C C . LEU C 1 94 ? 50.077 100.796 54.279 1.00 55.75 94 LEU C C 1
ATOM 2615 O O . LEU C 1 94 ? 51.058 100.652 55.041 1.00 57.09 94 LEU C O 1
ATOM 2620 N N . ALA C 1 95 ? 50.137 101.495 53.135 1.00 43.39 95 ALA C N 1
ATOM 2621 C CA . ALA C 1 95 ? 51.371 102.177 52.735 1.00 45.01 95 ALA C CA 1
ATOM 2622 C C . ALA C 1 95 ? 51.696 103.236 53.785 1.00 49.31 95 ALA C C 1
ATOM 2623 O O . ALA C 1 95 ? 52.847 103.364 54.224 1.00 58.58 95 ALA C O 1
ATOM 2625 N N . GLU C 1 96 ? 50.666 103.942 54.245 1.00 54.07 96 GLU C N 1
ATOM 2626 C CA . GLU C 1 96 ? 50.847 104.974 55.267 1.00 60.65 96 GLU C CA 1
ATOM 2627 C C . GLU C 1 96 ? 51.336 104.414 56.604 1.00 56.60 96 GLU C C 1
ATOM 2628 O O . GLU C 1 96 ? 52.105 105.059 57.302 1.00 57.42 96 GLU C O 1
ATOM 2634 N N . SER C 1 97 ? 50.866 103.222 56.959 1.00 56.75 97 SER C N 1
ATOM 2635 C CA . SER C 1 97 ? 51.305 102.544 58.174 1.00 54.65 97 SER C CA 1
ATOM 2636 C C . SER C 1 97 ? 52.791 102.140 58.059 1.00 55.24 97 SER C C 1
ATOM 2637 O O . SER C 1 97 ? 53.552 102.310 59.000 1.00 51.50 97 SER C O 1
ATOM 2640 N N . ASN C 1 98 ? 53.204 101.638 56.898 1.00 53.60 98 ASN C N 1
ATOM 2641 C CA . ASN C 1 98 ? 54.619 101.325 56.666 1.00 57.58 98 ASN C CA 1
ATOM 2642 C C . ASN C 1 98 ? 55.513 102.558 56.802 1.00 54.56 98 ASN C C 1
ATOM 2643 O O . ASN C 1 98 ? 56.549 102.492 57.438 1.00 51.22 98 ASN C O 1
ATOM 2648 N N . ILE C 1 99 ? 55.093 103.683 56.233 1.00 46.78 99 ILE C N 1
ATOM 2649 C CA . ILE C 1 99 ? 55.843 104.908 56.401 1.00 47.96 99 ILE C CA 1
ATOM 2650 C C . ILE C 1 99 ? 56.004 105.262 57.875 1.00 50.97 99 ILE C C 1
ATOM 2651 O O . ILE C 1 99 ? 57.105 105.603 58.302 1.00 52.91 99 ILE C O 1
ATOM 2656 N N . ALA C 1 100 ? 54.939 105.137 58.666 1.00 53.29 100 ALA C N 1
ATOM 2657 C CA . ALA C 1 100 ? 55.016 105.532 60.085 1.00 52.40 100 ALA C CA 1
ATOM 2658 C C . ALA C 1 100 ? 55.907 104.602 60.903 1.00 49.78 100 ALA C C 1
ATOM 2659 O O . ALA C 1 100 ? 56.707 105.060 61.739 1.00 55.20 100 ALA C O 1
ATOM 2661 N N . HIS C 1 101 ? 55.776 103.301 60.673 1.00 49.75 101 HIS C N 1
ATOM 2662 C CA . HIS C 1 101 ? 56.592 102.318 61.384 1.00 51.23 101 HIS C CA 1
ATOM 2663 C C . HIS C 1 101 ? 58.069 102.388 60.978 1.00 52.17 101 HIS C C 1
ATOM 2664 O O . HIS C 1 101 ? 58.952 102.272 61.830 1.00 50.95 101 HIS C O 1
ATOM 2671 N N . ARG C 1 102 ? 58.323 102.599 59.685 1.00 46.99 102 ARG C N 1
ATOM 2672 C CA . ARG C 1 102 ? 59.675 102.774 59.170 1.00 46.39 102 ARG C CA 1
ATOM 2673 C C . ARG C 1 102 ? 60.351 103.968 59.847 1.00 52.21 102 ARG C C 1
ATOM 2674 O O . ARG C 1 102 ? 61.520 103.883 60.289 1.00 50.63 102 ARG C O 1
ATOM 2682 N N . ARG C 1 103 ? 59.600 105.063 59.945 1.00 52.22 103 ARG C N 1
ATOM 2683 C CA . ARG C 1 103 ? 60.045 106.283 60.637 1.00 63.68 103 ARG C CA 1
ATOM 2684 C C . ARG C 1 103 ? 60.404 105.994 62.090 1.00 52.73 103 ARG C C 1
ATOM 2685 O O . ARG C 1 103 ? 61.444 106.404 62.578 1.00 60.78 103 ARG C O 1
ATOM 2693 N N . HIS C 1 104 ? 59.542 105.257 62.759 1.00 54.41 104 HIS C N 1
ATOM 2694 C CA . HIS C 1 104 ? 59.758 104.855 64.148 1.00 56.88 104 HIS C CA 1
ATOM 2695 C C . HIS C 1 104 ? 60.995 103.936 64.291 1.00 49.35 104 HIS C C 1
ATOM 2696 O O . HIS C 1 104 ? 61.783 104.093 65.216 1.00 50.58 104 HIS C O 1
ATOM 2703 N N . LEU C 1 105 ? 61.176 103.001 63.371 1.00 48.57 105 LEU C N 1
ATOM 2704 C CA . LEU C 1 105 ? 62.357 102.145 63.388 1.00 52.91 105 LEU C CA 1
ATOM 2705 C C . LEU C 1 105 ? 63.607 103.005 63.233 1.00 52.79 105 LEU C C 1
ATOM 2706 O O . LEU C 1 105 ? 64.599 102.790 63.919 1.00 49.78 105 LEU C O 1
ATOM 2711 N N . LEU C 1 106 ? 63.566 103.978 62.322 1.00 50.35 106 LEU C N 1
ATOM 2712 C CA . LEU C 1 106 ? 64.718 104.860 62.116 1.00 46.48 106 LEU C CA 1
ATOM 2713 C C . LEU C 1 106 ? 65.044 105.647 63.376 1.00 49.35 106 LEU C C 1
ATOM 2714 O O . LEU C 1 106 ? 66.205 105.932 63.669 1.00 49.82 106 LEU C O 1
ATOM 2719 N N . GLU C 1 107 ? 64.013 106.021 64.118 1.00 53.15 107 GLU C N 1
ATOM 2720 C CA . GLU C 1 107 ? 64.223 106.728 65.374 1.00 59.57 107 GLU C CA 1
ATOM 2721 C C . GLU C 1 107 ? 64.948 105.822 66.395 1.00 55.17 107 GLU C C 1
ATOM 2722 O O . GLU C 1 107 ? 65.805 106.303 67.135 1.00 55.06 107 GLU C O 1
ATOM 2728 N N . ARG C 1 108 ? 64.622 104.520 66.414 1.00 50.57 108 ARG C N 1
ATOM 2729 C CA . ARG C 1 108 ? 65.281 103.560 67.311 1.00 54.61 108 ARG C CA 1
ATOM 2730 C C . ARG C 1 108 ? 66.734 103.341 66.876 1.00 53.12 108 ARG C C 1
ATOM 2731 O O . ARG C 1 108 ? 67.650 103.313 67.702 1.00 50.59 108 ARG C O 1
ATOM 2739 N N . LEU C 1 109 ? 66.928 103.198 65.573 1.00 52.00 109 LEU C N 1
ATOM 2740 C CA . LEU C 1 109 ? 68.254 103.034 64.992 1.00 52.09 109 LEU C CA 1
ATOM 2741 C C . LEU C 1 109 ? 69.146 104.198 65.390 1.00 46.70 109 LEU C C 1
ATOM 2742 O O . LEU C 1 109 ? 70.287 104.000 65.798 1.00 48.28 109 LEU C O 1
ATOM 2747 N N . THR C 1 110 ? 68.601 105.404 65.305 1.00 43.11 110 THR C N 1
ATOM 2748 C CA . THR C 1 110 ? 69.323 106.631 65.601 1.00 46.55 110 THR C CA 1
ATOM 2749 C C . THR C 1 110 ? 69.802 106.629 67.036 1.00 45.97 110 THR C C 1
ATOM 2750 O O . THR C 1 110 ? 70.931 107.003 67.324 1.00 53.22 110 THR C O 1
ATOM 2754 N N . ARG C 1 111 ? 68.946 106.162 67.925 1.00 52.19 111 ARG C N 1
ATOM 2755 C CA . ARG C 1 111 ? 69.297 106.042 69.326 1.00 53.06 111 ARG C CA 1
ATOM 2756 C C . ARG C 1 111 ? 70.395 104.981 69.508 1.00 49.82 111 ARG C C 1
ATOM 2757 O O . ARG C 1 111 ? 71.357 105.185 70.278 1.00 54.90 111 ARG C O 1
ATOM 2765 N N . THR C 1 112 ? 70.309 103.870 68.780 1.00 43.05 112 THR C N 1
ATOM 2766 C CA . THR C 1 112 ? 71.378 102.855 68.887 1.00 49.53 112 THR C CA 1
ATOM 2767 C C . THR C 1 112 ? 72.723 103.345 68.380 1.00 38.90 112 THR C C 1
ATOM 2768 O O . THR C 1 112 ? 73.733 103.000 68.936 1.00 42.34 112 THR C O 1
ATOM 2772 N N . VAL C 1 113 ? 72.740 104.151 67.328 1.00 40.66 113 VAL C N 1
ATOM 2773 C CA . VAL C 1 113 ? 73.990 104.747 66.857 1.00 42.59 113 VAL C CA 1
ATOM 2774 C C . VAL C 1 113 ? 74.629 105.636 67.935 1.00 43.13 113 VAL C C 1
ATOM 2775 O O . VAL C 1 113 ? 75.849 105.636 68.100 1.00 47.03 113 VAL C O 1
ATOM 2779 N N . ALA C 1 114 ? 73.816 106.394 68.666 1.00 41.11 114 ALA C N 1
ATOM 2780 C CA . ALA C 1 114 ? 74.351 107.245 69.745 1.00 44.25 114 ALA C CA 1
ATOM 2781 C C . ALA C 1 114 ? 74.931 106.403 70.875 1.00 39.50 114 ALA C C 1
ATOM 2782 O O . ALA C 1 114 ? 75.976 106.736 71.436 1.00 49.89 114 ALA C O 1
ATOM 2784 N N . GLU C 1 115 ? 74.257 105.310 71.199 1.00 44.67 115 GLU C N 1
ATOM 2785 C CA . GLU C 1 115 ? 74.743 104.357 72.192 1.00 48.88 115 GLU C CA 1
ATOM 2786 C C . GLU C 1 115 ? 76.064 103.746 71.741 1.00 46.41 115 GLU C C 1
ATOM 2787 O O . GLU C 1 115 ? 76.984 103.586 72.541 1.00 40.89 115 GLU C O 1
ATOM 2793 N N . VAL C 1 116 ? 76.148 103.394 70.455 1.00 43.71 116 VAL C N 1
ATOM 2794 C CA . VAL C 1 116 ? 77.426 102.889 69.929 1.00 45.14 116 VAL C CA 1
ATOM 2795 C C . VAL C 1 116 ? 78.497 103.979 69.979 1.00 41.71 116 VAL C C 1
ATOM 2796 O O . VAL C 1 116 ? 79.561 103.749 70.504 1.00 47.11 116 VAL C O 1
ATOM 2800 N N . ASP C 1 117 ? 78.216 105.173 69.463 1.00 48.40 117 ASP C N 1
ATOM 2801 C CA . ASP C 1 117 ? 79.215 106.257 69.469 1.00 49.84 117 ASP C CA 1
ATOM 2802 C C . ASP C 1 117 ? 79.701 106.595 70.889 1.00 47.47 117 ASP C C 1
ATOM 2803 O O . ASP C 1 117 ? 80.860 106.922 71.085 1.00 42.55 117 ASP C O 1
ATOM 2808 N N . ASN C 1 118 ? 78.804 106.535 71.871 1.00 50.63 118 ASN C N 1
ATOM 2809 C CA . ASN C 1 118 ? 79.142 106.940 73.251 1.00 52.09 118 ASN C CA 1
ATOM 2810 C C . ASN C 1 118 ? 79.242 105.780 74.239 1.00 48.52 118 ASN C C 1
ATOM 2811 O O . ASN C 1 118 ? 79.123 105.989 75.436 1.00 54.55 118 ASN C O 1
ATOM 2816 N N . PHE C 1 119 ? 79.472 104.574 73.733 1.00 49.30 119 PHE C N 1
ATOM 2817 C CA . PHE C 1 119 ? 79.393 103.353 74.529 1.00 53.17 119 PHE C CA 1
ATOM 2818 C C . PHE C 1 119 ? 80.256 103.396 75.799 1.00 56.56 119 PHE C C 1
ATOM 2819 O O . PHE C 1 119 ? 81.411 103.817 75.734 1.00 53.30 119 PHE C O 1
ATOM 2827 N N . PRO C 1 120 ? 79.701 102.970 76.954 1.00 61.78 120 PRO C N 1
ATOM 2828 C CA . PRO C 1 120 ? 78.329 102.518 77.274 1.00 68.76 120 PRO C CA 1
ATOM 2829 C C . PRO C 1 120 ? 77.299 103.623 77.612 1.00 74.66 120 PRO C C 1
ATOM 2830 O O . PRO C 1 120 ? 76.146 103.308 77.943 1.00 73.69 120 PRO C O 1
ATOM 2834 N N . SER C 1 121 ? 77.701 104.894 77.557 1.00 79.51 121 SER C N 1
ATOM 2835 C CA . SER C 1 121 ? 76.762 105.998 77.782 1.00 80.24 121 SER C CA 1
ATOM 2836 C C . SER C 1 121 ? 75.773 106.102 76.606 1.00 85.82 121 SER C C 1
ATOM 2837 O O . SER C 1 121 ? 76.071 105.684 75.481 1.00 82.44 121 SER C O 1
ATOM 2840 N N . GLU C 1 122 ? 74.602 106.669 76.879 1.00 90.39 122 GLU C N 1
ATOM 2841 C CA . GLU C 1 122 ? 73.510 106.711 75.902 1.00 96.70 122 GLU C CA 1
ATOM 2842 C C . GLU C 1 122 ? 73.555 107.918 74.952 1.00 94.49 122 GLU C C 1
ATOM 2843 O O . GLU C 1 122 ? 73.033 107.842 73.846 1.00 88.82 122 GLU C O 1
ATOM 2849 N N . THR C 1 123 ? 74.177 109.015 75.389 1.00 97.49 123 THR C N 1
ATOM 2850 C CA . THR C 1 123 ? 74.248 110.261 74.612 1.00 99.29 123 THR C CA 1
ATOM 2851 C C . THR C 1 123 ? 75.507 111.087 74.977 1.00 100.71 123 THR C C 1
ATOM 2852 O O . THR C 1 123 ? 76.403 110.585 75.664 1.00 97.42 123 THR C O 1
ATOM 2856 N N . SER C 1 124 ? 75.562 112.338 74.503 1.00 104.36 124 SER C N 1
ATOM 2857 C CA . SER C 1 124 ? 76.691 113.266 74.715 1.00 105.41 124 SER C CA 1
ATOM 2858 C C . SER C 1 124 ? 77.873 112.908 73.823 1.00 106.21 124 SER C C 1
ATOM 2859 O O . SER C 1 124 ? 78.670 113.773 73.466 1.00 107.70 124 SER C O 1
ATOM 2862 N N . GLN D 1 2 ? 74.119 49.197 40.564 1.00 91.07 2 GLN D N 1
ATOM 2863 C CA . GLN D 1 2 ? 72.962 48.829 41.432 1.00 92.96 2 GLN D CA 1
ATOM 2864 C C . GLN D 1 2 ? 72.152 50.059 41.861 1.00 93.54 2 GLN D C 1
ATOM 2865 O O . GLN D 1 2 ? 70.927 49.994 41.973 1.00 92.69 2 GLN D O 1
ATOM 2871 N N . THR D 1 3 ? 72.852 51.170 42.091 1.00 93.71 3 THR D N 1
ATOM 2872 C CA . THR D 1 3 ? 72.248 52.428 42.548 1.00 92.26 3 THR D CA 1
ATOM 2873 C C . THR D 1 3 ? 71.345 53.092 41.506 1.00 91.99 3 THR D C 1
ATOM 2874 O O . THR D 1 3 ? 70.255 53.567 41.836 1.00 91.75 3 THR D O 1
ATOM 2878 N N . LYS D 1 4 ? 71.820 53.135 40.262 1.00 91.49 4 LYS D N 1
ATOM 2879 C CA . LYS D 1 4 ? 71.110 53.784 39.152 1.00 90.34 4 LYS D CA 1
ATOM 2880 C C . LYS D 1 4 ? 69.685 53.248 38.976 1.00 89.95 4 LYS D C 1
ATOM 2881 O O . LYS D 1 4 ? 68.743 54.026 38.814 1.00 88.43 4 LYS D O 1
ATOM 2887 N N . HIS D 1 5 ? 69.542 51.922 39.012 1.00 90.19 5 HIS D N 1
ATOM 2888 C CA . HIS D 1 5 ? 68.251 51.265 38.766 1.00 89.87 5 HIS D CA 1
ATOM 2889 C C . HIS D 1 5 ? 67.231 51.472 39.899 1.00 88.57 5 HIS D C 1
ATOM 2890 O O . HIS D 1 5 ? 66.030 51.557 39.634 1.00 84.18 5 HIS D O 1
ATOM 2897 N N . ILE D 1 6 ? 67.699 51.563 41.145 1.00 88.76 6 ILE D N 1
ATOM 2898 C CA . ILE D 1 6 ? 66.796 51.820 42.276 1.00 90.12 6 ILE D CA 1
ATOM 2899 C C . ILE D 1 6 ? 66.443 53.314 42.332 1.00 90.58 6 ILE D C 1
ATOM 2900 O O . ILE D 1 6 ? 65.393 53.690 42.859 1.00 92.10 6 ILE D O 1
ATOM 2905 N N . ALA D 1 7 ? 67.320 54.155 41.779 1.00 90.79 7 ALA D N 1
ATOM 2906 C CA . ALA D 1 7 ? 67.054 55.591 41.653 1.00 91.58 7 ALA D CA 1
ATOM 2907 C C . ALA D 1 7 ? 66.008 55.840 40.563 1.00 92.52 7 ALA D C 1
ATOM 2908 O O . ALA D 1 7 ? 65.057 56.598 40.779 1.00 93.28 7 ALA D O 1
ATOM 2910 N N . GLN D 1 8 ? 66.189 55.197 39.404 1.00 92.45 8 GLN D N 1
ATOM 2911 C CA . GLN D 1 8 ? 65.206 55.239 38.305 1.00 91.66 8 GLN D CA 1
ATOM 2912 C C . GLN D 1 8 ? 63.856 54.659 38.734 1.00 92.29 8 GLN D C 1
ATOM 2913 O O . GLN D 1 8 ? 62.804 55.142 38.305 1.00 94.02 8 GLN D O 1
ATOM 2919 N N . ALA D 1 9 ? 63.897 53.621 39.571 1.00 91.22 9 ALA D N 1
ATOM 2920 C CA . ALA D 1 9 ? 62.687 52.988 40.098 1.00 89.70 9 ALA D CA 1
ATOM 2921 C C . ALA D 1 9 ? 61.967 53.890 41.101 1.00 88.49 9 ALA D C 1
ATOM 2922 O O . ALA D 1 9 ? 60.736 53.964 41.091 1.00 91.11 9 ALA D O 1
ATOM 2924 N N . THR D 1 10 ? 62.736 54.567 41.958 1.00 87.74 10 THR D N 1
ATOM 2925 C CA . THR D 1 10 ? 62.187 55.516 42.942 1.00 85.95 10 THR D CA 1
ATOM 2926 C C . THR D 1 10 ? 61.521 56.717 42.262 1.00 85.91 10 THR D C 1
ATOM 2927 O O . THR D 1 10 ? 60.444 57.144 42.680 1.00 85.49 10 THR D O 1
ATOM 2931 N N . VAL D 1 11 ? 62.171 57.251 41.223 1.00 85.81 11 VAL D N 1
ATOM 2932 C CA . VAL D 1 11 ? 61.647 58.390 40.450 1.00 86.80 11 VAL D CA 1
ATOM 2933 C C . VAL D 1 11 ? 60.262 58.090 39.861 1.00 88.53 11 VAL D C 1
ATOM 2934 O O . VAL D 1 11 ? 59.335 58.896 40.003 1.00 87.64 11 VAL D O 1
ATOM 2938 N N . LYS D 1 12 ? 60.135 56.931 39.210 1.00 87.90 12 LYS D N 1
ATOM 2939 C CA . LYS D 1 12 ? 58.853 56.463 38.663 1.00 89.61 12 LYS D CA 1
ATOM 2940 C C . LYS D 1 12 ? 57.742 56.472 39.720 1.00 89.19 12 LYS D C 1
ATOM 2941 O O . LYS D 1 12 ? 56.647 56.985 39.471 1.00 90.69 12 LYS D O 1
ATOM 2947 N N . VAL D 1 13 ? 58.040 55.912 40.893 1.00 84.50 13 VAL D N 1
ATOM 2948 C CA . VAL D 1 13 ? 57.107 55.891 42.020 1.00 83.01 13 VAL D CA 1
ATOM 2949 C C . VAL D 1 13 ? 56.786 57.300 42.542 1.00 85.76 13 VAL D C 1
ATOM 2950 O O . VAL D 1 13 ? 55.640 57.593 42.897 1.00 88.20 13 VAL D O 1
ATOM 2954 N N . LEU D 1 14 ? 57.798 58.161 42.606 1.00 88.48 14 LEU D N 1
ATOM 2955 C CA . LEU D 1 14 ? 57.614 59.545 43.071 1.00 90.52 14 LEU D CA 1
ATOM 2956 C C . LEU D 1 14 ? 56.725 60.312 42.084 1.00 89.51 14 LEU D C 1
ATOM 2957 O O . LEU D 1 14 ? 55.818 61.048 42.485 1.00 83.14 14 LEU D O 1
ATOM 2962 N N . GLN D 1 15 ? 56.998 60.121 40.793 1.00 91.14 15 GLN D N 1
ATOM 2963 C CA . GLN D 1 15 ? 56.240 60.765 39.721 1.00 91.02 15 GLN D CA 1
ATOM 2964 C C . GLN D 1 15 ? 54.775 60.313 39.697 1.00 90.62 15 GLN D C 1
ATOM 2965 O O . GLN D 1 15 ? 53.879 61.126 39.464 1.00 92.83 15 GLN D O 1
ATOM 2971 N N . SER D 1 16 ? 54.535 59.024 39.930 1.00 89.63 16 SER D N 1
ATOM 2972 C CA . SER D 1 16 ? 53.168 58.493 39.990 1.00 88.30 16 SER D CA 1
ATOM 2973 C C . SER D 1 16 ? 52.401 59.087 41.168 1.00 86.70 16 SER D C 1
ATOM 2974 O O . SER D 1 16 ? 51.213 59.395 41.045 1.00 78.50 16 SER D O 1
ATOM 2977 N N . TYR D 1 17 ? 53.089 59.238 42.302 1.00 90.72 17 TYR D N 1
ATOM 2978 C CA . TYR D 1 17 ? 52.496 59.828 43.501 1.00 92.02 17 TYR D CA 1
ATOM 2979 C C . TYR D 1 17 ? 52.152 61.299 43.296 1.00 90.48 17 TYR D C 1
ATOM 2980 O O . TYR D 1 17 ? 51.107 61.762 43.754 1.00 94.00 17 TYR D O 1
ATOM 2989 N N . LEU D 1 18 ? 53.028 62.029 42.618 1.00 88.85 18 LEU D N 1
ATOM 2990 C CA . LEU D 1 18 ? 52.778 63.443 42.344 1.00 91.94 18 LEU D CA 1
ATOM 2991 C C . LEU D 1 18 ? 51.600 63.655 41.374 1.00 92.88 18 LEU D C 1
ATOM 2992 O O . LEU D 1 18 ? 50.941 64.696 41.438 1.00 92.79 18 LEU D O 1
ATOM 2997 N N . THR D 1 19 ? 51.320 62.679 40.502 1.00 91.51 19 THR D N 1
ATOM 2998 C CA . THR D 1 19 ? 50.162 62.776 39.597 1.00 92.97 19 THR D CA 1
ATOM 2999 C C . THR D 1 19 ? 48.871 62.636 40.402 1.00 90.92 19 THR D C 1
ATOM 3000 O O . THR D 1 19 ? 47.966 63.463 40.273 1.00 91.61 19 THR D O 1
ATOM 3004 N N . TYR D 1 20 ? 48.798 61.589 41.228 1.00 88.59 20 TYR D N 1
ATOM 3005 C CA . TYR D 1 20 ? 47.670 61.382 42.156 1.00 87.23 20 TYR D CA 1
ATOM 3006 C C . TYR D 1 20 ? 47.333 62.677 42.885 1.00 85.96 20 TYR D C 1
ATOM 3007 O O . TYR D 1 20 ? 46.158 63.048 42.996 1.00 88.08 20 TYR D O 1
ATOM 3016 N N . GLN D 1 21 ? 48.367 63.361 43.369 1.00 83.23 21 GLN D N 1
ATOM 3017 C CA . GLN D 1 21 ? 48.180 64.625 44.065 1.00 85.83 21 GLN D CA 1
ATOM 3018 C C . GLN D 1 21 ? 47.558 65.666 43.136 1.00 86.36 21 GLN D C 1
ATOM 3019 O O . GLN D 1 21 ? 46.593 66.337 43.511 1.00 83.92 21 GLN D O 1
ATOM 3025 N N . ALA D 1 22 ? 48.104 65.778 41.926 1.00 88.08 22 ALA D N 1
ATOM 3026 C CA . ALA D 1 22 ? 47.559 66.678 40.908 1.00 88.95 22 ALA D CA 1
ATOM 3027 C C . ALA D 1 22 ? 46.066 66.430 40.720 1.00 89.11 22 ALA D C 1
ATOM 3028 O O . ALA D 1 22 ? 45.272 67.367 40.738 1.00 90.98 22 ALA D O 1
ATOM 3030 N N . VAL D 1 23 ? 45.690 65.164 40.559 1.00 89.44 23 VAL D N 1
ATOM 3031 C CA . VAL D 1 23 ? 44.283 64.791 40.407 1.00 90.69 23 VAL D CA 1
ATOM 3032 C C . VAL D 1 23 ? 43.463 65.179 41.652 1.00 90.24 23 VAL D C 1
ATOM 3033 O O . VAL D 1 23 ? 42.409 65.804 41.515 1.00 89.59 23 VAL D O 1
ATOM 3037 N N . LEU D 1 24 ? 43.955 64.834 42.847 1.00 90.82 24 LEU D N 1
ATOM 3038 C CA . LEU D 1 24 ? 43.266 65.180 44.110 1.00 92.49 24 LEU D CA 1
ATOM 3039 C C . LEU D 1 24 ? 43.026 66.690 44.260 1.00 92.26 24 LEU D C 1
ATOM 3040 O O . LEU D 1 24 ? 41.948 67.112 44.687 1.00 90.78 24 LEU D O 1
ATOM 3045 N N . ARG D 1 25 ? 44.032 67.494 43.919 1.00 92.15 25 ARG D N 1
ATOM 3046 C CA . ARG D 1 25 ? 43.892 68.953 43.941 1.00 91.10 25 ARG D CA 1
ATOM 3047 C C . ARG D 1 25 ? 42.916 69.433 42.867 1.00 87.64 25 ARG D C 1
ATOM 3048 O O . ARG D 1 25 ? 42.126 70.344 43.116 1.00 86.85 25 ARG D O 1
ATOM 3056 N N . ILE D 1 26 ? 42.982 68.832 41.679 1.00 84.25 26 ILE D N 1
ATOM 3057 C CA . ILE D 1 26 ? 42.093 69.208 40.573 1.00 84.28 26 ILE D CA 1
ATOM 3058 C C . ILE D 1 26 ? 40.617 68.936 40.923 1.00 84.06 26 ILE D C 1
ATOM 3059 O O . ILE D 1 26 ? 39.735 69.676 40.489 1.00 83.05 26 ILE D O 1
ATOM 3064 N N . GLN D 1 27 ? 40.357 67.903 41.725 1.00 85.03 27 GLN D N 1
ATOM 3065 C CA . GLN D 1 27 ? 39.003 67.648 42.250 1.00 87.27 27 GLN D CA 1
ATOM 3066 C C . GLN D 1 27 ? 38.554 68.708 43.264 1.00 86.53 27 GLN D C 1
ATOM 3067 O O . GLN D 1 27 ? 37.394 69.122 43.249 1.00 85.43 27 GLN D O 1
ATOM 3073 N N . SER D 1 28 ? 39.468 69.125 44.146 1.00 86.98 28 SER D N 1
ATOM 3074 C CA . SER D 1 28 ? 39.183 70.151 45.168 1.00 87.98 28 SER D CA 1
ATOM 3075 C C . SER D 1 28 ? 38.752 71.500 44.573 1.00 89.09 28 SER D C 1
ATOM 3076 O O . SER D 1 28 ? 37.932 72.216 45.164 1.00 88.84 28 SER D O 1
ATOM 3079 N N . GLU D 1 29 ? 39.313 71.843 43.413 1.00 89.29 29 GLU D N 1
ATOM 3080 C CA . GLU D 1 29 ? 38.969 73.097 42.726 1.00 89.40 29 GLU D CA 1
ATOM 3081 C C . GLU D 1 29 ? 37.950 72.904 41.588 1.00 87.71 29 GLU D C 1
ATOM 3082 O O . GLU D 1 29 ? 37.391 73.884 41.090 1.00 88.45 29 GLU D O 1
ATOM 3088 N N . LEU D 1 30 ? 37.709 71.651 41.191 1.00 86.02 30 LEU D N 1
ATOM 3089 C CA . LEU D 1 30 ? 36.562 71.316 40.337 1.00 85.65 30 LEU D CA 1
ATOM 3090 C C . LEU D 1 30 ? 35.288 71.205 41.183 1.00 87.23 30 LEU D C 1
ATOM 3091 O O . LEU D 1 30 ? 34.184 71.362 40.665 1.00 87.42 30 LEU D O 1
ATOM 3096 N N . GLY D 1 31 ? 35.446 70.931 42.479 1.00 89.10 31 GLY D N 1
ATOM 3097 C CA . GLY D 1 31 ? 34.317 70.859 43.409 1.00 89.22 31 GLY D CA 1
ATOM 3098 C C . GLY D 1 31 ? 33.572 72.177 43.548 1.00 89.89 31 GLY D C 1
ATOM 3099 O O . GLY D 1 31 ? 32.372 72.187 43.824 1.00 88.41 31 GLY D O 1
ATOM 3100 N N . GLU D 1 32 ? 34.288 73.286 43.358 1.00 91.68 32 GLU D N 1
ATOM 3101 C CA . GLU D 1 32 ? 33.696 74.624 43.403 1.00 92.55 32 GLU D CA 1
ATOM 3102 C C . GLU D 1 32 ? 33.230 75.109 42.028 1.00 91.92 32 GLU D C 1
ATOM 3103 O O . GLU D 1 32 ? 32.112 75.613 41.894 1.00 92.99 32 GLU D O 1
ATOM 3109 N N . THR D 1 33 ? 34.084 74.960 41.014 1.00 90.77 33 THR D N 1
ATOM 3110 C CA . THR D 1 33 ? 33.808 75.510 39.679 1.00 89.83 33 THR D CA 1
ATOM 3111 C C . THR D 1 33 ? 32.777 74.703 38.882 1.00 90.16 33 THR D C 1
ATOM 3112 O O . THR D 1 33 ? 31.801 75.265 38.379 1.00 88.54 33 THR D O 1
ATOM 3116 N N . ASN D 1 34 ? 32.999 73.393 38.774 1.00 90.70 34 ASN D N 1
ATOM 3117 C CA . ASN D 1 34 ? 32.149 72.513 37.963 1.00 92.19 34 ASN D CA 1
ATOM 3118 C C . ASN D 1 34 ? 31.944 71.152 38.650 1.00 93.72 34 ASN D C 1
ATOM 3119 O O . ASN D 1 34 ? 32.657 70.191 38.348 1.00 94.00 34 ASN D O 1
ATOM 3124 N N . PRO D 1 35 ? 30.981 71.072 39.598 1.00 95.23 35 PRO D N 1
ATOM 3125 C CA . PRO D 1 35 ? 30.693 69.824 40.324 1.00 95.53 35 PRO D CA 1
ATOM 3126 C C . PRO D 1 35 ? 30.427 68.595 39.439 1.00 96.49 35 PRO D C 1
ATOM 3127 O O . PRO D 1 35 ? 30.918 67.513 39.767 1.00 95.75 35 PRO D O 1
ATOM 3131 N N . PRO D 1 36 ? 29.650 68.742 38.340 1.00 97.52 36 PRO D N 1
ATOM 3132 C CA . PRO D 1 36 ? 29.513 67.614 37.405 1.00 97.99 36 PRO D CA 1
ATOM 3133 C C . PRO D 1 36 ? 30.835 66.902 37.067 1.00 98.60 36 PRO D C 1
ATOM 3134 O O . PRO D 1 36 ? 30.882 65.670 37.058 1.00 97.82 36 PRO D O 1
ATOM 3138 N N . GLN D 1 37 ? 31.887 67.678 36.802 1.00 99.53 37 GLN D N 1
ATOM 3139 C CA . GLN D 1 37 ? 33.214 67.129 36.479 1.00 99.02 37 GLN D CA 1
ATOM 3140 C C . GLN D 1 37 ? 33.994 66.664 37.717 1.00 97.90 37 GLN D C 1
ATOM 3141 O O . GLN D 1 37 ? 34.864 65.798 37.610 1.00 97.01 37 GLN D O 1
ATOM 3147 N N . ALA D 1 38 ? 33.699 67.246 38.878 1.00 97.03 38 ALA D N 1
ATOM 3148 C CA . ALA D 1 38 ? 34.302 66.801 40.137 1.00 96.61 38 ALA D CA 1
ATOM 3149 C C . ALA D 1 38 ? 33.854 65.376 40.459 1.00 96.52 38 ALA D C 1
ATOM 3150 O O . ALA D 1 38 ? 34.644 64.562 40.940 1.00 94.35 38 ALA D O 1
ATOM 3152 N N . ILE D 1 39 ? 32.583 65.088 40.178 1.00 97.57 39 ILE D N 1
ATOM 3153 C CA . ILE D 1 39 ? 32.004 63.766 40.408 1.00 98.13 39 ILE D CA 1
ATOM 3154 C C . ILE D 1 39 ? 32.437 62.769 39.319 1.00 97.69 39 ILE D C 1
ATOM 3155 O O . ILE D 1 39 ? 32.702 61.606 39.621 1.00 97.72 39 ILE D O 1
ATOM 3160 N N . TRP D 1 40 ? 32.519 63.223 38.066 1.00 96.63 40 TRP D N 1
ATOM 3161 C CA . TRP D 1 40 ? 32.954 62.361 36.959 1.00 96.64 40 TRP D CA 1
ATOM 3162 C C . TRP D 1 40 ? 34.405 61.914 37.131 1.00 94.38 40 TRP D C 1
ATOM 3163 O O . TRP D 1 40 ? 34.731 60.750 36.896 1.00 92.50 40 TRP D O 1
ATOM 3174 N N . LEU D 1 41 ? 35.272 62.853 37.509 1.00 93.93 41 LEU D N 1
ATOM 3175 C CA . LEU D 1 41 ? 36.690 62.561 37.730 1.00 94.05 41 LEU D CA 1
ATOM 3176 C C . LEU D 1 41 ? 36.858 61.615 38.908 1.00 92.01 41 LEU D C 1
ATOM 3177 O O . LEU D 1 41 ? 37.784 60.802 38.932 1.00 90.70 41 LEU D O 1
ATOM 3182 N N . ASN D 1 42 ? 35.960 61.738 39.881 1.00 90.91 42 ASN D N 1
ATOM 3183 C CA . ASN D 1 42 ? 35.930 60.847 41.031 1.00 90.37 42 ASN D CA 1
ATOM 3184 C C . ASN D 1 42 ? 35.568 59.424 40.602 1.00 90.79 42 ASN D C 1
ATOM 3185 O O . ASN D 1 42 ? 36.198 58.464 41.039 1.00 90.74 42 ASN D O 1
ATOM 3190 N N . GLN D 1 43 ? 34.561 59.299 39.739 1.00 92.91 43 GLN D N 1
ATOM 3191 C CA . GLN D 1 43 ? 34.143 57.997 39.203 1.00 94.52 43 GLN D CA 1
ATOM 3192 C C . GLN D 1 43 ? 35.243 57.336 38.362 1.00 94.29 43 GLN D C 1
ATOM 3193 O O . GLN D 1 43 ? 35.425 56.116 38.421 1.00 95.13 43 GLN D O 1
ATOM 3199 N N . TYR D 1 44 ? 35.966 58.138 37.581 1.00 92.92 44 TYR D N 1
ATOM 3200 C CA . TYR D 1 44 ? 37.054 57.628 36.742 1.00 93.51 44 TYR D CA 1
ATOM 3201 C C . TYR D 1 44 ? 38.151 56.983 37.595 1.00 92.95 44 TYR D C 1
ATOM 3202 O O . TYR D 1 44 ? 38.622 55.896 37.269 1.00 89.72 44 TYR D O 1
ATOM 3211 N N . LEU D 1 45 ? 38.530 57.649 38.689 1.00 94.29 45 LEU D N 1
ATOM 3212 C CA . LEU D 1 45 ? 39.491 57.099 39.668 1.00 94.79 45 LEU D CA 1
ATOM 3213 C C . LEU D 1 45 ? 39.063 55.763 40.288 1.00 93.16 45 LEU D C 1
ATOM 3214 O O . LEU D 1 45 ? 39.915 54.954 40.669 1.00 94.00 45 LEU D O 1
ATOM 3219 N N . ALA D 1 46 ? 37.755 55.553 40.418 1.00 91.29 46 ALA D N 1
ATOM 3220 C CA . ALA D 1 46 ? 37.215 54.325 41.007 1.00 91.76 46 ALA D CA 1
ATOM 3221 C C . ALA D 1 46 ? 37.524 53.094 40.164 1.00 93.67 46 ALA D C 1
ATOM 3222 O O . ALA D 1 46 ? 37.850 52.037 40.698 1.00 96.72 46 ALA D O 1
ATOM 3224 N N . SER D 1 47 ? 37.412 53.238 38.846 1.00 96.72 47 SER D N 1
ATOM 3225 C CA . SER D 1 47 ? 37.600 52.121 37.924 1.00 96.64 47 SER D CA 1
ATOM 3226 C C . SER D 1 47 ? 38.914 52.184 37.130 1.00 95.80 47 SER D C 1
ATOM 3227 O O . SER D 1 47 ? 39.191 51.281 36.340 1.00 96.97 47 SER D O 1
ATOM 3230 N N . HIS D 1 48 ? 39.717 53.230 37.336 1.00 94.44 48 HIS D N 1
ATOM 3231 C CA . HIS D 1 48 ? 40.992 53.383 36.619 1.00 94.20 48 HIS D CA 1
ATOM 3232 C C . HIS D 1 48 ? 42.160 53.586 37.580 1.00 95.89 48 HIS D C 1
ATOM 3233 O O . HIS D 1 48 ? 42.200 54.559 38.348 1.00 93.68 48 HIS D O 1
ATOM 3240 N N . SER D 1 49 ? 43.108 52.652 37.525 1.00 97.50 49 SER D N 1
ATOM 3241 C CA . SER D 1 49 ? 44.277 52.675 38.398 1.00 97.96 49 SER D CA 1
ATOM 3242 C C . SER D 1 49 ? 45.157 53.889 38.115 1.00 102.72 49 SER D C 1
ATOM 3243 O O . SER D 1 49 ? 45.522 54.151 36.957 1.00 98.67 49 SER D O 1
ATOM 3246 N N . ILE D 1 50 ? 45.490 54.616 39.184 1.00 107.67 50 ILE D N 1
ATOM 3247 C CA . ILE D 1 50 ? 46.410 55.754 39.116 1.00 111.01 50 ILE D CA 1
ATOM 3248 C C . ILE D 1 50 ? 47.780 55.387 39.718 1.00 110.84 50 ILE D C 1
ATOM 3249 O O . ILE D 1 50 ? 48.656 56.244 39.861 1.00 113.45 50 ILE D O 1
ATOM 3254 N N . GLN D 1 51 ? 47.967 54.108 40.047 1.00 110.45 51 GLN D N 1
ATOM 3255 C CA . GLN D 1 51 ? 49.225 53.629 40.633 1.00 110.80 51 GLN D CA 1
ATOM 3256 C C . GLN D 1 51 ? 50.417 53.734 39.665 1.00 107.97 51 GLN D C 1
ATOM 3257 O O . GLN D 1 51 ? 51.565 53.802 40.107 1.00 106.57 51 GLN D O 1
ATOM 3263 N N . ASN D 1 52 ? 50.143 53.732 38.359 1.00 104.47 52 ASN D N 1
ATOM 3264 C CA . ASN D 1 52 ? 51.136 54.112 37.352 1.00 103.46 52 ASN D CA 1
ATOM 3265 C C . ASN D 1 52 ? 50.691 55.449 36.765 1.00 103.41 52 ASN D C 1
ATOM 3266 O O . ASN D 1 52 ? 49.685 55.519 36.052 1.00 103.89 52 ASN D O 1
ATOM 3271 N N . GLY D 1 53 ? 51.443 56.504 37.075 1.00 101.97 53 GLY D N 1
ATOM 3272 C CA . GLY D 1 53 ? 51.098 57.864 36.665 1.00 101.20 53 GLY D CA 1
ATOM 3273 C C . GLY D 1 53 ? 50.993 58.082 35.166 1.00 99.43 53 GLY D C 1
ATOM 3274 O O . GLY D 1 53 ? 50.147 58.852 34.714 1.00 101.23 53 GLY D O 1
ATOM 3275 N N . GLU D 1 54 ? 51.841 57.397 34.401 1.00 97.67 54 GLU D N 1
ATOM 3276 C CA . GLU D 1 54 ? 51.902 57.563 32.940 1.00 97.28 54 GLU D CA 1
ATOM 3277 C C . GLU D 1 54 ? 50.758 56.843 32.215 1.00 96.13 54 GLU D C 1
ATOM 3278 O O . GLU D 1 54 ? 50.130 57.408 31.317 1.00 96.63 54 GLU D O 1
ATOM 3284 N N . THR D 1 55 ? 50.510 55.595 32.604 1.00 95.55 55 THR D N 1
ATOM 3285 C CA . THR D 1 55 ? 49.427 54.778 32.037 1.00 95.50 55 THR D CA 1
ATOM 3286 C C . THR D 1 55 ? 48.030 55.358 32.316 1.00 95.70 55 THR D C 1
ATOM 3287 O O . THR D 1 55 ? 47.120 55.224 31.488 1.00 94.65 55 THR D O 1
ATOM 3291 N N . PHE D 1 56 ? 47.871 55.991 33.479 1.00 93.30 56 PHE D N 1
ATOM 3292 C CA . PHE D 1 56 ? 46.630 56.679 33.839 1.00 91.76 56 PHE D CA 1
ATOM 3293 C C . PHE D 1 56 ? 46.343 57.830 32.872 1.00 91.39 56 PHE D C 1
ATOM 3294 O O . PHE D 1 56 ? 45.245 57.926 32.322 1.00 88.82 56 PHE D O 1
ATOM 3302 N N . LEU D 1 57 ? 47.344 58.689 32.674 1.00 92.05 57 LEU D N 1
ATOM 3303 C CA . LEU D 1 57 ? 47.226 59.859 31.799 1.00 91.67 57 LEU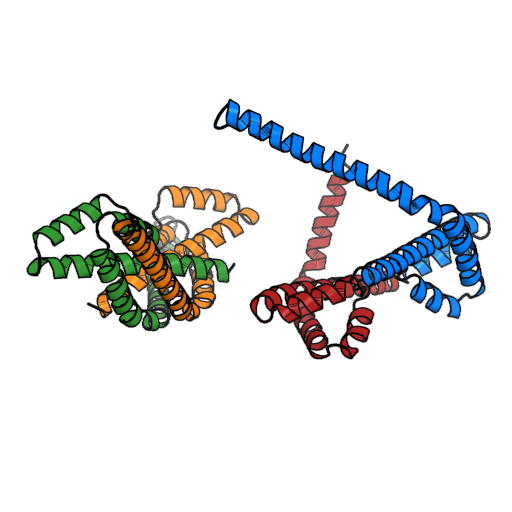 D CA 1
ATOM 3304 C C . LEU D 1 57 ? 47.132 59.471 30.325 1.00 90.87 57 LEU D C 1
ATOM 3305 O O . LEU D 1 57 ? 46.454 60.151 29.557 1.00 92.08 57 LEU D O 1
ATOM 3310 N N . THR D 1 58 ? 47.811 58.393 29.930 1.00 90.61 58 THR D N 1
ATOM 3311 C CA . THR D 1 58 ? 47.757 57.918 28.544 1.00 91.93 58 THR D CA 1
ATOM 3312 C C . THR D 1 58 ? 46.343 57.456 28.178 1.00 93.48 58 THR D C 1
ATOM 3313 O O . THR D 1 58 ? 45.855 57.748 27.084 1.00 93.86 58 THR D O 1
ATOM 3317 N N . GLU D 1 59 ? 45.687 56.752 29.099 1.00 96.36 59 GLU D N 1
ATOM 3318 C CA . GLU D 1 59 ? 44.329 56.253 28.870 1.00 97.86 59 GLU D CA 1
ATOM 3319 C C . GLU D 1 59 ? 43.264 57.343 29.035 1.00 98.06 59 GLU D C 1
ATOM 3320 O O . GLU D 1 59 ? 42.223 57.290 28.376 1.00 99.13 59 GLU D O 1
ATOM 3326 N N . LEU D 1 60 ? 43.524 58.325 29.899 1.00 96.89 60 LEU D N 1
ATOM 3327 C CA . LEU D 1 60 ? 42.570 59.419 30.151 1.00 98.39 60 LEU D CA 1
ATOM 3328 C C . LEU D 1 60 ? 42.347 60.304 28.913 1.00 99.15 60 LEU D C 1
ATOM 3329 O O . LEU D 1 60 ? 41.214 60.706 28.634 1.00 97.28 60 LEU D O 1
ATOM 3334 N N . LEU D 1 61 ? 43.416 60.582 28.162 1.00 102.04 61 LEU D N 1
ATOM 3335 C CA . LEU D 1 61 ? 43.339 61.475 26.989 1.00 102.50 61 LEU D CA 1
ATOM 3336 C C . LEU D 1 61 ? 42.551 60.912 25.791 1.00 104.63 61 LEU D C 1
ATOM 3337 O O . LEU D 1 61 ? 42.634 61.447 24.682 1.00 105.16 61 LEU D O 1
ATOM 3342 N N . ASP D 1 62 ? 41.803 59.831 26.016 1.00 106.66 62 ASP D N 1
ATOM 3343 C CA . ASP D 1 62 ? 40.831 59.332 25.042 1.00 109.37 62 ASP D CA 1
ATOM 3344 C C . ASP D 1 62 ? 39.425 59.836 25.376 1.00 109.16 62 ASP D C 1
ATOM 3345 O O . ASP D 1 62 ? 38.620 60.082 24.476 1.00 109.08 62 ASP D O 1
ATOM 3350 N N . GLU D 1 63 ? 39.143 59.997 26.668 1.00 109.37 63 GLU D N 1
ATOM 3351 C CA . GLU D 1 63 ? 37.831 60.445 27.129 1.00 108.79 63 GLU D CA 1
ATOM 3352 C C . GLU D 1 63 ? 37.819 61.957 27.401 1.00 109.04 63 GLU D C 1
ATOM 3353 O O . GLU D 1 63 ? 36.899 62.658 26.970 1.00 109.04 63 GLU D O 1
ATOM 3359 N N . ASN D 1 64 ? 38.845 62.451 28.096 1.00 107.88 64 ASN D N 1
ATOM 3360 C CA . ASN D 1 64 ? 38.967 63.878 28.427 1.00 107.06 64 ASN D CA 1
ATOM 3361 C C . ASN D 1 64 ? 40.413 64.352 28.241 1.00 106.33 64 ASN D C 1
ATOM 3362 O O . ASN D 1 64 ? 41.302 63.968 29.003 1.00 108.03 64 ASN D O 1
ATOM 3367 N N . LYS D 1 65 ? 40.637 65.194 27.234 1.00 104.72 65 LYS D N 1
ATOM 3368 C CA . LYS D 1 65 ? 41.988 65.640 26.871 1.00 104.07 65 LYS D CA 1
ATOM 3369 C C . LYS D 1 65 ? 42.451 66.928 27.575 1.00 103.91 65 LYS D C 1
ATOM 3370 O O . LYS D 1 65 ? 43.649 67.217 27.592 1.00 103.52 65 LYS D O 1
ATOM 3376 N N . GLU D 1 66 ? 41.522 67.690 28.157 1.00 103.37 66 GLU D N 1
ATOM 3377 C CA . GLU D 1 66 ? 41.883 68.932 28.870 1.00 102.88 66 GLU D CA 1
ATOM 3378 C C . GLU D 1 66 ? 42.184 68.715 30.363 1.00 103.24 66 GLU D C 1
ATOM 3379 O O . GLU D 1 66 ? 42.885 69.527 30.970 1.00 103.39 66 GLU D O 1
ATOM 3385 N N . LEU D 1 67 ? 41.661 67.635 30.948 1.00 102.19 67 LEU D N 1
ATOM 3386 C CA . LEU D 1 67 ? 42.057 67.230 32.304 1.00 101.49 67 LEU D CA 1
ATOM 3387 C C . LEU D 1 67 ? 43.494 66.723 32.289 1.00 99.14 67 LEU D C 1
ATOM 3388 O O . LEU D 1 67 ? 44.277 67.035 33.182 1.00 97.03 67 LEU D O 1
ATOM 3393 N N . VAL D 1 68 ? 43.826 65.936 31.266 1.00 99.26 68 VAL D N 1
ATOM 3394 C CA . VAL D 1 68 ? 45.194 65.453 31.049 1.00 99.67 68 VAL D CA 1
ATOM 3395 C C . VAL D 1 68 ? 46.189 66.619 30.958 1.00 99.62 68 VAL D C 1
ATOM 3396 O O . VAL D 1 68 ? 47.301 66.533 31.483 1.00 100.59 68 VAL D O 1
ATOM 3400 N N . LEU D 1 69 ? 45.772 67.702 30.298 1.00 98.46 69 LEU D N 1
ATOM 3401 C CA . LEU D 1 69 ? 46.594 68.906 30.147 1.00 96.92 69 LEU D CA 1
ATOM 3402 C C . LEU D 1 69 ? 46.741 69.663 31.473 1.00 94.05 69 LEU D C 1
ATOM 3403 O O . LEU D 1 69 ? 47.818 70.173 31.781 1.00 91.44 69 LEU D O 1
ATOM 3408 N N . ARG D 1 70 ? 45.657 69.733 32.246 1.00 94.22 70 ARG D N 1
ATOM 3409 C CA . ARG D 1 70 ? 45.679 70.369 33.573 1.00 96.16 70 ARG D CA 1
ATOM 3410 C C . ARG D 1 70 ? 46.500 69.584 34.594 1.00 92.75 70 ARG D C 1
ATOM 3411 O O . ARG D 1 70 ? 47.234 70.180 35.380 1.00 91.78 70 ARG D O 1
ATOM 3419 N N . ILE D 1 71 ? 46.355 68.259 34.593 1.00 90.18 71 ILE D N 1
ATOM 3420 C CA . ILE D 1 71 ? 47.124 67.385 35.491 1.00 90.00 71 ILE D CA 1
ATOM 3421 C C . ILE D 1 71 ? 48.616 67.633 35.318 1.00 88.92 71 ILE D C 1
ATOM 3422 O O . ILE D 1 71 ? 49.349 67.757 36.298 1.00 85.85 71 ILE D O 1
ATOM 3427 N N . LEU D 1 72 ? 49.053 67.695 34.064 1.00 89.06 72 LEU D N 1
ATOM 3428 C CA . LEU D 1 72 ? 50.446 67.973 33.750 1.00 90.89 72 LEU D CA 1
ATOM 3429 C C . LEU D 1 72 ? 50.844 69.325 34.333 1.00 93.01 72 LEU D C 1
ATOM 3430 O O . LEU D 1 72 ? 51.830 69.419 35.061 1.00 93.90 72 LEU D O 1
ATOM 3435 N N . ALA D 1 73 ? 50.054 70.356 34.032 1.00 95.24 73 ALA D N 1
ATOM 3436 C CA . ALA D 1 73 ? 50.325 71.723 34.500 1.00 96.77 73 ALA D CA 1
ATOM 3437 C C . ALA D 1 73 ? 50.242 71.860 36.024 1.00 98.63 73 ALA D C 1
ATOM 3438 O O . ALA D 1 73 ? 50.980 72.652 36.613 1.00 99.73 73 ALA D O 1
ATOM 3440 N N . VAL D 1 74 ? 49.347 71.096 36.652 1.00 100.23 74 VAL D N 1
ATOM 3441 C CA . VAL D 1 74 ? 49.179 71.123 38.111 1.00 101.81 74 VAL D CA 1
ATOM 3442 C C . VAL D 1 74 ? 50.252 70.289 38.827 1.00 103.06 74 VAL D C 1
ATOM 3443 O O . VAL D 1 74 ? 50.693 70.649 39.921 1.00 104.22 74 VAL D O 1
ATOM 3447 N N . ARG D 1 75 ? 50.668 69.184 38.211 1.00 103.68 75 ARG D N 1
ATOM 3448 C CA . ARG D 1 75 ? 51.715 68.324 38.774 1.00 104.37 75 ARG D CA 1
ATOM 3449 C C . ARG D 1 75 ? 53.063 69.041 38.837 1.00 102.46 75 ARG D C 1
ATOM 3450 O O . ARG D 1 75 ? 53.820 68.857 39.792 1.00 99.84 75 ARG D O 1
ATOM 3458 N N . GLU D 1 76 ? 53.361 69.837 37.809 1.00 102.90 76 GLU D N 1
ATOM 3459 C CA . GLU D 1 76 ? 54.577 70.657 37.777 1.00 102.77 76 GLU D CA 1
ATOM 3460 C C . GLU D 1 76 ? 54.614 71.609 38.970 1.00 101.36 76 GLU D C 1
ATOM 3461 O O . GLU D 1 76 ? 55.636 71.733 39.645 1.00 99.39 76 GLU D O 1
ATOM 3467 N N . ASP D 1 77 ? 53.485 72.267 39.223 1.00 101.09 77 ASP D N 1
ATOM 3468 C CA . ASP D 1 77 ? 53.365 73.231 40.318 1.00 101.42 77 ASP D CA 1
ATOM 3469 C C . ASP D 1 77 ? 53.614 72.550 41.661 1.00 99.03 77 ASP D C 1
ATOM 3470 O O . ASP D 1 77 ? 54.324 73.083 42.518 1.00 97.60 77 ASP D O 1
ATOM 3475 N N . ILE D 1 78 ? 53.029 71.368 41.829 1.00 97.37 78 ILE D N 1
ATOM 3476 C CA . ILE D 1 78 ? 53.238 70.570 43.030 1.00 97.15 78 ILE D CA 1
ATOM 3477 C C . ILE D 1 78 ? 54.700 70.122 43.111 1.00 95.42 78 ILE D C 1
ATOM 3478 O O . ILE D 1 78 ? 55.330 70.243 44.161 1.00 95.99 78 ILE D O 1
ATOM 3483 N N . ALA D 1 79 ? 55.236 69.629 41.995 1.00 94.57 79 ALA D N 1
ATOM 3484 C CA . ALA D 1 79 ? 56.603 69.101 41.948 1.00 93.57 79 ALA D CA 1
ATOM 3485 C C . ALA D 1 79 ? 57.657 70.168 42.258 1.00 93.88 79 ALA D C 1
ATOM 3486 O O . ALA D 1 79 ? 58.423 70.020 43.210 1.00 93.82 79 ALA D O 1
ATOM 3488 N N . GLU D 1 80 ? 57.681 71.242 41.467 1.00 93.57 80 GLU D N 1
ATOM 3489 C CA . GLU D 1 80 ? 58.651 72.340 41.659 1.00 94.50 80 GLU D CA 1
ATOM 3490 C C . GLU D 1 80 ? 58.688 72.812 43.118 1.00 93.34 80 GLU D C 1
ATOM 3491 O O . GLU D 1 80 ? 59.753 73.110 43.662 1.00 91.90 80 GLU D O 1
ATOM 3497 N N . SER D 1 81 ? 57.512 72.865 43.737 1.00 91.88 81 SER D N 1
ATOM 3498 C CA . SER D 1 81 ? 57.371 73.236 45.140 1.00 90.62 81 SER D CA 1
ATOM 3499 C C . SER D 1 81 ? 57.967 72.213 46.116 1.00 90.20 81 SER D C 1
ATOM 3500 O O . SER D 1 81 ? 58.607 72.588 47.098 1.00 89.50 81 SER D O 1
ATOM 3503 N N . VAL D 1 82 ? 57.752 70.930 45.840 1.00 89.19 82 VAL D N 1
ATOM 3504 C CA . VAL D 1 82 ? 58.088 69.858 46.783 1.00 89.79 82 VAL D CA 1
ATOM 3505 C C . VAL D 1 82 ? 59.476 69.237 46.599 1.00 90.96 82 VAL D C 1
ATOM 3506 O O . VAL D 1 82 ? 60.163 68.963 47.583 1.00 91.88 82 VAL D O 1
ATOM 3510 N N . LEU D 1 83 ? 59.878 69.022 45.348 1.00 92.26 83 LEU D N 1
ATOM 3511 C CA . LEU D 1 83 ? 61.070 68.213 45.026 1.00 93.72 83 LEU D CA 1
ATOM 3512 C C . LEU D 1 83 ? 62.390 68.648 45.694 1.00 94.41 83 LEU D C 1
ATOM 3513 O O . LEU D 1 83 ? 63.155 67.794 46.149 1.00 96.02 83 LEU D O 1
ATOM 3518 N N . ASP D 1 84 ? 62.658 69.953 45.752 1.00 92.39 84 ASP D N 1
ATOM 3519 C CA . ASP D 1 84 ? 63.896 70.456 46.375 1.00 91.88 84 ASP D CA 1
ATOM 3520 C C . ASP D 1 84 ? 63.989 70.176 47.882 1.00 91.35 84 ASP D C 1
ATOM 3521 O O . ASP D 1 84 ? 65.091 70.079 48.427 1.00 89.46 84 ASP D O 1
ATOM 3526 N N . PHE D 1 85 ? 62.839 70.048 48.544 1.00 91.71 85 PHE D N 1
ATOM 3527 C CA . PHE D 1 85 ? 62.789 69.784 49.989 1.00 91.24 85 PHE D CA 1
ATOM 3528 C C . PHE D 1 85 ? 62.842 68.294 50.360 1.00 90.92 85 PHE D C 1
ATOM 3529 O O . PHE D 1 85 ? 63.200 67.960 51.493 1.00 87.98 85 PHE D O 1
ATOM 3537 N N . LEU D 1 86 ? 62.506 67.413 49.411 1.00 91.35 86 LEU D N 1
ATOM 3538 C CA . LEU D 1 86 ? 62.421 65.958 49.661 1.00 91.67 86 LEU D CA 1
ATOM 3539 C C . LEU D 1 86 ? 63.680 65.300 50.257 1.00 91.74 86 LEU D C 1
ATOM 3540 O O . LEU D 1 86 ? 63.559 64.445 51.137 1.00 89.80 86 LEU D O 1
ATOM 3545 N N . PRO D 1 87 ? 64.884 65.663 49.763 1.00 92.25 87 PRO D N 1
ATOM 3546 C CA . PRO D 1 87 ? 66.126 65.137 50.355 1.00 92.11 87 PRO D CA 1
ATOM 3547 C C . PRO D 1 87 ? 66.323 65.462 51.847 1.00 92.28 87 PRO D C 1
ATOM 3548 O O . PRO D 1 87 ? 66.682 64.572 52.625 1.00 92.04 87 PRO D O 1
ATOM 3552 N N . GLY D 1 88 ? 66.097 66.720 52.231 1.00 90.79 88 GLY D N 1
ATOM 3553 C CA . GLY D 1 88 ? 66.278 67.167 53.617 1.00 89.48 88 GLY D CA 1
ATOM 3554 C C . GLY D 1 88 ? 65.230 66.646 54.589 1.00 87.10 88 GLY D C 1
ATOM 3555 O O . GLY D 1 88 ? 65.540 66.352 55.746 1.00 84.19 88 GLY D O 1
ATOM 3556 N N . MET D 1 89 ? 63.988 66.541 54.122 1.00 86.53 89 MET D N 1
ATOM 3557 C CA . MET D 1 89 ? 62.880 66.027 54.939 1.00 88.18 89 MET D CA 1
ATOM 3558 C C . MET D 1 89 ? 62.977 64.514 55.185 1.00 83.95 89 MET D C 1
ATOM 3559 O O . MET D 1 89 ? 62.680 64.042 56.286 1.00 80.69 89 MET D O 1
ATOM 3564 N N . THR D 1 90 ? 63.390 63.768 54.159 1.00 80.30 90 THR D N 1
ATOM 3565 C CA . THR D 1 90 ? 63.521 62.306 54.246 1.00 78.71 90 THR D CA 1
ATOM 3566 C C . THR D 1 90 ? 64.687 61.884 55.145 1.00 77.28 90 THR D C 1
ATOM 3567 O O . THR D 1 90 ? 64.590 60.878 55.845 1.00 74.29 90 THR D O 1
ATOM 3571 N N . ARG D 1 91 ? 65.777 62.654 55.124 1.00 79.36 91 ARG D N 1
ATOM 3572 C CA . ARG D 1 91 ? 66.916 62.432 56.027 1.00 80.52 91 ARG D CA 1
ATOM 3573 C C . ARG D 1 91 ? 66.514 62.617 57.494 1.00 80.45 91 ARG D C 1
ATOM 3574 O O . ARG D 1 91 ? 66.887 61.810 58.347 1.00 79.58 91 ARG D O 1
ATOM 3582 N N . ASN D 1 92 ? 65.771 63.689 57.777 1.00 81.22 92 ASN D N 1
ATOM 3583 C CA . ASN D 1 92 ? 65.267 63.963 59.133 1.00 82.05 92 ASN D CA 1
ATOM 3584 C C . ASN D 1 92 ? 64.177 62.971 59.566 1.00 82.56 92 ASN D C 1
ATOM 3585 O O . ASN D 1 92 ? 64.068 62.639 60.750 1.00 79.38 92 ASN D O 1
ATOM 3590 N N . SER D 1 93 ? 63.372 62.513 58.607 1.00 83.72 93 SER D N 1
ATOM 3591 C CA . SER D 1 93 ? 62.376 61.468 58.861 1.00 84.45 93 SER D CA 1
ATOM 3592 C C . SER D 1 93 ? 63.080 60.136 59.151 1.00 84.04 93 SER D C 1
ATOM 3593 O O . SER D 1 93 ? 62.713 59.426 60.093 1.00 81.92 93 SER D O 1
ATOM 3596 N N . LEU D 1 94 ? 64.098 59.820 58.345 1.00 84.51 94 LEU D N 1
ATOM 3597 C CA . LEU D 1 94 ? 64.909 58.609 58.530 1.00 84.68 94 LEU D CA 1
ATOM 3598 C C . LEU D 1 94 ? 65.573 58.558 59.901 1.00 84.52 94 LEU D C 1
ATOM 3599 O O . LEU D 1 94 ? 65.521 57.530 60.572 1.00 84.02 94 LEU D O 1
ATOM 3604 N N . ALA D 1 95 ? 66.200 59.663 60.306 1.00 84.54 95 ALA D N 1
ATOM 3605 C CA . ALA D 1 95 ? 66.854 59.742 61.613 1.00 86.19 95 ALA D CA 1
ATOM 3606 C C . ALA D 1 95 ? 65.842 59.628 62.753 1.00 86.40 95 ALA D C 1
ATOM 3607 O O . ALA D 1 95 ? 66.153 59.060 63.800 1.00 88.18 95 ALA D O 1
ATOM 3609 N N . GLU D 1 96 ? 64.640 60.167 62.547 1.00 85.86 96 GLU D N 1
ATOM 3610 C CA . GLU D 1 96 ? 63.571 60.075 63.548 1.00 86.53 96 GLU D CA 1
ATOM 3611 C C . GLU D 1 96 ? 63.047 58.640 63.636 1.00 84.89 96 GLU D C 1
ATOM 3612 O O . GLU D 1 96 ? 62.646 58.181 64.712 1.00 82.26 96 GLU D O 1
ATOM 3618 N N . SER D 1 97 ? 63.059 57.947 62.497 1.00 83.17 97 SER D N 1
ATOM 3619 C CA . SER D 1 97 ? 62.716 56.527 62.423 1.00 82.32 97 SER D CA 1
ATOM 3620 C C . SER D 1 97 ? 63.789 55.675 63.110 1.00 80.88 97 SER D C 1
ATOM 3621 O O . SER D 1 97 ? 63.469 54.815 63.933 1.00 76.86 97 SER D O 1
ATOM 3624 N N . ASN D 1 98 ? 65.056 55.931 62.773 1.00 83.76 98 ASN D N 1
ATOM 3625 C CA . ASN D 1 98 ? 66.205 55.211 63.356 1.00 84.86 98 ASN D CA 1
ATOM 3626 C C . ASN D 1 98 ? 66.270 55.258 64.886 1.00 84.94 98 ASN D C 1
ATOM 3627 O O . ASN D 1 98 ? 66.613 54.261 65.519 1.00 84.46 98 ASN D O 1
ATOM 3632 N N . ILE D 1 99 ? 65.943 56.411 65.468 1.00 86.59 99 ILE D N 1
ATOM 3633 C CA . ILE D 1 99 ? 65.948 56.578 66.929 1.00 88.51 99 ILE D CA 1
ATOM 3634 C C . ILE D 1 99 ? 64.709 55.923 67.568 1.00 89.56 99 ILE D C 1
ATOM 3635 O O . ILE D 1 99 ? 64.763 55.469 68.713 1.00 90.25 99 ILE D O 1
ATOM 3640 N N . ALA D 1 100 ? 63.606 55.873 66.821 1.00 90.67 100 ALA D N 1
ATOM 3641 C CA . ALA D 1 100 ? 62.353 55.279 67.304 1.00 91.48 100 ALA D CA 1
ATOM 3642 C C . ALA D 1 100 ? 62.428 53.756 67.452 1.00 92.57 100 ALA D C 1
ATOM 3643 O O . ALA D 1 100 ? 61.970 53.205 68.458 1.00 93.14 100 ALA D O 1
ATOM 3645 N N . HIS D 1 101 ? 63.007 53.087 66.455 1.00 92.34 101 HIS D N 1
ATOM 3646 C CA . HIS D 1 101 ? 63.085 51.621 66.436 1.00 92.67 101 HIS D CA 1
ATOM 3647 C C . HIS D 1 101 ? 64.139 51.030 67.382 1.00 94.48 101 HIS D C 1
ATOM 3648 O O . HIS D 1 101 ? 63.895 49.996 68.003 1.00 93.13 101 HIS D O 1
ATOM 3655 N N . ARG D 1 102 ? 65.296 51.681 67.503 1.00 97.35 102 ARG D N 1
ATOM 3656 C CA . ARG D 1 102 ? 66.406 51.121 68.292 1.00 100.71 102 ARG D CA 1
ATOM 3657 C C . ARG D 1 102 ? 66.259 51.270 69.813 1.00 101.29 102 ARG D C 1
ATOM 3658 O O . ARG D 1 102 ? 67.173 50.910 70.556 1.00 100.05 102 ARG D O 1
ATOM 3666 N N . ARG D 1 103 ? 65.125 51.800 70.270 1.00 102.67 103 ARG D N 1
ATOM 3667 C CA . ARG D 1 103 ? 64.840 51.894 71.700 1.00 104.88 103 ARG D CA 1
ATOM 3668 C C . ARG D 1 103 ? 64.108 50.643 72.189 1.00 104.22 103 ARG D C 1
ATOM 3669 O O . ARG D 1 103 ? 63.458 49.948 71.406 1.00 100.01 103 ARG D O 1
ATOM 3677 N N . HIS D 1 104 ? 64.229 50.364 73.487 1.00 105.21 104 HIS D N 1
ATOM 3678 C CA . HIS D 1 104 ? 63.577 49.210 74.107 1.00 105.86 104 HIS D CA 1
ATOM 3679 C C . HIS D 1 104 ? 62.080 49.463 74.251 1.00 106.31 104 HIS D C 1
ATOM 3680 O O . HIS D 1 104 ? 61.312 49.244 73.315 1.00 106.57 104 HIS D O 1
#

Solvent-accessible surface area: 30369 Å² total; per-residue (Å²): 171,92,142,96,106,44,95,22,73,85,139,104,56,69,17,130,16,0,77,63,0,0,61,123,0,29,80,73,9,45,153,106,58,80,92,50,12,95,83,0,70,107,12,37,62,27,50,80,19,127,69,0,76,81,5,8,91,105,0,87,132,116,35,121,110,10,2,112,87,0,62,59,18,35,109,91,13,13,128,77,52,75,128,133,53,75,35,127,68,166,103,62,111,50,122,43,111,100,57,120,146,170,130,112,80,115,166,92,85,176,59,85,48,61,108,115,96,158,111,105,150,55,147,126,22,5,74,32,0,7,146,46,0,8,16,43,0,0,84,21,0,0,66,78,1,44,78,72,28,49,155,114,55,71,93,56,16,98,78,0,76,112,14,39,90,86,62,78,23,149,78,1,55,67,4,0,60,90,0,2,75,111,23,87,104,8,0,79,109,0,18,49,5,2,62,88,1,0,86,44,0,0,97,128,0,16,38,50,0,68,110,35,13,57,116,8,21,86,28,5,117,126,62,13,113,74,87,72,82,154,80,117,77,181,152,60,110,119,10,4,75,31,0,6,144,50,0,10,14,41,0,0,74,23,0,1,68,59,0,40,70,82,4,39,163,96,60,73,83,48,7,113,84,0,80,124,14,41,91,87,56,82,14,156,75,0,50,72,3,0,60,95,0,3,96,105,36,59,125,3,0,70,81,0,4,60,16,0,102,79,1,0,85,40,0,0,90,122,1,16,40,50,0,74,106,32,3,57,114,8,63,109,58,8,190,180,31,52,104,120,86,97,80,133,72,70,28,48,98,111,44,163,127,64,84,84,147,167,92,136,98,97,46,90,24,72,86,132,104,53,70,17,126,14,0,80,58,0,0,69,109,0,26,85,69,15,39,118,109,61,74,90,55,19,108,64,0,82,110,12,40,61,30,51,80,17,130,77,0,88,72,4,12,89,98,0,74,121,121,20,143,121,10,11,124,92,0,68,68,19,31,101,92,18,10,132,72,52,72,126,125,49,73,38,116,72,169,110,72,105,51,121,44,79,100,51,146,176,160,238

B-factor: mean 71.73, std 17.61, range [23.29, 116.01]

Nearest PDB structures (foldseek):
  2py8-assembly2_A  TM=1.008E+00  e=5.172E-16  Synechocystis sp. PCC 6803
  2py8-assembly3_D-2  TM=1.003E+00  e=3.856E-13  Synechocystis sp. PCC 6803
  2pej-assembly3_F  TM=9.650E-01  e=4.637E-08  Picosynechococcus sp. PCC 7002
  2pej-assembly2_D  TM=9.704E-01  e=7.569E-08  Picosynechococcus sp. PCC 7002
  2pej-assembly2_C  TM=9.702E-01  e=1.485E-07  Picosynechococcus sp. PCC 7002

CATH classification: 1.10.1200.210

Foldseek 3Di:
DVVVVVVVVVQQVLLVLLVVLLVVVLVVCVPVPVVVSVVSVVLPVVDPSRRVVVSLVVVCVPDVVVSVSSVVSSVVVCVVPVVCVVVVVVVVVVVVVVVVVVVVVVVVVVVVVCVVVPVD/DVVVVVVVVVQQVLLVLLVVLLVVVLVVCVPVPVVVNVVSVVLCVPAPSRRVVVSLVVVCVVPVVVSVSSVVSSVVVCVVPVVCVVVVVVVVVVVVVVVVVVVVVVVVCVVVPD/DVVVVVVVVVQQVLLVLLVVLLVVVLVVCVPVPVVVSVVSVVLPVVDDSSRVVVSLVVCCVVDVVVSVSSVVSSVVVCVVPVVCCVVVVVVVVVVVCVVVVVVVVVVVVQVVQCVVVPVDRHD/DVVVVVVVVVQQVLLVLLVVLLVVVLVVCVPVPVVVSVVSVVLCVPADSSGVVVRLVVVCVPDVVSSVSSVVSSVVVCVVPVVCVVVVVVVVVVVVVVVPPDD